Protein AF-A0A2T2UAV6-F1 (afdb_monomer)

Radius of gyration: 27.59 Å; Cα contacts (8 Å, |Δi|>4): 681; chains: 1; bounding box: 61×49×125 Å

Foldseek 3Di:
DDDDDDDDDDDDPPPPPPDDDPDDPFDFDQDDDDDDDDDDDDDDDDDDDPDDDPPPPDPVVVVLVVQLLVQLVVQLVVLLVPLVPDPQDWAKEKDKDFHDPQFDLLVQLVVLADPPQWDWWWKWWDDLPFRKTKTFTHFLDKDAAQDAQDPLVVSLVVVCVHHPPYPPVFFWDWFADQCNNPDDDVCPPPPQCVLCHRHMIGRGQWMFMDHDPGTMIMGMHGPPVCSVVSVVSSVSSSPRDRDGDDDQDDWFDFRTKDKVVGPVVVVVVVVVQVVCCVVVNDVDDDDDMDIDTHGPDDTDVSSVQVVCCVQKRSWIWMWTARIRHDIDTDTHNADLWDDDPQKIKHKQWWFKDWADPDPVRRVVRQVCRVPPPVRVVRSVVLVVLVQVLQVVFFPDKDQDPPWDWDDINTIITTMTMMMGGGDPPDTPSSSVVSRRPGPD

Secondary structure (DSSP, 8-state):
------------------PPPP----S-PBPPPPPP---PPP-PPPP-----------HHHHHHHHHHHHHHHHHHHHHHHHHHT--S--EEEEEEEE--TT--HHHHHHTT--TTS-PPPEEEEE-SSS--EEEEEEEEEEEEE--SS--HHHHHHHHHHHHTT--TT---EEEE-GGGGSPP-TT-S-GGGGGG-SEEEEEEEEEEEEETTEEEEEEEEEETTTGGGHHHHHHHHHT---PPPPPPPPPPPEEEEEEES-HHHHHHHHHHHHHHHHTTS-S------EEEEEESS---HHHHHHHHHHH-TTSEEEEEE-TTS--EEEEES--S-EEETTEEEEEEEEEEEEPPSSHHHHHHHHHHHHH-HHHHHHHHHHHHHHHHHHHHHEEEEE-TT-SEEEE-SSEEEEEEEEEEEE-TT--HHHHHHHHSS---

Nearest PDB structures (foldseek):
  8w71-assembly2_B  TM=8.738E-01  e=8.696E-28  Arabidopsis thaliana
  8w71-assembly1_A  TM=8.608E-01  e=4.086E-27  Arabidopsis thaliana
  2eua-assembly2_B  TM=8.551E-01  e=1.142E-20  Escherichia coli
  5jy4-assembly1_A  TM=7.839E-01  e=2.686E-14  Escherichia coli O157:H7
  5jxz-assembly1_A  TM=7.957E-01  e=1.415E-13  Escherichia coli O157:H7

Sequence (440 aa):
MGEPGPIFRTAPRTCRLRRRLPDWIGASERWPARPGARRSAVHRPSSALYCSTMLALNPAVVRDIDAADEVRKTLADQVRKTVQSGNGRPHVERISMAVPESVRPIDWIRAQDRPAGRSSEAVYWSGREEPRTAAALGAADVVSGTAAPIDYEALGETLDERIAGAESSVRYYGGLRFDAAQPSAPDRPDRRWAPFGTYRFVLPRFELVDAEDSLRLACNLVLPRDADRMRAIVDALDALALPLPEKLTSLPRPYHRQDVPGHEGWTRMIRWALDAIEGDALDKVVLARRVALALDESIDPLLVLGHLETATPGCYHFAVRPADGPAFVGASPERLFRREGRTVVSEAVAGTRPRGETEEEDAALRRELLQNPKERREHTFVEDAIRSDLEQVCTAVQSPNGTGELALARGRHLHSRITGTLRSETSTTDLLEVLHPTPA

Solvent-accessible surface area (backbone atoms only — not comparable to full-atom values): 25964 Å² total; per-residue (Å²): 132,89,86,89,85,82,86,84,85,76,78,86,80,82,77,83,76,83,71,80,72,80,94,66,97,80,67,83,50,70,57,85,75,79,80,79,82,76,88,75,83,91,78,87,79,81,94,85,78,93,71,90,75,80,75,78,69,53,70,67,58,53,50,49,53,53,50,51,53,51,44,40,52,53,53,40,52,51,50,54,50,52,52,72,68,54,87,69,61,77,39,40,48,78,50,72,43,73,50,71,78,68,50,42,44,72,52,30,57,60,63,60,66,56,93,83,82,61,51,65,26,34,40,36,41,32,47,54,87,45,74,40,36,38,18,29,41,40,66,51,43,75,53,70,44,73,61,51,50,66,62,48,65,64,51,36,53,52,52,51,64,64,49,48,92,32,61,92,86,69,63,70,49,73,55,70,43,85,66,26,79,41,66,78,46,92,81,45,73,50,75,82,44,56,73,51,40,27,26,33,34,31,29,37,24,32,36,36,34,40,38,92,88,52,35,29,46,32,41,42,43,43,36,50,74,41,51,88,39,45,69,63,53,41,57,52,49,69,66,56,56,80,48,72,72,72,81,85,74,85,78,84,67,61,47,38,48,47,54,45,58,40,71,71,54,45,51,52,52,53,50,52,52,51,53,34,38,75,66,73,74,39,94,78,85,85,84,84,71,49,75,48,70,42,56,92,61,90,76,60,65,65,60,54,46,57,54,43,54,74,65,37,58,70,24,30,37,40,35,45,22,42,57,74,44,66,71,52,69,52,71,40,76,74,56,80,66,49,76,58,94,50,41,36,38,34,52,30,65,31,45,77,38,64,64,42,98,46,72,68,47,30,53,48,43,50,52,48,53,79,66,34,68,67,37,49,53,56,27,48,54,33,40,52,49,56,48,56,41,46,53,76,49,24,79,45,76,45,60,87,75,51,82,46,74,46,79,48,76,72,27,33,26,39,26,31,55,36,39,32,36,45,40,94,84,59,52,76,35,56,53,50,61,59,54,53,77,64,88,103

Structure (mmCIF, N/CA/C/O backbone):
data_AF-A0A2T2UAV6-F1
#
_entry.id   AF-A0A2T2UAV6-F1
#
loop_
_atom_site.group_PDB
_atom_site.id
_atom_site.type_symbol
_atom_site.label_atom_id
_atom_site.label_alt_id
_atom_site.label_comp_id
_atom_site.label_asym_id
_atom_site.label_entity_id
_atom_site.label_seq_id
_atom_site.pdbx_PDB_ins_code
_atom_site.Cartn_x
_atom_site.Cartn_y
_atom_site.Cartn_z
_atom_site.occupancy
_atom_site.B_iso_or_equiv
_atom_site.auth_seq_id
_atom_site.auth_comp_id
_atom_site.auth_asym_id
_atom_site.auth_atom_id
_atom_site.pdbx_PDB_model_num
ATOM 1 N N . MET A 1 1 ? 6.185 -9.867 -77.465 1.00 32.06 1 MET A N 1
ATOM 2 C CA . MET A 1 1 ? 7.555 -9.675 -77.984 1.00 32.06 1 MET A CA 1
ATOM 3 C C . MET A 1 1 ? 8.192 -8.550 -77.189 1.00 32.06 1 MET A C 1
ATOM 5 O O . MET A 1 1 ? 7.634 -7.468 -77.257 1.00 32.06 1 MET A O 1
ATOM 9 N N . G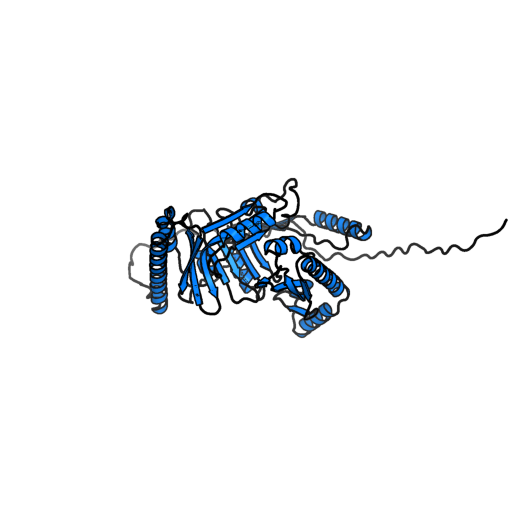LY A 1 2 ? 9.273 -8.863 -76.453 1.00 30.69 2 GLY A N 1
ATOM 10 C CA . GLY A 1 2 ? 10.264 -7.964 -75.818 1.00 30.69 2 GLY A CA 1
ATOM 11 C C . GLY A 1 2 ? 9.751 -6.990 -74.749 1.00 30.69 2 GLY A C 1
ATOM 12 O O . GLY A 1 2 ? 8.730 -6.355 -74.940 1.00 30.69 2 GLY A O 1
ATOM 13 N N . GLU A 1 3 ? 10.372 -6.765 -73.598 1.00 28.97 3 GLU A N 1
ATOM 14 C CA . GLU A 1 3 ? 11.562 -7.258 -72.889 1.00 28.97 3 GLU A CA 1
ATOM 15 C C . GLU A 1 3 ? 11.424 -6.699 -71.447 1.00 28.97 3 GLU A C 1
ATOM 17 O O . GLU A 1 3 ? 10.916 -5.584 -71.299 1.00 28.97 3 GLU A O 1
ATOM 22 N N . PRO A 1 4 ? 11.847 -7.407 -70.382 1.00 32.47 4 PRO A N 1
ATOM 23 C CA . PRO A 1 4 ? 11.857 -6.872 -69.020 1.00 32.47 4 PRO A CA 1
ATOM 24 C C . PRO A 1 4 ? 13.279 -6.600 -68.493 1.00 32.47 4 PRO A C 1
ATOM 26 O O . PRO A 1 4 ? 14.200 -7.386 -68.711 1.00 32.47 4 PRO A O 1
ATOM 29 N N . GLY A 1 5 ? 13.435 -5.549 -67.684 1.00 25.62 5 GLY A N 1
ATOM 30 C CA . GLY A 1 5 ? 14.574 -5.381 -66.774 1.00 25.62 5 GLY A CA 1
ATOM 31 C C . GLY A 1 5 ? 14.507 -4.076 -65.960 1.00 25.62 5 GLY A C 1
ATOM 32 O O . GLY A 1 5 ? 13.760 -3.180 -66.347 1.00 25.62 5 GLY A O 1
ATOM 33 N N . PRO A 1 6 ? 15.283 -3.917 -64.865 1.00 31.47 6 PRO A N 1
ATOM 34 C CA . PRO A 1 6 ? 16.102 -4.905 -64.173 1.00 31.47 6 PRO A CA 1
ATOM 35 C C . PRO A 1 6 ? 15.705 -5.134 -62.701 1.00 31.47 6 PRO A C 1
ATOM 37 O O . PRO A 1 6 ? 15.171 -4.287 -61.989 1.00 31.47 6 PRO A O 1
ATOM 40 N N . ILE A 1 7 ? 16.058 -6.335 -62.262 1.00 26.00 7 ILE A N 1
ATOM 41 C CA . ILE A 1 7 ? 15.980 -6.883 -60.912 1.00 26.00 7 ILE A CA 1
ATOM 42 C C . ILE A 1 7 ? 17.122 -6.292 -60.072 1.00 26.00 7 ILE A C 1
ATOM 44 O O . ILE A 1 7 ? 18.290 -6.543 -60.369 1.00 26.00 7 ILE A O 1
ATOM 48 N N . PHE A 1 8 ? 16.809 -5.582 -58.985 1.00 26.30 8 PHE A N 1
ATOM 49 C CA . PHE A 1 8 ? 17.790 -5.313 -57.930 1.00 26.30 8 PHE A CA 1
ATOM 50 C C . PHE A 1 8 ? 17.805 -6.477 -56.937 1.00 26.30 8 PHE A C 1
ATOM 52 O O . PHE A 1 8 ? 16.932 -6.625 -56.086 1.00 26.30 8 PHE A O 1
ATOM 59 N N . ARG A 1 9 ? 18.832 -7.323 -57.075 1.00 24.42 9 ARG A N 1
ATOM 60 C CA . ARG A 1 9 ? 19.250 -8.297 -56.065 1.00 24.42 9 ARG A CA 1
ATOM 61 C C . ARG A 1 9 ? 19.879 -7.550 -54.890 1.00 24.42 9 ARG A C 1
ATOM 63 O O . ARG A 1 9 ? 20.942 -6.955 -55.051 1.00 24.42 9 ARG A O 1
ATOM 70 N N . THR A 1 10 ? 19.297 -7.652 -53.702 1.00 28.36 10 THR A N 1
ATOM 71 C CA . THR A 1 10 ? 19.998 -7.367 -52.445 1.00 28.36 10 THR A CA 1
ATOM 72 C C . THR A 1 10 ? 20.275 -8.680 -51.720 1.00 28.36 10 THR A C 1
ATOM 74 O O . THR A 1 10 ? 19.392 -9.495 -51.469 1.00 28.36 10 THR A O 1
ATOM 77 N N . ALA A 1 11 ? 21.561 -8.923 -51.475 1.00 26.81 11 ALA A N 1
ATOM 78 C CA . ALA A 1 11 ? 22.082 -10.108 -50.810 1.00 26.81 11 ALA A CA 1
ATOM 79 C C . ALA A 1 11 ? 21.619 -10.190 -49.340 1.00 26.81 11 ALA A C 1
ATOM 81 O O . ALA A 1 11 ? 21.492 -9.149 -48.688 1.00 26.81 11 ALA A O 1
ATOM 82 N N . PRO A 1 12 ? 21.453 -11.397 -48.770 1.00 25.81 12 PRO A N 1
ATOM 83 C CA . PRO A 1 12 ? 21.201 -11.544 -47.345 1.00 25.81 12 PRO A CA 1
ATOM 84 C C . PRO A 1 12 ? 22.469 -11.163 -46.572 1.00 25.81 12 PRO A C 1
ATOM 86 O O . PRO A 1 12 ? 23.486 -11.859 -46.611 1.00 25.81 12 PRO A O 1
ATOM 89 N N . ARG A 1 13 ? 22.427 -10.036 -45.855 1.00 27.03 13 ARG A N 1
ATOM 90 C CA . ARG A 1 13 ? 23.450 -9.692 -44.864 1.00 27.03 13 ARG A CA 1
ATOM 91 C C . ARG A 1 13 ? 23.271 -10.602 -43.652 1.00 27.03 13 ARG A C 1
ATOM 93 O O . ARG A 1 13 ? 22.496 -10.310 -42.750 1.00 27.03 13 ARG A O 1
ATOM 100 N N . THR A 1 14 ? 24.030 -11.690 -43.605 1.00 26.41 14 THR A N 1
ATOM 101 C CA . THR A 1 14 ? 24.258 -12.452 -42.374 1.00 26.41 14 THR A CA 1
ATOM 102 C C . THR A 1 14 ? 25.063 -11.595 -41.397 1.00 26.41 14 THR A C 1
ATOM 104 O O . THR A 1 14 ? 26.293 -11.636 -41.382 1.00 26.41 14 THR A O 1
ATOM 107 N N . CYS A 1 15 ? 24.382 -10.795 -40.578 1.00 23.86 15 CYS A N 1
ATOM 108 C CA . CYS A 1 15 ? 25.003 -10.096 -39.460 1.00 23.86 15 CYS A CA 1
ATOM 109 C C . CYS A 1 15 ? 24.980 -11.022 -38.236 1.00 23.86 15 CYS A C 1
ATOM 111 O O . CYS A 1 15 ? 24.018 -11.054 -37.472 1.00 23.86 15 CYS A O 1
ATOM 113 N N . ARG A 1 16 ? 26.037 -11.826 -38.057 1.00 25.86 16 ARG A N 1
ATOM 114 C CA . ARG A 1 16 ? 26.273 -12.565 -36.806 1.00 25.86 16 ARG A CA 1
ATOM 115 C C . ARG A 1 16 ? 26.668 -11.575 -35.707 1.00 25.86 16 ARG A C 1
ATOM 117 O O . ARG A 1 16 ? 27.846 -11.409 -35.405 1.00 25.86 16 ARG A O 1
ATOM 124 N N . LEU A 1 17 ? 25.684 -10.951 -35.069 1.00 25.31 17 LEU A N 1
ATOM 125 C CA . LEU A 1 17 ? 25.872 -10.296 -33.777 1.00 25.31 17 LEU A CA 1
ATOM 126 C C . LEU A 1 17 ? 25.925 -11.378 -32.691 1.00 25.31 17 LEU A C 1
ATOM 128 O O . LEU A 1 17 ? 24.919 -11.737 -32.087 1.00 25.31 17 LEU A O 1
ATOM 132 N N . ARG A 1 18 ? 27.126 -11.908 -32.427 1.00 25.06 18 ARG A N 1
ATOM 133 C CA . ARG A 1 18 ? 27.410 -12.579 -31.150 1.00 25.06 18 ARG A CA 1
ATOM 134 C C . ARG A 1 18 ? 27.364 -11.517 -30.049 1.00 25.06 18 ARG A C 1
ATOM 136 O O . ARG A 1 18 ? 28.393 -10.949 -29.696 1.00 25.06 18 ARG A O 1
ATOM 143 N N . ARG A 1 19 ? 26.176 -11.220 -29.520 1.00 30.09 19 ARG A N 1
ATOM 144 C CA . ARG A 1 19 ? 26.054 -10.491 -28.254 1.00 30.09 19 ARG A CA 1
ATOM 145 C C . ARG A 1 19 ? 26.284 -11.487 -27.124 1.00 30.09 19 ARG A C 1
ATOM 147 O O . ARG A 1 19 ? 25.560 -12.472 -27.008 1.00 30.09 19 ARG A O 1
ATOM 154 N N . ARG A 1 20 ? 27.334 -11.252 -26.334 1.00 26.83 20 ARG A N 1
ATOM 155 C CA . ARG A 1 20 ? 27.510 -11.916 -25.041 1.00 26.83 20 ARG A CA 1
ATOM 156 C C . ARG A 1 20 ? 26.308 -11.539 -24.174 1.00 26.83 20 ARG A C 1
ATOM 158 O O . ARG A 1 20 ? 26.014 -10.356 -24.022 1.00 26.83 20 ARG A O 1
ATOM 165 N N . LEU A 1 21 ? 25.603 -12.548 -23.672 1.00 28.78 21 LEU A N 1
ATOM 166 C CA . LEU A 1 21 ? 24.677 -12.381 -22.556 1.00 28.78 21 LEU A CA 1
ATOM 167 C C . LEU A 1 21 ? 25.487 -11.901 -21.335 1.00 28.78 21 LEU A C 1
ATOM 169 O O . LEU A 1 21 ? 26.668 -12.246 -21.248 1.00 28.78 21 LEU A O 1
ATOM 173 N N . PRO A 1 22 ? 24.902 -11.109 -20.420 1.00 30.64 22 PRO A N 1
ATOM 174 C CA . PRO A 1 22 ? 25.563 -10.758 -19.167 1.00 30.64 22 PRO A CA 1
ATOM 175 C C . PRO A 1 22 ? 25.950 -12.031 -18.408 1.00 30.64 22 PRO A C 1
ATOM 177 O O . PRO A 1 22 ? 25.181 -12.995 -18.411 1.00 30.64 22 PRO A O 1
ATOM 180 N N . ASP A 1 23 ? 27.111 -12.037 -17.756 1.00 27.06 23 ASP A N 1
ATOM 181 C CA . ASP A 1 23 ? 27.496 -13.128 -16.864 1.00 27.06 23 ASP A CA 1
ATOM 182 C C . ASP A 1 23 ? 26.505 -13.176 -15.688 1.00 27.06 23 ASP A C 1
ATOM 184 O O . ASP A 1 23 ? 26.416 -12.257 -14.874 1.00 27.06 23 ASP A O 1
ATOM 188 N N . TRP A 1 24 ? 25.701 -14.238 -15.644 1.00 34.59 24 TRP A N 1
ATOM 189 C CA . TRP A 1 24 ? 24.695 -14.491 -14.616 1.00 34.59 24 TRP A CA 1
ATOM 190 C C . TRP A 1 24 ? 25.197 -15.575 -13.660 1.00 34.59 24 TRP A C 1
ATOM 192 O O . TRP A 1 24 ? 25.534 -16.678 -14.090 1.00 34.59 24 TRP A O 1
ATOM 202 N N . ILE A 1 25 ? 25.163 -15.299 -12.353 1.00 34.22 25 ILE A N 1
ATOM 203 C CA . ILE A 1 25 ? 25.276 -16.332 -11.314 1.00 34.22 25 ILE A CA 1
ATOM 204 C C . ILE A 1 25 ? 23.953 -17.108 -11.317 1.00 34.22 25 ILE A C 1
ATOM 206 O O . ILE A 1 25 ? 22.957 -16.691 -10.723 1.00 34.22 25 ILE A O 1
ATOM 210 N N . GLY A 1 26 ? 23.914 -18.189 -12.094 1.00 32.34 26 GLY A N 1
ATOM 211 C CA . GLY A 1 26 ? 22.761 -19.065 -12.252 1.00 32.34 26 GLY A CA 1
ATOM 212 C C . GLY A 1 26 ? 23.081 -20.472 -11.769 1.00 32.34 26 GLY A C 1
ATOM 213 O O . GLY A 1 26 ? 23.577 -21.286 -12.538 1.00 32.34 26 GLY A O 1
ATOM 214 N N . ALA A 1 27 ? 22.752 -20.773 -10.518 1.00 35.34 27 ALA A N 1
ATOM 215 C CA . ALA A 1 27 ? 22.602 -22.138 -10.029 1.00 35.34 27 ALA A CA 1
ATOM 216 C C . ALA A 1 27 ? 21.706 -22.135 -8.785 1.00 35.34 27 ALA A C 1
ATOM 218 O O . ALA A 1 27 ? 21.623 -21.141 -8.065 1.00 35.34 27 ALA A O 1
ATOM 219 N N . SER A 1 28 ? 21.037 -23.257 -8.519 1.00 41.62 28 SER A N 1
ATOM 220 C CA . SER A 1 28 ? 20.537 -23.566 -7.181 1.00 41.62 28 SER A CA 1
ATOM 221 C C . SER A 1 28 ? 21.739 -23.628 -6.236 1.00 41.62 28 SER A C 1
ATOM 223 O O . SER A 1 28 ? 22.414 -24.654 -6.140 1.00 41.62 28 SER A O 1
ATOM 225 N N . GLU A 1 29 ? 22.062 -22.514 -5.596 1.00 42.62 29 GLU A N 1
ATOM 226 C CA . GLU A 1 29 ? 23.174 -22.446 -4.660 1.00 42.62 29 GLU A CA 1
ATOM 227 C C . GLU A 1 29 ? 22.677 -22.790 -3.259 1.00 42.62 29 GLU A C 1
ATOM 229 O O . GLU A 1 29 ? 21.750 -22.177 -2.723 1.00 42.62 29 GLU A O 1
ATOM 234 N N . ARG A 1 30 ? 23.311 -23.798 -2.659 1.00 42.06 30 ARG A N 1
ATOM 235 C CA . ARG A 1 30 ? 23.302 -23.970 -1.209 1.00 42.06 30 ARG A CA 1
ATOM 236 C C . ARG A 1 30 ? 24.445 -23.129 -0.673 1.00 42.06 30 ARG A C 1
ATOM 238 O O . ARG A 1 30 ? 25.599 -23.391 -1.013 1.00 42.06 30 ARG A O 1
ATOM 245 N N . TRP A 1 31 ? 24.145 -22.140 0.159 1.00 52.47 31 TRP A N 1
ATOM 246 C CA . TRP A 1 31 ? 25.210 -21.467 0.893 1.00 52.47 31 TRP A CA 1
ATOM 247 C C . TRP A 1 31 ? 25.717 -22.392 2.008 1.00 52.47 31 TRP A C 1
ATOM 249 O O . TRP A 1 31 ? 24.922 -23.123 2.606 1.00 52.47 31 TRP A O 1
ATOM 259 N N . PRO A 1 32 ? 27.036 -22.437 2.265 1.00 35.56 32 PRO A N 1
ATOM 260 C CA . PRO A 1 32 ? 27.595 -23.365 3.237 1.00 35.56 32 PRO A CA 1
ATOM 261 C C . PRO A 1 32 ? 27.055 -23.069 4.641 1.00 35.56 32 PRO A C 1
ATOM 263 O O . PRO A 1 32 ? 27.183 -21.955 5.151 1.00 35.56 32 PRO A O 1
ATOM 266 N N . ALA A 1 33 ? 26.479 -24.089 5.280 1.00 41.03 33 ALA A N 1
ATOM 267 C CA . ALA A 1 33 ? 26.132 -24.050 6.695 1.00 41.03 33 ALA A CA 1
ATOM 268 C C . ALA A 1 33 ? 27.411 -23.944 7.545 1.00 41.03 33 ALA A C 1
ATOM 270 O O . ALA A 1 33 ? 28.430 -24.570 7.237 1.00 41.03 33 ALA A O 1
ATOM 271 N N . ARG A 1 34 ? 27.372 -23.170 8.639 1.00 37.34 34 ARG A N 1
ATOM 272 C CA . ARG A 1 34 ? 28.479 -23.158 9.611 1.00 37.34 34 ARG A CA 1
ATOM 273 C C . ARG A 1 34 ? 28.652 -24.556 10.234 1.00 37.34 34 ARG A C 1
ATOM 275 O O . ARG A 1 34 ? 27.648 -25.188 10.562 1.00 37.34 34 ARG A O 1
ATOM 282 N N . PRO A 1 35 ? 29.890 -25.018 10.494 1.00 32.56 35 PRO A N 1
ATOM 283 C CA . PRO A 1 35 ? 30.120 -26.178 11.348 1.00 32.56 35 PRO A CA 1
ATOM 284 C C . PRO A 1 35 ? 29.580 -25.903 12.755 1.00 32.56 35 PRO A C 1
ATOM 286 O O . PRO A 1 35 ? 29.806 -24.828 13.315 1.00 32.56 35 PRO A O 1
ATOM 289 N N . GLY A 1 36 ? 28.858 -26.877 13.311 1.00 31.98 36 GLY A N 1
ATOM 290 C CA . GLY A 1 36 ? 28.169 -26.765 14.593 1.00 31.98 36 GLY A CA 1
ATOM 291 C C . GLY A 1 36 ? 29.075 -26.310 15.738 1.00 31.98 36 GLY A C 1
ATOM 292 O O . GLY A 1 36 ? 30.134 -26.889 15.991 1.00 31.98 36 GLY A O 1
ATOM 293 N N . ALA A 1 37 ? 28.621 -25.292 16.470 1.00 31.00 37 ALA A N 1
ATOM 294 C CA . ALA A 1 37 ? 29.190 -24.945 17.760 1.00 31.00 37 ALA A CA 1
ATOM 295 C C . ALA A 1 37 ? 28.939 -26.109 18.731 1.00 31.00 37 ALA A C 1
ATOM 297 O O . ALA A 1 37 ? 27.798 -26.465 19.035 1.00 31.00 37 ALA A O 1
ATOM 298 N N . ARG A 1 38 ? 30.028 -26.740 19.179 1.00 28.67 38 ARG A N 1
ATOM 299 C CA . ARG A 1 38 ? 30.007 -27.798 20.190 1.00 28.67 38 ARG A CA 1
ATOM 300 C C . ARG A 1 38 ? 29.355 -27.265 21.466 1.00 28.67 38 ARG A C 1
ATOM 302 O O . ARG A 1 38 ? 29.769 -26.238 21.995 1.00 28.67 38 ARG A O 1
ATOM 309 N N . ARG A 1 39 ? 28.370 -28.006 21.976 1.00 31.58 39 ARG A N 1
ATOM 310 C CA . ARG A 1 39 ? 27.840 -27.843 23.334 1.00 31.58 39 ARG A CA 1
ATOM 311 C C . ARG A 1 39 ? 28.971 -28.100 24.333 1.00 31.58 39 ARG A C 1
ATOM 313 O O . ARG A 1 39 ? 29.435 -29.233 24.443 1.00 31.58 39 ARG A O 1
ATOM 320 N N . SER A 1 40 ? 29.414 -27.069 25.046 1.00 29.05 40 SER A N 1
ATOM 321 C CA . SER A 1 40 ? 30.260 -27.206 26.233 1.00 29.05 40 SER A CA 1
ATOM 322 C C . SER A 1 40 ? 29.402 -27.188 27.496 1.00 29.05 40 SER A C 1
ATOM 324 O O . SER A 1 40 ? 28.394 -26.489 27.576 1.00 29.05 40 SER A O 1
ATOM 326 N N . ALA A 1 41 ? 29.805 -28.027 28.443 1.00 28.11 41 ALA A N 1
ATOM 327 C CA . ALA A 1 41 ? 29.061 -28.460 29.609 1.00 28.11 41 ALA A CA 1
ATOM 328 C C . ALA A 1 41 ? 28.617 -27.339 30.563 1.00 28.11 41 ALA A C 1
ATOM 330 O O . ALA A 1 41 ? 29.281 -26.323 30.751 1.00 28.11 41 ALA A O 1
ATOM 331 N N . VAL A 1 42 ? 27.486 -27.622 31.205 1.00 31.83 42 VAL A N 1
ATOM 332 C CA . VAL A 1 42 ? 26.866 -26.889 32.306 1.00 31.83 42 VAL A CA 1
ATOM 333 C C . VAL A 1 42 ? 27.836 -26.778 33.487 1.00 31.83 42 VAL A C 1
ATOM 335 O O . VAL A 1 42 ? 28.278 -27.786 34.036 1.00 31.83 42 VAL A O 1
ATOM 338 N N . HIS A 1 43 ? 28.101 -25.551 33.926 1.00 26.30 43 HIS A N 1
ATOM 339 C CA . HIS A 1 43 ? 28.593 -25.255 35.269 1.00 26.30 43 HIS A CA 1
ATOM 340 C C . HIS A 1 43 ? 27.528 -24.421 35.980 1.00 26.30 43 HIS A C 1
ATOM 342 O O . HIS A 1 43 ? 27.234 -23.297 35.581 1.00 26.30 43 HIS A O 1
ATOM 348 N N . ARG A 1 44 ? 26.907 -25.003 37.011 1.00 29.25 44 ARG A N 1
ATOM 349 C CA . ARG A 1 44 ? 26.085 -24.273 37.982 1.00 29.25 44 ARG A CA 1
ATOM 350 C C . ARG A 1 44 ? 27.018 -23.567 38.966 1.00 29.25 44 ARG A C 1
ATOM 352 O O . ARG A 1 44 ? 27.848 -24.257 39.557 1.00 29.25 44 ARG A O 1
ATOM 359 N N . PRO A 1 45 ? 26.802 -22.282 39.273 1.00 27.67 45 PRO A N 1
ATOM 360 C CA . PRO A 1 45 ? 27.089 -21.765 40.591 1.00 27.67 45 PRO A CA 1
ATOM 361 C C . PRO A 1 45 ? 25.804 -21.599 41.402 1.00 27.67 45 PRO A C 1
ATOM 363 O O . PRO A 1 45 ? 24.715 -21.332 40.897 1.00 27.67 45 PRO A O 1
ATOM 366 N N . SER A 1 46 ? 26.008 -21.844 42.686 1.00 25.70 46 SER A N 1
ATOM 367 C CA . SER A 1 46 ? 25.074 -21.863 43.796 1.00 25.70 46 SER A CA 1
ATOM 368 C C . SER A 1 46 ? 24.219 -20.600 43.941 1.00 25.70 46 SER A C 1
ATOM 370 O O . SER A 1 46 ? 24.648 -19.479 43.678 1.00 25.70 46 SER A O 1
ATOM 372 N N . SER A 1 47 ? 23.018 -20.822 44.458 1.00 30.91 47 SER A N 1
ATOM 373 C CA . SER A 1 47 ? 22.108 -19.861 45.070 1.00 30.91 47 SER A CA 1
ATOM 374 C C . SER A 1 47 ? 22.773 -19.032 46.174 1.00 30.91 47 SER A C 1
ATOM 376 O O . SER A 1 47 ? 23.233 -19.615 47.154 1.00 30.91 47 SER A O 1
ATOM 378 N N . ALA A 1 48 ? 22.758 -17.703 46.024 1.00 30.00 48 ALA A N 1
ATOM 379 C CA . ALA A 1 48 ? 22.511 -16.686 47.061 1.00 30.00 48 ALA A CA 1
ATOM 380 C C . ALA A 1 48 ? 23.084 -15.332 46.609 1.00 30.00 48 ALA A C 1
ATOM 382 O O . ALA A 1 48 ? 24.281 -15.117 46.730 1.00 30.00 48 ALA A O 1
ATOM 383 N N . LEU A 1 49 ? 22.229 -14.439 46.099 1.00 27.36 49 LEU A N 1
ATOM 384 C CA . LEU A 1 49 ? 22.334 -12.972 46.207 1.00 27.36 49 LEU A CA 1
ATOM 385 C C . LEU A 1 49 ? 21.117 -12.353 45.502 1.00 27.36 49 LEU A C 1
ATOM 387 O O . LEU A 1 49 ? 21.182 -11.834 44.393 1.00 27.36 49 LEU A O 1
ATOM 391 N N . TYR A 1 50 ? 19.966 -12.451 46.171 1.00 33.06 50 TYR A N 1
ATOM 392 C CA . TYR A 1 50 ? 18.889 -11.481 46.002 1.00 33.06 50 TYR A CA 1
ATOM 393 C C . TYR A 1 50 ? 19.421 -10.159 46.568 1.00 33.06 50 TYR A C 1
ATOM 395 O O . TYR A 1 50 ? 19.466 -9.982 47.783 1.00 33.06 50 TYR A O 1
ATOM 403 N N . CYS A 1 51 ? 19.891 -9.258 45.710 1.00 24.11 51 CYS A N 1
ATOM 404 C CA . CYS A 1 51 ? 20.148 -7.881 46.108 1.00 24.11 51 CYS A CA 1
ATOM 405 C C . CYS A 1 51 ? 19.815 -6.948 44.946 1.00 24.11 51 CYS A C 1
ATOM 407 O O . CYS A 1 51 ? 20.580 -6.801 43.999 1.00 24.11 51 CYS A O 1
ATOM 409 N N . SER A 1 52 ? 18.604 -6.399 45.036 1.00 32.47 52 SER A N 1
ATOM 410 C CA . SER A 1 52 ? 18.178 -5.084 44.562 1.00 32.47 52 SER A CA 1
ATOM 411 C C . SER A 1 52 ? 19.101 -4.398 43.551 1.00 32.47 52 SER A C 1
ATOM 413 O O . SER A 1 52 ? 20.075 -3.735 43.898 1.00 32.47 52 SER A O 1
ATOM 415 N N . THR A 1 53 ? 18.732 -4.470 42.279 1.00 29.25 53 THR A N 1
ATOM 416 C CA . THR A 1 53 ? 19.054 -3.405 41.329 1.00 29.25 53 THR A CA 1
ATOM 417 C C . THR A 1 53 ? 17.767 -3.085 40.584 1.00 29.25 53 THR A C 1
ATOM 419 O O . THR A 1 53 ? 17.525 -3.562 39.480 1.00 29.25 53 THR A O 1
ATOM 422 N N . MET A 1 54 ? 16.887 -2.316 41.235 1.00 31.86 54 MET A N 1
ATOM 423 C CA . MET A 1 54 ? 15.925 -1.495 40.505 1.00 31.86 54 MET A CA 1
ATOM 424 C C . MET A 1 54 ? 16.758 -0.590 39.596 1.00 31.86 54 MET A C 1
ATOM 426 O O . MET A 1 54 ? 17.352 0.382 40.060 1.00 31.86 54 MET A O 1
ATOM 430 N N . LEU A 1 55 ? 16.863 -0.948 38.317 1.00 42.00 55 LEU A N 1
ATOM 431 C CA . LEU A 1 55 ? 17.227 -0.001 37.272 1.00 42.00 55 LEU A CA 1
ATOM 432 C C . LEU A 1 55 ? 16.236 1.156 37.396 1.00 42.00 55 LEU A C 1
ATOM 434 O O . LEU A 1 55 ? 15.061 1.001 37.069 1.00 42.00 55 LEU A O 1
ATOM 438 N N . ALA A 1 56 ? 16.689 2.282 37.944 1.00 45.28 56 ALA A N 1
ATOM 439 C CA . ALA A 1 56 ? 15.912 3.506 37.949 1.00 45.28 56 ALA A CA 1
ATOM 440 C C . ALA A 1 56 ? 15.717 3.903 36.482 1.00 45.28 56 ALA A C 1
ATOM 442 O O . ALA A 1 56 ? 16.643 4.396 35.834 1.00 45.28 56 ALA A O 1
ATOM 443 N N . LEU A 1 57 ? 14.541 3.588 35.935 1.00 58.31 57 LEU A N 1
ATOM 444 C CA . LEU A 1 57 ? 14.144 4.023 34.604 1.00 58.31 57 LEU A CA 1
ATOM 445 C C . LEU A 1 57 ? 14.283 5.547 34.538 1.00 58.31 57 LEU A C 1
ATOM 447 O O . LEU A 1 57 ? 13.997 6.253 35.507 1.00 58.31 57 LEU A O 1
ATOM 451 N N . ASN A 1 58 ? 14.754 6.049 33.398 1.00 69.50 58 ASN A N 1
ATOM 452 C CA . ASN A 1 58 ? 14.874 7.483 33.162 1.00 69.50 58 ASN A CA 1
ATOM 453 C C . ASN A 1 58 ? 13.511 8.158 33.457 1.00 69.50 58 ASN A C 1
ATOM 455 O O . ASN A 1 58 ? 12.502 7.697 32.926 1.00 69.50 58 ASN A O 1
ATOM 459 N N . PRO A 1 59 ? 13.441 9.236 34.262 1.00 67.69 59 PRO A N 1
ATOM 460 C CA . PRO A 1 59 ? 12.184 9.926 34.561 1.00 67.69 59 PRO A CA 1
ATOM 461 C C . PRO A 1 59 ? 11.375 10.346 33.326 1.00 67.69 59 PRO A C 1
ATOM 463 O O . PRO A 1 59 ? 10.152 10.401 33.398 1.00 67.69 59 PRO A O 1
ATOM 466 N N . ALA A 1 60 ? 12.031 10.614 32.192 1.00 66.94 60 ALA A N 1
ATOM 467 C CA . ALA A 1 60 ? 11.353 10.861 30.919 1.00 66.94 60 ALA A CA 1
ATOM 468 C C . ALA A 1 60 ? 10.632 9.606 30.390 1.00 66.94 60 ALA A C 1
ATOM 470 O O . ALA A 1 60 ? 9.490 9.691 29.965 1.00 66.94 60 ALA A O 1
ATOM 471 N N . VAL A 1 61 ? 11.257 8.431 30.512 1.00 65.62 61 VAL A N 1
ATOM 472 C CA . VAL A 1 61 ? 10.660 7.140 30.129 1.00 65.62 61 VAL A CA 1
ATOM 473 C C . VAL A 1 61 ? 9.456 6.802 31.003 1.00 65.62 61 VAL A C 1
ATOM 475 O O . VAL A 1 61 ? 8.450 6.325 30.497 1.00 65.62 61 VAL A O 1
ATOM 478 N N . VAL A 1 62 ? 9.537 7.071 32.309 1.00 65.94 62 VAL A N 1
ATOM 479 C CA . VAL A 1 62 ? 8.397 6.864 33.218 1.00 65.94 62 VAL A CA 1
ATOM 480 C C . VAL A 1 62 ? 7.224 7.769 32.826 1.00 65.94 62 VAL A C 1
ATOM 482 O O . VAL A 1 62 ? 6.100 7.290 32.730 1.00 65.94 62 VAL A O 1
ATOM 485 N N . ARG A 1 63 ? 7.489 9.046 32.510 1.00 68.75 63 ARG A N 1
ATOM 486 C CA . ARG A 1 63 ? 6.458 9.982 32.028 1.00 68.75 63 ARG A CA 1
ATOM 487 C C . ARG A 1 63 ? 5.808 9.528 30.721 1.00 68.75 63 ARG A C 1
ATOM 489 O O . ARG A 1 63 ? 4.594 9.640 30.602 1.00 68.75 63 ARG A O 1
ATOM 496 N N . ASP A 1 64 ? 6.586 9.007 29.775 1.00 72.50 64 ASP A N 1
ATOM 497 C CA . ASP A 1 64 ? 6.057 8.507 28.500 1.00 72.50 64 ASP A CA 1
ATOM 498 C C . ASP A 1 64 ? 5.155 7.276 28.696 1.00 72.50 64 ASP A C 1
ATOM 500 O O . ASP A 1 64 ? 4.113 7.168 28.049 1.00 72.50 64 ASP A O 1
ATOM 504 N N . ILE A 1 65 ? 5.515 6.374 29.618 1.00 70.75 65 ILE A N 1
ATOM 505 C CA . ILE A 1 65 ? 4.699 5.200 29.973 1.00 70.75 65 ILE A CA 1
ATOM 506 C C . ILE A 1 65 ? 3.377 5.631 30.621 1.00 70.75 65 ILE A C 1
ATOM 508 O O . ILE A 1 65 ? 2.312 5.173 30.205 1.00 70.75 65 ILE A O 1
ATOM 512 N N . ASP A 1 66 ? 3.428 6.533 31.602 1.00 75.00 66 ASP A N 1
ATOM 513 C CA . ASP A 1 66 ? 2.225 7.027 32.280 1.00 75.00 66 ASP A CA 1
ATOM 514 C C . ASP A 1 66 ? 1.292 7.754 31.293 1.00 75.00 66 ASP A C 1
ATOM 516 O O . ASP A 1 66 ? 0.081 7.514 31.280 1.00 75.00 66 ASP A O 1
ATOM 520 N N . ALA A 1 67 ? 1.859 8.576 30.402 1.00 79.00 67 ALA A N 1
ATOM 521 C CA . ALA A 1 67 ? 1.113 9.252 29.344 1.00 79.00 67 ALA A CA 1
ATOM 522 C C . ALA A 1 67 ? 0.465 8.255 28.368 1.00 79.00 67 ALA A C 1
ATOM 524 O O . ALA A 1 67 ? -0.693 8.421 27.984 1.00 79.00 67 ALA A O 1
ATOM 525 N N . ALA A 1 68 ? 1.174 7.188 27.990 1.00 79.81 68 ALA A N 1
ATOM 526 C CA . ALA A 1 68 ? 0.638 6.132 27.137 1.00 79.81 68 ALA A CA 1
ATOM 527 C C . ALA A 1 68 ? -0.573 5.421 27.769 1.00 79.81 68 ALA A C 1
ATOM 529 O O . ALA A 1 68 ? -1.540 5.106 27.069 1.00 79.81 68 ALA A O 1
ATOM 530 N N . ASP A 1 69 ? -0.546 5.165 29.077 1.00 84.75 69 ASP A N 1
ATOM 531 C CA . ASP A 1 69 ? -1.663 4.560 29.810 1.00 84.75 69 ASP A CA 1
ATOM 532 C C . ASP A 1 69 ? -2.870 5.500 29.911 1.00 84.75 69 ASP A C 1
ATOM 534 O O . ASP A 1 69 ? -4.016 5.065 29.755 1.00 84.75 69 ASP A O 1
ATOM 538 N N . GLU A 1 70 ? -2.629 6.790 30.139 1.00 88.31 70 GLU A N 1
ATOM 539 C CA . GLU A 1 70 ? -3.676 7.813 30.186 1.00 88.31 70 GLU A CA 1
ATOM 540 C C . GLU A 1 70 ? -4.366 7.991 28.826 1.00 88.31 70 GLU A C 1
ATOM 542 O O . GLU A 1 70 ? -5.599 8.072 28.764 1.00 88.31 70 GLU A O 1
ATOM 547 N N . VAL A 1 71 ? -3.602 7.951 27.727 1.00 89.69 71 VAL A N 1
ATOM 548 C CA . VAL A 1 71 ? -4.161 8.003 26.369 1.00 89.69 71 VAL A CA 1
ATOM 549 C C . VAL A 1 71 ? -5.074 6.807 26.098 1.00 89.69 71 VAL A C 1
ATOM 551 O O . VAL A 1 71 ? -6.195 7.006 25.627 1.00 89.69 71 VAL A O 1
ATOM 554 N N . ARG A 1 72 ? -4.655 5.572 26.424 1.00 92.19 72 ARG A N 1
ATOM 555 C CA . ARG A 1 72 ? -5.494 4.376 26.190 1.00 92.19 72 ARG A CA 1
ATOM 556 C C . ARG A 1 72 ? -6.804 4.442 26.976 1.00 92.19 72 ARG A C 1
ATOM 558 O O . ARG A 1 72 ? -7.866 4.237 26.391 1.00 92.19 72 ARG A O 1
ATOM 565 N N . LYS A 1 73 ? -6.746 4.819 28.260 1.00 92.06 73 LYS A N 1
ATOM 566 C CA . LYS A 1 73 ? -7.937 4.975 29.117 1.00 92.06 73 LYS A CA 1
ATOM 567 C C . LYS A 1 73 ? -8.894 6.037 28.585 1.00 92.06 73 LYS A C 1
ATOM 569 O O . LYS A 1 73 ? -10.090 5.780 28.466 1.00 92.06 73 LYS A O 1
ATOM 574 N N . THR A 1 74 ? -8.367 7.205 28.222 1.00 94.31 74 THR A N 1
ATOM 575 C CA . THR A 1 74 ? -9.191 8.313 27.724 1.00 94.31 74 THR A CA 1
ATOM 576 C C . THR A 1 74 ? -9.840 7.960 26.386 1.00 94.31 74 THR A C 1
ATOM 578 O O . THR A 1 74 ? -11.034 8.202 26.196 1.00 94.31 74 THR A O 1
ATOM 581 N N . LEU A 1 75 ? -9.096 7.317 25.481 1.00 95.19 75 LEU A N 1
ATOM 582 C CA . LEU A 1 75 ? -9.634 6.840 24.209 1.00 95.19 75 LEU A CA 1
ATOM 583 C C . LEU A 1 75 ? -10.715 5.767 24.434 1.00 95.19 75 LEU A C 1
ATOM 585 O O . LEU A 1 75 ? -11.751 5.797 23.772 1.00 95.19 75 LEU A O 1
ATOM 589 N N . ALA A 1 76 ? -10.535 4.870 25.409 1.00 95.94 76 ALA A N 1
ATOM 590 C CA . ALA A 1 76 ? -11.539 3.872 25.779 1.00 95.94 76 ALA A CA 1
ATOM 591 C C . ALA A 1 76 ? -12.827 4.511 26.325 1.00 95.94 76 ALA A C 1
ATOM 593 O O . ALA A 1 76 ? -13.926 4.097 25.951 1.00 95.94 76 ALA A O 1
ATOM 594 N N . ASP A 1 77 ? -12.720 5.545 27.161 1.00 96.38 77 ASP A N 1
ATOM 595 C CA . ASP A 1 77 ? -13.878 6.292 27.664 1.00 96.38 77 ASP A CA 1
ATOM 596 C C . ASP A 1 77 ? -14.625 7.024 26.545 1.00 96.38 77 ASP A C 1
ATOM 598 O O . ASP A 1 77 ? -15.859 6.990 26.497 1.00 96.38 77 ASP A O 1
ATOM 602 N N . GLN A 1 78 ? -13.898 7.622 25.597 1.00 96.31 78 GLN A N 1
ATOM 603 C CA . GLN A 1 78 ? -14.501 8.236 24.414 1.00 96.31 78 GLN A CA 1
ATOM 604 C C . GLN A 1 78 ? -15.205 7.200 23.529 1.00 96.31 78 GLN A C 1
ATOM 606 O O . GLN A 1 78 ? -16.324 7.457 23.081 1.00 96.31 78 GLN A O 1
ATOM 611 N N . VAL A 1 79 ? -14.617 6.014 23.331 1.00 96.25 79 VAL A N 1
ATOM 612 C CA . VAL A 1 79 ? -15.264 4.893 22.626 1.00 96.25 79 VAL A CA 1
ATOM 613 C C . VAL A 1 79 ? -16.570 4.501 23.320 1.00 96.25 79 VAL A C 1
ATOM 615 O O . VAL A 1 79 ? -17.609 4.438 22.662 1.00 96.25 79 VAL A O 1
ATOM 618 N N . ARG A 1 80 ? -16.555 4.297 24.647 1.00 96.25 80 ARG A N 1
ATOM 619 C CA . ARG A 1 80 ? -17.761 3.953 25.424 1.00 96.25 80 ARG A CA 1
ATOM 620 C C . ARG A 1 80 ? -18.849 5.013 25.262 1.00 96.25 80 ARG A C 1
ATOM 622 O O . ARG A 1 80 ? -19.988 4.672 24.953 1.00 96.25 80 ARG A O 1
ATOM 629 N N . LYS A 1 81 ? -18.492 6.291 25.424 1.00 95.62 81 LYS A N 1
ATOM 630 C CA . LYS A 1 81 ? -19.426 7.417 25.295 1.00 95.62 81 LYS A CA 1
ATOM 631 C C . LYS A 1 81 ? -20.048 7.475 23.901 1.00 95.62 81 LYS A C 1
ATOM 633 O O . LYS A 1 81 ? -21.264 7.578 23.795 1.00 95.62 81 LYS A O 1
ATOM 638 N N . THR A 1 82 ? -19.225 7.366 22.861 1.00 94.31 82 THR A N 1
ATOM 639 C CA . THR A 1 82 ? -19.650 7.439 21.455 1.00 94.31 82 THR A CA 1
ATOM 640 C C . THR A 1 82 ? -20.639 6.329 21.117 1.00 94.31 82 THR A C 1
ATOM 642 O O . THR A 1 82 ? -21.714 6.598 20.584 1.00 94.31 82 THR A O 1
ATOM 645 N N . VAL A 1 83 ? -20.313 5.089 21.499 1.00 93.31 83 VAL A N 1
ATOM 646 C CA . VAL A 1 83 ? -21.195 3.930 21.315 1.00 93.31 83 VAL A CA 1
ATOM 647 C C . VAL A 1 83 ? -22.537 4.140 22.025 1.00 93.31 83 VAL A C 1
ATOM 649 O O . VAL A 1 83 ? -23.586 3.884 21.439 1.00 93.31 83 VAL A O 1
ATOM 652 N N . GLN A 1 84 ? -22.518 4.634 23.267 1.00 91.50 84 GLN A N 1
ATOM 653 C CA . GLN A 1 84 ? -23.725 4.858 24.073 1.00 91.50 84 GLN A CA 1
ATOM 654 C C . GLN A 1 84 ? -24.595 6.012 23.561 1.00 91.50 84 GLN A C 1
ATOM 656 O O . GLN A 1 84 ? -25.814 5.960 23.701 1.00 91.50 84 GLN A O 1
ATOM 661 N N . SER A 1 85 ? -23.992 7.048 22.972 1.00 90.25 85 SER A N 1
ATOM 662 C CA . SER A 1 85 ? -24.714 8.178 22.375 1.00 90.25 85 SER A CA 1
ATOM 663 C C . SER A 1 85 ? -25.213 7.916 20.952 1.00 90.25 85 SER A C 1
ATOM 665 O O . SER A 1 85 ? -25.855 8.786 20.363 1.00 90.25 85 SER A O 1
ATOM 667 N N . GLY A 1 86 ? -24.906 6.747 20.382 1.00 82.50 86 GLY A N 1
ATOM 668 C CA . GLY A 1 86 ? -25.276 6.391 19.019 1.00 82.50 86 GLY A CA 1
ATOM 669 C C . GLY A 1 86 ? -26.789 6.442 18.797 1.00 82.50 86 GLY A C 1
ATOM 670 O O . GLY A 1 86 ? -27.573 5.871 19.548 1.00 82.50 86 GLY A O 1
ATOM 671 N N . ASN A 1 87 ? -27.211 7.089 17.712 1.00 81.88 87 ASN A N 1
ATOM 672 C CA . ASN A 1 87 ? -28.622 7.222 17.326 1.00 81.88 87 ASN A CA 1
ATOM 673 C C . ASN A 1 87 ? -29.148 6.031 16.491 1.00 81.88 87 ASN A C 1
ATOM 675 O O . ASN A 1 87 ? -30.218 6.125 15.889 1.00 81.88 87 ASN A O 1
ATOM 679 N N . GLY A 1 88 ? -28.375 4.943 16.398 1.00 83.06 88 GLY A N 1
ATOM 680 C CA . GLY A 1 88 ? -28.693 3.749 15.609 1.00 83.06 88 GLY A CA 1
ATOM 681 C C . GLY A 1 88 ? -28.482 3.874 14.094 1.00 83.06 88 GLY A C 1
ATOM 682 O O . GLY A 1 88 ? -28.658 2.883 13.388 1.00 83.06 88 GLY A O 1
ATOM 683 N N . ARG A 1 89 ? -28.096 5.046 13.567 1.00 87.88 89 ARG A N 1
ATOM 684 C CA . ARG A 1 89 ? -27.838 5.218 12.128 1.00 87.88 89 ARG A CA 1
ATOM 685 C C . ARG A 1 89 ? -26.491 4.604 11.726 1.00 87.88 89 ARG A C 1
ATOM 687 O O . ARG A 1 89 ? -25.513 4.818 12.446 1.00 87.88 89 ARG A O 1
ATOM 694 N N . PRO A 1 90 ? -26.410 3.897 10.584 1.00 91.25 90 PRO A N 1
ATOM 695 C CA . PRO A 1 90 ? -25.145 3.402 10.059 1.00 91.25 90 PRO A CA 1
ATOM 696 C C . PRO A 1 90 ? -24.177 4.542 9.737 1.00 91.25 90 PRO A C 1
ATOM 698 O O . PRO A 1 90 ? -24.532 5.437 8.975 1.00 91.25 90 PRO A O 1
ATOM 701 N N . HIS A 1 91 ? -22.985 4.520 10.328 1.00 92.56 91 HIS A N 1
ATOM 702 C CA . HIS A 1 91 ? -21.889 5.439 10.004 1.00 92.56 91 HIS A CA 1
ATOM 703 C C . HIS A 1 91 ? -20.553 4.894 10.521 1.00 92.56 91 HIS A C 1
ATOM 705 O O . HIS A 1 91 ? -20.514 4.006 11.383 1.00 92.56 91 HIS A O 1
ATOM 711 N N . VAL A 1 92 ? -19.459 5.446 9.996 1.00 95.94 92 VAL A N 1
ATOM 712 C CA . VAL A 1 92 ? -18.114 5.248 10.536 1.00 95.94 92 VAL A CA 1
ATOM 713 C C . VAL A 1 92 ? -17.748 6.450 11.392 1.00 95.94 92 VAL A C 1
ATOM 715 O O . VAL A 1 92 ? -17.790 7.578 10.912 1.00 95.94 92 VAL A O 1
ATOM 718 N N . GLU A 1 93 ? -17.345 6.193 12.632 1.00 95.25 93 GLU A N 1
ATOM 719 C CA . GLU A 1 93 ? -16.827 7.209 13.545 1.00 95.25 93 GLU A CA 1
ATOM 720 C C . GLU A 1 93 ? -15.339 6.958 13.799 1.00 95.25 93 GLU A C 1
ATOM 722 O O . GLU A 1 93 ? -14.929 5.823 14.065 1.00 95.25 93 GLU A O 1
ATOM 727 N N . ARG A 1 94 ? -14.523 8.014 13.760 1.00 96.56 94 ARG A N 1
ATOM 728 C CA . ARG A 1 94 ? -13.110 7.952 14.139 1.00 96.56 94 ARG A CA 1
ATOM 729 C C . ARG A 1 94 ? -12.882 8.753 15.405 1.00 96.56 94 ARG A C 1
ATOM 731 O O . ARG A 1 94 ? -13.096 9.955 15.442 1.00 96.56 94 ARG A O 1
ATOM 738 N N . ILE A 1 95 ? -12.335 8.098 16.418 1.00 96.25 95 ILE A N 1
ATOM 739 C CA . ILE A 1 95 ? -11.932 8.750 17.662 1.00 96.25 95 ILE A CA 1
ATOM 740 C C . ILE A 1 95 ? -10.411 8.736 17.706 1.00 96.25 95 ILE A C 1
ATOM 742 O O . ILE A 1 95 ? -9.806 7.685 17.502 1.00 96.25 95 ILE A O 1
ATOM 746 N N . SER A 1 96 ? -9.772 9.885 17.935 1.00 95.06 96 SER A N 1
ATOM 747 C CA . SER A 1 96 ? -8.309 9.969 17.945 1.00 95.06 96 SER A CA 1
ATOM 748 C C . SER A 1 96 ? -7.762 10.871 19.039 1.00 95.06 96 SER A C 1
ATOM 750 O O . SER A 1 96 ? -8.346 11.903 19.367 1.00 95.06 96 SER A O 1
ATOM 752 N N . MET A 1 97 ? -6.584 10.515 19.540 1.00 93.31 97 MET A N 1
ATOM 753 C CA . MET A 1 97 ? -5.861 11.256 20.566 1.00 93.31 97 MET A CA 1
ATOM 754 C C . MET A 1 97 ? -4.386 11.382 20.205 1.00 93.31 97 MET A C 1
ATOM 756 O O . MET A 1 97 ? -3.818 10.481 19.591 1.00 93.31 97 MET A O 1
ATOM 760 N N . ALA A 1 98 ? -3.772 12.498 20.595 1.00 91.94 98 ALA A N 1
ATOM 761 C CA . ALA A 1 98 ? -2.325 12.642 20.521 1.00 91.94 98 ALA A CA 1
ATOM 762 C C . ALA A 1 98 ? -1.652 11.658 21.492 1.00 91.94 98 ALA A C 1
ATOM 764 O O . ALA A 1 98 ? -2.178 11.392 22.574 1.00 91.94 98 ALA A O 1
ATOM 765 N N . VAL A 1 99 ? -0.500 11.128 21.097 1.00 89.31 99 VAL A N 1
ATOM 766 C CA . VAL A 1 99 ? 0.360 10.268 21.923 1.00 89.31 99 VAL A CA 1
ATOM 767 C C . VAL A 1 99 ? 1.763 10.882 22.032 1.00 89.31 99 VAL A C 1
ATOM 769 O O . VAL A 1 99 ? 2.086 11.774 21.246 1.00 89.31 99 VAL A O 1
ATOM 772 N N . PRO A 1 100 ? 2.612 10.422 22.971 1.00 80.69 100 PRO A N 1
ATOM 773 C CA . PRO A 1 100 ? 4.006 10.855 23.034 1.00 80.69 100 PRO A CA 1
ATOM 774 C C . PRO A 1 100 ? 4.749 10.630 21.707 1.00 80.69 100 PRO A C 1
ATOM 776 O O . PRO A 1 100 ? 4.683 9.542 21.137 1.00 80.69 100 PRO A O 1
ATOM 779 N N . GLU A 1 101 ? 5.508 11.632 21.252 1.00 75.81 101 GLU A N 1
ATOM 780 C CA . GLU A 1 101 ? 6.271 11.603 19.986 1.00 75.81 101 GLU A CA 1
ATOM 781 C C . GLU A 1 101 ? 7.403 10.563 19.965 1.00 75.81 101 GLU A C 1
ATOM 783 O O . GLU A 1 101 ? 7.994 10.292 18.923 1.00 75.81 101 GLU A O 1
ATOM 788 N N . SER A 1 102 ? 7.723 9.958 21.111 1.00 77.44 102 SER A N 1
ATOM 789 C CA . SER A 1 102 ? 8.776 8.953 21.206 1.00 77.44 102 SER A CA 1
ATOM 790 C C . SER A 1 102 ? 8.409 7.626 20.538 1.00 77.44 102 SER A C 1
ATOM 792 O O . SER A 1 102 ? 9.309 6.840 20.268 1.00 77.44 102 SER A O 1
ATOM 794 N N . VAL A 1 103 ? 7.140 7.350 20.223 1.00 83.50 103 VAL A N 1
ATOM 795 C CA . VAL A 1 103 ? 6.720 6.074 19.617 1.00 83.50 103 VAL A CA 1
ATOM 796 C C . VAL A 1 103 ? 6.851 6.118 18.091 1.00 83.50 103 VAL A C 1
ATOM 798 O O . VAL A 1 103 ? 6.289 6.988 17.437 1.00 83.50 103 VAL A O 1
ATOM 801 N N . ARG A 1 104 ? 7.517 5.127 17.482 1.00 89.31 104 ARG A N 1
ATOM 802 C CA . ARG A 1 104 ? 7.552 4.995 16.013 1.00 89.31 104 ARG A CA 1
ATOM 803 C C . ARG A 1 104 ? 6.418 4.099 15.503 1.00 89.31 104 ARG A C 1
ATOM 805 O O . ARG A 1 104 ? 6.25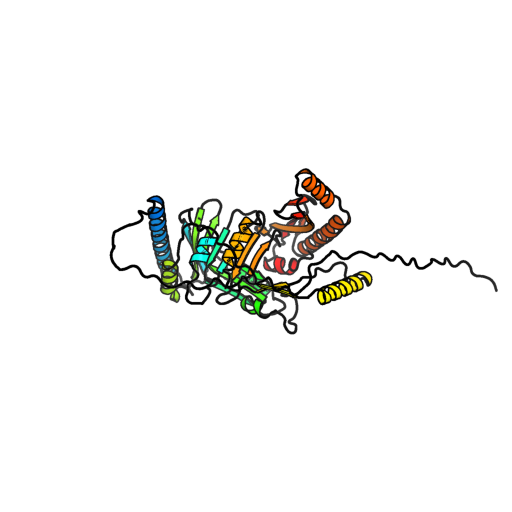4 3.003 16.046 1.00 89.31 104 ARG A O 1
ATOM 812 N N . PRO A 1 105 ? 5.708 4.468 14.416 1.00 93.94 105 PRO A N 1
ATOM 813 C CA . PRO A 1 105 ? 4.641 3.648 13.835 1.00 93.94 105 PRO A CA 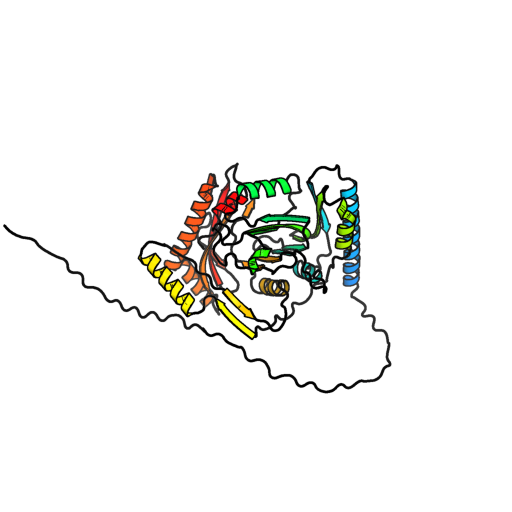1
ATOM 814 C C . PRO A 1 105 ? 5.030 2.187 13.579 1.00 93.94 105 PRO A C 1
ATOM 816 O O . PRO A 1 105 ? 4.275 1.284 13.936 1.00 93.94 105 PRO A O 1
ATOM 819 N N . ILE A 1 106 ? 6.222 1.936 13.025 1.00 92.88 106 ILE A N 1
ATOM 820 C CA . ILE A 1 106 ? 6.685 0.574 12.723 1.00 92.88 106 ILE A CA 1
ATOM 821 C C . ILE A 1 106 ? 6.969 -0.260 13.983 1.00 92.88 106 ILE A C 1
ATOM 823 O O . ILE A 1 106 ? 6.666 -1.451 14.014 1.00 92.88 106 ILE A O 1
ATOM 827 N N . ASP A 1 107 ? 7.504 0.355 15.040 1.00 92.00 107 ASP A N 1
ATOM 828 C CA . ASP A 1 107 ? 7.768 -0.336 16.308 1.00 92.00 107 ASP A CA 1
ATOM 829 C C . ASP A 1 107 ? 6.458 -0.628 17.039 1.00 92.00 107 ASP A C 1
ATOM 831 O O . ASP A 1 107 ? 6.276 -1.720 17.580 1.00 92.00 107 ASP A O 1
ATOM 835 N N . TRP A 1 108 ? 5.511 0.315 16.979 1.00 93.50 108 TRP A N 1
ATOM 836 C CA . TRP A 1 108 ? 4.173 0.135 17.522 1.00 93.50 108 TRP A CA 1
ATOM 837 C C . TRP A 1 108 ? 3.502 -1.102 16.941 1.00 93.50 108 TRP A C 1
ATOM 839 O O . TRP A 1 108 ? 3.141 -1.982 17.711 1.00 93.50 108 TRP A O 1
ATOM 849 N N . ILE A 1 109 ? 3.382 -1.230 15.616 1.00 93.00 109 ILE A N 1
ATOM 850 C CA . ILE A 1 109 ? 2.690 -2.378 15.009 1.00 93.00 109 ILE A CA 1
ATOM 851 C C . ILE A 1 109 ? 3.394 -3.715 15.294 1.00 93.00 109 ILE A C 1
ATOM 853 O O . ILE A 1 109 ? 2.721 -4.720 15.522 1.00 93.00 109 ILE A O 1
ATOM 857 N N . ARG A 1 110 ? 4.733 -3.726 15.367 1.00 90.81 110 ARG A N 1
ATOM 858 C CA . ARG A 1 110 ? 5.531 -4.919 15.702 1.00 90.81 110 ARG A CA 1
ATOM 859 C C . ARG A 1 110 ? 5.297 -5.394 17.133 1.00 90.81 110 ARG A C 1
ATOM 861 O O . ARG A 1 110 ? 5.216 -6.596 17.368 1.00 90.81 110 ARG A O 1
ATOM 868 N N . ALA A 1 111 ? 5.128 -4.470 18.076 1.00 90.12 111 ALA A N 1
ATOM 869 C CA . ALA A 1 111 ? 4.876 -4.803 19.477 1.00 90.12 111 ALA A CA 1
ATOM 870 C C . ALA A 1 111 ? 3.482 -5.404 19.738 1.00 90.12 111 ALA A C 1
ATOM 872 O O . ALA A 1 111 ? 3.234 -5.904 20.834 1.00 90.12 111 ALA A O 1
ATOM 873 N N . GLN A 1 112 ? 2.571 -5.375 18.755 1.00 87.81 112 GLN A N 1
ATOM 874 C CA . GLN A 1 112 ? 1.210 -5.906 18.916 1.00 87.81 112 GLN A CA 1
ATOM 875 C C . GLN A 1 112 ? 1.103 -7.402 18.606 1.00 87.81 112 GLN A C 1
ATOM 877 O O . GLN A 1 112 ? 0.101 -8.035 18.958 1.00 87.81 112 GLN A O 1
ATOM 882 N N . ASP A 1 113 ? 2.101 -7.980 17.933 1.00 74.69 113 ASP A N 1
ATOM 883 C CA . ASP A 1 113 ? 2.068 -9.389 17.559 1.00 74.69 113 ASP A CA 1
ATOM 884 C C . ASP A 1 113 ? 2.199 -10.272 18.806 1.00 74.69 113 ASP A C 1
ATOM 886 O O . ASP A 1 113 ? 3.178 -10.234 19.553 1.00 74.69 113 ASP A O 1
ATOM 890 N N . ARG A 1 114 ? 1.162 -11.080 19.059 1.00 62.94 114 ARG A N 1
ATOM 891 C CA . ARG A 1 114 ? 1.109 -11.941 20.241 1.00 62.94 114 ARG A CA 1
ATOM 892 C C . ARG A 1 114 ? 1.874 -13.248 19.999 1.00 62.94 114 ARG A C 1
ATOM 894 O O . ARG A 1 114 ? 1.728 -13.845 18.933 1.00 62.94 114 ARG A O 1
ATOM 901 N N . PRO A 1 115 ? 2.544 -13.808 21.024 1.00 52.22 115 PRO A N 1
ATOM 902 C CA . PRO A 1 115 ? 3.238 -15.101 20.936 1.00 52.22 115 PRO A CA 1
ATOM 903 C C . PRO A 1 115 ? 2.347 -16.313 20.589 1.00 52.22 115 PRO A C 1
ATOM 905 O O . PRO A 1 115 ? 2.854 -17.411 20.390 1.00 52.22 115 PRO A O 1
ATOM 908 N N . ALA A 1 116 ? 1.019 -16.149 20.547 1.00 52.84 116 ALA A N 1
ATOM 909 C CA . ALA A 1 116 ? 0.034 -17.230 20.460 1.00 52.84 116 ALA A CA 1
ATOM 910 C C . ALA A 1 116 ? -0.265 -17.741 19.030 1.00 52.84 116 ALA A C 1
ATOM 912 O O . ALA A 1 116 ? -1.234 -18.472 18.833 1.00 52.84 116 ALA A O 1
ATOM 913 N N . GLY A 1 117 ? 0.549 -17.383 18.032 1.00 56.88 117 GLY A N 1
ATOM 914 C CA . GLY A 1 117 ? 0.555 -18.041 16.717 1.00 56.88 117 GLY A CA 1
ATOM 915 C C . GLY A 1 117 ? -0.550 -17.641 15.732 1.00 56.88 117 GLY A C 1
ATOM 916 O O . GLY A 1 117 ? -0.638 -18.254 14.672 1.00 56.88 117 GLY A O 1
ATOM 917 N N . ARG A 1 118 ? -1.366 -16.626 16.041 1.00 68.00 118 ARG A N 1
ATOM 918 C CA . ARG A 1 118 ? -2.285 -15.988 15.083 1.00 68.00 118 ARG A CA 1
ATOM 919 C C . ARG A 1 118 ? -1.852 -14.556 14.820 1.00 68.00 118 ARG A C 1
ATOM 921 O O . ARG A 1 118 ? -1.645 -13.803 15.773 1.00 68.00 118 ARG A O 1
ATOM 928 N N . SER A 1 119 ? -1.705 -14.193 13.550 1.00 79.69 119 SER A N 1
ATOM 929 C CA . SER A 1 119 ? -1.324 -12.838 13.151 1.00 79.69 119 SER A CA 1
ATOM 930 C C . SER A 1 119 ? -2.570 -11.996 12.917 1.00 79.69 119 SER A C 1
ATOM 932 O O . SER A 1 119 ? -3.473 -12.399 12.186 1.00 79.69 119 SER A O 1
ATOM 934 N N . SER A 1 120 ? -2.610 -10.804 13.503 1.00 87.44 120 SER A N 1
ATOM 935 C CA . SER A 1 120 ? -3.692 -9.849 13.259 1.00 87.44 120 SER A CA 1
ATOM 936 C C . SER A 1 120 ? -3.590 -9.237 11.862 1.00 87.44 120 SER A C 1
ATOM 938 O O . SER A 1 120 ? -2.492 -9.128 11.304 1.00 87.44 120 SER A O 1
ATOM 940 N N . GLU A 1 121 ? -4.735 -8.776 11.342 1.00 93.94 121 GLU A N 1
ATOM 941 C CA . GLU A 1 121 ? -4.768 -7.856 10.201 1.00 93.94 121 GLU A CA 1
ATOM 942 C C . GLU A 1 121 ? -3.861 -6.661 10.509 1.00 93.94 121 GLU A C 1
ATOM 944 O O . GLU A 1 121 ? -3.959 -6.075 11.591 1.00 93.94 121 GLU A O 1
ATOM 949 N N . ALA A 1 122 ? -2.961 -6.332 9.593 1.00 95.75 122 ALA A N 1
ATOM 950 C CA . ALA A 1 122 ? -1.977 -5.285 9.795 1.00 95.75 122 ALA A CA 1
ATOM 951 C C . ALA A 1 122 ? -1.685 -4.561 8.484 1.00 95.75 122 ALA A C 1
ATOM 953 O O . ALA A 1 122 ? -1.553 -5.185 7.427 1.00 95.75 122 ALA A O 1
ATOM 954 N N . VAL A 1 123 ? -1.554 -3.242 8.576 1.00 97.44 123 VAL A N 1
ATOM 955 C CA . VAL A 1 123 ? -1.177 -2.382 7.457 1.00 97.44 123 VAL A CA 1
ATOM 956 C C . VAL A 1 123 ? -0.097 -1.410 7.907 1.00 97.44 123 VAL A C 1
ATOM 958 O O . VAL A 1 123 ? -0.155 -0.868 9.006 1.00 97.44 123 VAL A O 1
ATOM 961 N N . TYR A 1 124 ? 0.865 -1.164 7.030 1.00 97.69 124 TYR A N 1
ATOM 962 C CA . TYR A 1 124 ? 1.791 -0.052 7.124 1.00 97.69 124 TYR A CA 1
ATOM 963 C C . TYR A 1 124 ? 1.808 0.714 5.806 1.00 97.69 124 TYR A C 1
ATOM 965 O O . TYR A 1 124 ? 1.830 0.094 4.740 1.00 97.69 124 TYR A O 1
ATOM 973 N N . TRP A 1 125 ? 1.837 2.039 5.880 1.00 97.38 125 TRP A N 1
ATOM 974 C CA . TRP A 1 125 ? 2.005 2.918 4.731 1.00 97.38 125 TRP A CA 1
ATOM 975 C C . TRP A 1 125 ? 2.801 4.163 5.120 1.00 97.38 125 TRP A C 1
ATOM 977 O O . TRP A 1 125 ? 2.409 4.875 6.041 1.00 97.38 125 TRP A O 1
ATOM 987 N N . SER A 1 126 ? 3.870 4.454 4.385 1.00 95.25 126 SER A N 1
ATOM 988 C CA . SER A 1 126 ? 4.608 5.715 4.459 1.00 95.25 126 SER A CA 1
ATOM 989 C C . SER A 1 126 ? 4.773 6.295 3.056 1.00 95.25 126 SER A C 1
ATOM 991 O O . SER A 1 126 ? 5.143 5.586 2.112 1.00 95.25 126 SER A O 1
ATOM 993 N N . GLY A 1 127 ? 4.420 7.571 2.901 1.00 90.25 127 GLY A N 1
ATOM 994 C CA . GLY A 1 127 ? 4.466 8.278 1.627 1.00 90.25 127 GLY A CA 1
ATOM 995 C C . GLY A 1 127 ? 5.874 8.744 1.250 1.00 90.25 127 GLY A C 1
ATOM 996 O O . GLY A 1 127 ? 6.633 9.199 2.095 1.00 90.25 127 GLY A O 1
ATOM 997 N N . ARG A 1 128 ? 6.203 8.726 -0.051 1.00 87.69 128 ARG A N 1
ATOM 998 C CA . ARG A 1 128 ? 7.456 9.318 -0.566 1.00 87.69 128 ARG A CA 1
ATOM 999 C C . ARG A 1 128 ? 7.519 10.840 -0.386 1.00 87.69 128 ARG A C 1
ATOM 1001 O O . ARG A 1 128 ? 8.567 11.385 -0.065 1.00 87.69 128 ARG A O 1
ATOM 1008 N N . GLU A 1 129 ? 6.420 11.519 -0.719 1.00 81.38 129 GLU A N 1
ATOM 1009 C CA . GLU A 1 129 ? 6.310 12.992 -0.754 1.00 81.38 129 GLU A CA 1
ATOM 1010 C C . GLU A 1 129 ? 5.417 13.540 0.365 1.00 81.38 129 GLU A C 1
ATOM 1012 O O . GLU A 1 129 ? 5.428 14.737 0.626 1.00 81.38 129 GLU A O 1
ATOM 1017 N N . GLU A 1 130 ? 4.627 12.673 0.997 1.00 77.75 130 GLU A N 1
ATOM 1018 C CA . GLU A 1 130 ? 3.725 13.035 2.085 1.00 77.75 130 GLU A CA 1
ATOM 1019 C C . GLU A 1 130 ? 4.406 12.649 3.400 1.00 77.75 130 GLU A C 1
ATOM 1021 O O . GLU A 1 130 ? 4.701 11.464 3.577 1.00 77.75 130 GLU A O 1
ATOM 1026 N N . PRO A 1 131 ? 4.629 13.587 4.336 1.00 78.94 131 PRO A N 1
ATOM 1027 C CA . PRO A 1 131 ? 5.159 13.295 5.669 1.00 78.94 131 PRO A CA 1
ATOM 1028 C C . PRO A 1 131 ? 4.064 12.675 6.549 1.00 78.94 131 PRO A C 1
ATOM 1030 O O . PRO A 1 131 ? 3.753 13.148 7.639 1.00 78.94 131 PRO A O 1
ATOM 1033 N N . ARG A 1 132 ? 3.420 11.627 6.031 1.00 90.06 132 ARG A N 1
ATOM 1034 C CA . ARG A 1 132 ? 2.402 10.848 6.713 1.00 90.06 132 ARG A CA 1
ATOM 1035 C C . ARG A 1 132 ? 2.822 9.390 6.715 1.00 90.06 132 ARG A C 1
ATOM 1037 O O . ARG A 1 132 ? 2.940 8.764 5.660 1.00 90.06 132 ARG A O 1
ATOM 1044 N N . THR A 1 133 ? 2.946 8.844 7.914 1.00 95.00 133 THR A N 1
ATOM 1045 C CA . THR A 1 133 ? 3.175 7.421 8.142 1.00 95.00 133 THR A CA 1
ATOM 1046 C C . THR A 1 133 ? 2.021 6.867 8.958 1.00 95.00 133 THR A C 1
ATOM 1048 O O . THR A 1 133 ? 1.684 7.388 10.016 1.00 95.00 133 THR A O 1
ATOM 1051 N N . ALA A 1 134 ? 1.391 5.807 8.471 1.00 96.12 134 ALA A N 1
ATOM 1052 C CA . ALA A 1 134 ? 0.314 5.118 9.157 1.00 96.12 134 ALA A CA 1
ATOM 1053 C C . ALA A 1 134 ? 0.717 3.667 9.408 1.00 96.12 134 ALA A C 1
ATOM 1055 O O . ALA A 1 134 ? 1.019 2.923 8.476 1.00 96.12 134 ALA A O 1
ATOM 1056 N N . ALA A 1 135 ? 0.671 3.260 10.669 1.00 97.19 135 ALA A N 1
ATOM 1057 C CA . ALA A 1 135 ? 0.688 1.865 11.064 1.00 97.19 135 ALA A CA 1
ATOM 1058 C C . ALA A 1 135 ? -0.690 1.509 11.617 1.00 97.19 135 ALA A C 1
ATOM 1060 O O . ALA A 1 135 ? -1.282 2.286 12.363 1.00 97.19 135 ALA A O 1
ATOM 1061 N N . ALA A 1 136 ? -1.223 0.350 11.254 1.00 97.00 136 ALA A N 1
ATOM 1062 C CA . ALA A 1 136 ? -2.596 -0.002 11.567 1.00 97.00 136 ALA A CA 1
ATOM 1063 C C . ALA A 1 136 ? -2.747 -1.470 11.965 1.00 97.00 136 ALA A C 1
ATOM 1065 O O . ALA A 1 136 ? -2.095 -2.346 11.398 1.00 97.00 136 ALA A O 1
ATOM 1066 N N . LEU A 1 137 ? -3.635 -1.733 12.926 1.00 96.38 137 LEU A N 1
ATOM 1067 C CA . LEU A 1 137 ? -3.871 -3.053 13.503 1.00 96.38 137 LEU A CA 1
ATOM 1068 C C . LEU A 1 137 ? -5.367 -3.373 13.574 1.00 96.38 137 LEU A C 1
ATOM 1070 O O . LEU A 1 137 ? -6.185 -2.569 14.030 1.00 96.38 137 LEU A O 1
ATOM 1074 N N . GLY A 1 138 ? -5.704 -4.606 13.203 1.00 95.88 138 GLY A N 1
ATOM 1075 C CA . GLY A 1 138 ? -7.061 -5.128 13.211 1.00 95.88 138 GLY A CA 1
ATOM 1076 C C . GLY A 1 138 ? -7.933 -4.492 12.130 1.00 95.88 138 GLY A C 1
ATOM 1077 O O . GLY A 1 138 ? -7.544 -3.537 11.466 1.00 95.88 138 GLY A O 1
ATOM 1078 N N . ALA A 1 139 ? -9.147 -5.010 11.977 1.00 96.75 139 ALA A N 1
ATOM 1079 C CA . ALA A 1 139 ? -10.120 -4.488 11.025 1.00 96.75 139 ALA A CA 1
ATOM 1080 C C . ALA A 1 139 ? -11.386 -4.031 11.755 1.00 96.75 139 ALA A C 1
ATOM 1082 O O . ALA A 1 139 ? -12.003 -4.797 12.506 1.00 96.75 139 ALA A O 1
ATOM 1083 N N . ALA A 1 140 ? -11.775 -2.777 11.538 1.00 97.31 140 ALA A N 1
ATOM 1084 C CA . ALA A 1 140 ? -13.114 -2.306 11.841 1.00 97.31 140 ALA A CA 1
ATOM 1085 C C . ALA A 1 140 ? -14.088 -2.727 10.742 1.00 97.31 140 ALA A C 1
ATOM 1087 O O . ALA A 1 140 ? -15.171 -3.194 11.081 1.00 97.31 140 ALA A O 1
ATOM 1088 N N . ASP A 1 141 ? -13.673 -2.648 9.474 1.00 97.56 141 ASP A N 1
ATOM 1089 C CA . ASP A 1 141 ? -14.383 -3.166 8.299 1.00 97.56 141 ASP A CA 1
ATOM 1090 C C . ASP A 1 141 ? -13.406 -3.721 7.254 1.00 97.56 141 ASP A C 1
ATOM 1092 O O . ASP A 1 141 ? -12.231 -3.347 7.233 1.00 97.56 141 ASP A O 1
ATOM 1096 N N . VAL A 1 142 ? -13.895 -4.609 6.387 1.00 97.44 142 VAL A N 1
ATOM 1097 C CA . VAL A 1 142 ? -13.130 -5.155 5.262 1.00 97.44 142 VAL A CA 1
ATOM 1098 C C . VAL A 1 142 ? -14.023 -5.210 4.028 1.00 97.44 142 VAL A C 1
ATOM 1100 O O . VAL A 1 142 ? -15.049 -5.889 4.030 1.00 97.44 142 VAL A O 1
ATOM 1103 N N . VAL A 1 143 ? -13.575 -4.566 2.953 1.00 97.50 143 VAL A N 1
ATOM 1104 C CA . VAL A 1 143 ? -14.151 -4.668 1.611 1.00 97.50 143 VAL A CA 1
ATOM 1105 C C . VAL A 1 143 ? -13.204 -5.518 0.769 1.00 97.50 143 VAL A C 1
ATOM 1107 O O . VAL A 1 143 ? -12.062 -5.140 0.518 1.00 97.50 143 VAL A O 1
ATOM 1110 N N . SER A 1 144 ? -13.639 -6.711 0.371 1.00 96.25 144 SER A N 1
ATOM 1111 C CA . SER A 1 144 ? -12.797 -7.659 -0.370 1.00 96.25 144 SER A CA 1
ATOM 1112 C C . SER A 1 144 ? -13.611 -8.498 -1.342 1.00 96.25 144 SER A C 1
ATOM 1114 O O . SER A 1 144 ? -14.791 -8.737 -1.093 1.00 96.25 144 SER A O 1
ATOM 1116 N N . GLY A 1 145 ? -12.967 -8.994 -2.396 1.00 93.94 145 GLY A N 1
ATOM 1117 C CA . GLY A 1 145 ? -13.602 -9.834 -3.407 1.00 93.94 145 GLY A CA 1
ATOM 1118 C C . GLY A 1 145 ? -12.647 -10.875 -3.978 1.00 93.94 145 GLY A C 1
ATOM 1119 O O . GLY A 1 145 ? -11.427 -10.736 -3.901 1.00 93.94 145 GLY A O 1
ATOM 1120 N N . THR A 1 146 ? -13.210 -11.940 -4.543 1.00 91.69 146 THR A N 1
ATOM 1121 C CA . THR A 1 146 ? -12.468 -13.044 -5.183 1.00 91.69 146 THR A CA 1
ATOM 1122 C C . THR A 1 146 ? -12.846 -13.247 -6.649 1.00 91.69 146 THR A C 1
ATOM 1124 O O . THR A 1 146 ? -12.219 -14.061 -7.325 1.00 91.69 146 THR A O 1
ATOM 1127 N N . ALA A 1 147 ? -13.846 -12.510 -7.144 1.00 88.50 147 ALA A N 1
ATOM 1128 C CA . ALA A 1 147 ? -14.231 -12.518 -8.549 1.00 88.50 147 ALA A CA 1
ATOM 1129 C C . ALA A 1 147 ? -13.086 -11.998 -9.436 1.00 88.50 147 ALA A C 1
ATOM 1131 O O . ALA A 1 147 ? -12.250 -11.208 -8.986 1.00 88.50 147 ALA A O 1
ATOM 1132 N N . ALA A 1 148 ? -13.030 -12.493 -10.671 1.00 86.69 148 ALA A N 1
ATOM 1133 C CA . ALA A 1 148 ? -12.085 -12.068 -11.698 1.00 86.69 148 ALA A CA 1
ATOM 1134 C C . ALA A 1 148 ? -12.771 -12.186 -13.080 1.00 86.69 148 ALA A C 1
ATOM 1136 O O . ALA A 1 148 ? -13.192 -13.298 -13.425 1.00 86.69 148 ALA A O 1
ATOM 1137 N N . PRO A 1 149 ? -12.896 -11.094 -13.864 1.00 89.25 149 PRO A N 1
ATOM 1138 C CA . PRO A 1 149 ? -12.394 -9.744 -13.572 1.00 89.25 149 PRO A CA 1
ATOM 1139 C C . PRO A 1 149 ? -13.122 -9.060 -12.396 1.00 89.25 149 PRO A C 1
ATOM 1141 O O . PRO A 1 149 ? -14.138 -9.561 -11.912 1.00 89.25 149 PRO A O 1
ATOM 1144 N N . ILE A 1 150 ? -12.556 -7.957 -11.894 1.00 91.62 150 ILE A N 1
ATOM 1145 C CA . ILE A 1 150 ? -13.188 -7.115 -10.864 1.00 91.62 150 ILE A CA 1
ATOM 1146 C C . ILE A 1 150 ? -14.359 -6.347 -11.484 1.00 91.62 150 ILE A C 1
ATOM 1148 O O . ILE A 1 150 ? -14.239 -5.825 -12.587 1.00 91.62 150 ILE A O 1
ATOM 1152 N N . ASP A 1 151 ? -15.452 -6.235 -10.735 1.00 94.00 151 ASP A N 1
ATOM 1153 C CA . ASP A 1 151 ? -16.505 -5.250 -10.976 1.00 94.00 151 ASP A CA 1
ATOM 1154 C C . ASP A 1 151 ? -16.133 -3.937 -10.257 1.00 94.00 151 ASP A C 1
ATOM 1156 O O . ASP A 1 151 ? -16.248 -3.831 -9.031 1.00 94.00 151 ASP A O 1
ATOM 1160 N N . TYR A 1 152 ? -15.555 -2.987 -11.000 1.00 94.56 152 TYR A N 1
ATOM 1161 C CA . TYR A 1 152 ? -15.025 -1.734 -10.446 1.00 94.56 152 TYR A CA 1
ATOM 1162 C C . TYR A 1 152 ? -16.126 -0.746 -10.045 1.00 94.56 152 TYR A C 1
ATOM 1164 O O . TYR A 1 152 ? -15.918 0.029 -9.105 1.00 94.56 152 TYR A O 1
ATOM 1172 N N . GLU A 1 153 ? -17.287 -0.809 -10.700 1.00 94.94 153 GLU A N 1
ATOM 1173 C CA . GLU A 1 153 ? -18.469 -0.012 -10.365 1.00 94.94 153 GLU A CA 1
ATOM 1174 C C . GLU A 1 153 ? -19.016 -0.456 -9.004 1.00 94.94 153 GLU A C 1
ATOM 1176 O O . GLU A 1 153 ? -19.032 0.335 -8.061 1.00 94.94 153 GLU A O 1
ATOM 1181 N N . ALA A 1 154 ? -19.304 -1.754 -8.837 1.00 95.88 154 ALA A N 1
ATOM 1182 C CA . ALA A 1 154 ? -19.799 -2.295 -7.568 1.00 95.88 154 ALA A CA 1
ATOM 1183 C C . ALA A 1 154 ? -18.798 -2.116 -6.409 1.00 95.88 154 ALA A C 1
ATOM 1185 O O . ALA A 1 154 ? -19.186 -1.894 -5.255 1.00 95.88 154 ALA A O 1
ATOM 1186 N N . LEU A 1 155 ? -17.491 -2.209 -6.692 1.00 96.38 155 LEU A N 1
ATOM 1187 C CA . LEU A 1 155 ? -16.446 -1.908 -5.711 1.00 96.38 155 LEU A CA 1
ATOM 1188 C C . LEU A 1 155 ? -16.478 -0.433 -5.285 1.00 96.38 155 LEU A C 1
ATOM 1190 O O . LEU A 1 155 ? -16.366 -0.151 -4.089 1.00 96.38 155 LEU A O 1
ATOM 1194 N N . GLY A 1 156 ? -16.620 0.483 -6.246 1.00 96.19 156 GLY A N 1
ATOM 1195 C CA . GLY A 1 156 ? -16.718 1.922 -6.006 1.00 96.19 156 GLY A CA 1
ATOM 1196 C C . GLY A 1 156 ? -17.929 2.262 -5.146 1.00 96.19 156 GLY A C 1
ATOM 1197 O O . GLY A 1 156 ? -17.762 2.841 -4.074 1.00 96.19 156 GLY A O 1
ATOM 1198 N N . GLU A 1 157 ? -19.112 1.789 -5.546 1.00 96.31 157 GLU A N 1
ATOM 1199 C CA . GLU A 1 157 ? -20.360 1.951 -4.790 1.00 96.31 157 GLU A CA 1
ATOM 1200 C C . GLU A 1 157 ? -20.214 1.442 -3.353 1.00 96.31 157 GLU A C 1
ATOM 1202 O O . GLU A 1 157 ? -20.528 2.153 -2.400 1.00 96.31 157 GLU A O 1
ATOM 1207 N N . THR A 1 158 ? -19.643 0.245 -3.174 1.00 96.94 158 THR A N 1
ATOM 1208 C CA . THR A 1 158 ? -19.440 -0.329 -1.838 1.00 96.94 158 THR A CA 1
ATOM 1209 C C . THR A 1 158 ? -18.527 0.545 -0.975 1.00 96.94 158 THR A C 1
ATOM 1211 O O . THR A 1 158 ? -18.810 0.749 0.205 1.00 96.94 158 THR A O 1
ATOM 1214 N N . LEU A 1 159 ? -17.408 1.040 -1.511 1.00 95.81 159 LEU A N 1
ATOM 1215 C CA . LEU A 1 159 ? -16.476 1.877 -0.747 1.00 95.81 159 LEU A CA 1
ATOM 1216 C C . LEU A 1 159 ? -17.089 3.242 -0.407 1.00 95.81 159 LEU A C 1
ATOM 1218 O O . LEU A 1 159 ? -16.957 3.690 0.736 1.00 95.81 159 LEU A O 1
ATOM 1222 N N . ASP A 1 160 ? -17.788 3.858 -1.358 1.00 94.19 160 ASP A N 1
ATOM 1223 C CA . ASP A 1 160 ? -18.451 5.149 -1.179 1.00 94.19 160 ASP A CA 1
ATOM 1224 C C . ASP A 1 160 ? -19.577 5.055 -0.142 1.00 94.19 160 ASP A C 1
ATOM 1226 O O . ASP A 1 160 ? -19.637 5.871 0.780 1.00 94.19 160 ASP A O 1
ATOM 1230 N N . GLU A 1 161 ? -20.406 4.008 -0.197 1.00 94.62 161 GLU A N 1
ATOM 1231 C CA . GLU A 1 161 ? -21.426 3.727 0.820 1.00 94.62 161 GLU A CA 1
ATOM 1232 C C . GLU A 1 161 ? -20.817 3.535 2.214 1.00 94.62 161 GLU A C 1
ATOM 1234 O O . GLU A 1 161 ? -21.361 4.008 3.214 1.00 94.62 161 GLU A O 1
ATOM 1239 N N . ARG A 1 162 ? -19.678 2.837 2.302 1.00 94.12 162 ARG A N 1
ATOM 1240 C CA . ARG A 1 162 ? -19.015 2.535 3.578 1.00 94.12 162 ARG A CA 1
ATOM 1241 C C . ARG A 1 162 ? -18.411 3.764 4.246 1.00 94.12 162 ARG A C 1
ATOM 1243 O O . ARG A 1 162 ? -18.333 3.780 5.473 1.00 94.12 162 ARG A O 1
ATOM 1250 N N . ILE A 1 163 ? -17.954 4.748 3.473 1.00 93.00 163 ILE A N 1
ATOM 1251 C CA . ILE A 1 163 ? -17.342 5.980 3.994 1.00 93.00 163 ILE A CA 1
ATOM 1252 C C . ILE A 1 163 ? -18.304 7.176 3.986 1.00 93.00 163 ILE A C 1
ATOM 1254 O O . ILE A 1 163 ? -17.954 8.253 4.469 1.00 93.00 163 ILE A O 1
ATOM 1258 N N . ALA A 1 164 ? -19.525 7.003 3.476 1.00 92.50 164 ALA A N 1
ATOM 1259 C CA . ALA A 1 164 ? -20.529 8.053 3.418 1.00 92.50 164 ALA A CA 1
ATOM 1260 C C . ALA A 1 164 ? -20.754 8.700 4.796 1.00 92.50 164 ALA A C 1
ATOM 1262 O O . ALA A 1 164 ? -21.114 8.043 5.774 1.00 92.50 164 ALA A O 1
ATOM 1263 N N . GLY A 1 165 ? -20.540 10.016 4.868 1.00 88.88 165 GLY A N 1
ATOM 1264 C CA . GLY A 1 165 ? -20.708 10.800 6.094 1.00 88.88 165 GLY A CA 1
ATOM 1265 C C . GLY A 1 165 ? -19.604 10.629 7.142 1.00 88.88 165 GLY A C 1
ATOM 1266 O O . GLY A 1 165 ? -19.695 11.257 8.194 1.00 88.88 165 GLY A O 1
ATOM 1267 N N . ALA A 1 166 ? -18.573 9.824 6.873 1.00 92.50 166 ALA A N 1
ATOM 1268 C CA . ALA A 1 166 ? -17.408 9.715 7.739 1.00 92.50 166 ALA A CA 1
ATOM 1269 C C . ALA A 1 166 ? -16.545 10.985 7.673 1.00 92.50 166 ALA A C 1
ATOM 1271 O O . ALA A 1 166 ? -16.546 11.721 6.681 1.00 92.50 166 ALA A O 1
ATOM 1272 N N . GLU A 1 167 ? -15.758 11.230 8.720 1.00 91.56 167 GLU A N 1
ATOM 1273 C CA . GLU A 1 167 ? -14.744 12.282 8.686 1.00 91.56 167 GLU A CA 1
ATOM 1274 C C . GLU A 1 167 ? -13.729 12.049 7.555 1.00 91.56 167 GLU A C 1
ATOM 1276 O O . GLU A 1 167 ? -13.333 10.920 7.271 1.00 91.56 167 GLU A O 1
ATOM 1281 N N . SER A 1 168 ? -13.204 13.131 6.975 1.00 88.56 168 SER A N 1
ATOM 1282 C CA . SER A 1 168 ? -12.197 13.092 5.896 1.00 88.56 168 SER A CA 1
ATOM 1283 C C . SER A 1 168 ? -10.877 12.402 6.278 1.00 88.56 168 SER A C 1
ATOM 1285 O O . SER A 1 168 ? -10.047 12.100 5.419 1.00 88.56 168 SER A O 1
ATOM 1287 N N . SER A 1 169 ? -10.662 12.168 7.573 1.00 91.06 169 SER A N 1
ATOM 1288 C CA . SER A 1 169 ? -9.496 11.486 8.128 1.00 91.06 169 SER A CA 1
ATOM 1289 C C . SER A 1 169 ? -9.596 9.953 8.070 1.00 91.06 169 SER A C 1
ATOM 1291 O O . SER A 1 169 ? -8.561 9.287 8.187 1.00 91.06 169 SER A O 1
ATOM 1293 N N . VAL A 1 170 ? -10.803 9.401 7.875 1.00 95.75 170 VAL A N 1
ATOM 1294 C CA . VAL A 1 170 ? -11.083 7.962 7.750 1.00 95.75 170 VAL A CA 1
ATOM 1295 C C . VAL A 1 170 ? -10.534 7.434 6.430 1.00 95.75 170 VAL A C 1
ATOM 1297 O O . VAL A 1 170 ? -10.694 8.053 5.380 1.00 95.75 170 VAL A O 1
ATOM 1300 N N . ARG A 1 171 ? -9.852 6.285 6.474 1.00 95.06 171 ARG A N 1
ATOM 1301 C CA . ARG A 1 171 ? -9.182 5.702 5.304 1.00 95.06 171 ARG A CA 1
ATOM 1302 C C . ARG A 1 171 ? -9.325 4.190 5.283 1.00 95.06 171 ARG A C 1
ATOM 1304 O O . ARG A 1 171 ? -9.136 3.528 6.301 1.00 95.06 171 ARG A O 1
ATOM 1311 N N . TYR A 1 172 ? -9.588 3.662 4.093 1.00 97.56 172 TYR A N 1
ATOM 1312 C CA . TYR A 1 172 ? -9.351 2.261 3.778 1.00 97.56 172 TYR A CA 1
ATOM 1313 C C . TYR A 1 172 ? -7.936 2.105 3.225 1.00 97.56 172 TYR A C 1
ATOM 1315 O O . TYR A 1 172 ? -7.487 2.917 2.416 1.00 97.56 172 TYR A O 1
ATOM 1323 N N . TYR A 1 173 ? -7.253 1.040 3.627 1.00 97.25 173 TYR A N 1
ATOM 1324 C CA . TYR A 1 173 ? -5.928 0.697 3.126 1.00 97.25 173 TYR A CA 1
ATOM 1325 C C . TYR A 1 173 ? -5.941 -0.685 2.487 1.00 97.25 173 TYR A C 1
ATOM 1327 O O . TYR A 1 173 ? -6.611 -1.593 2.976 1.00 97.25 173 TYR A O 1
ATOM 1335 N N . GLY A 1 174 ? -5.179 -0.869 1.415 1.00 95.56 174 GLY A N 1
ATOM 1336 C CA . GLY A 1 174 ? -5.106 -2.149 0.728 1.00 95.56 174 GLY A CA 1
ATOM 1337 C C . GLY A 1 174 ? -4.785 -1.986 -0.746 1.00 95.56 174 GLY A C 1
ATOM 1338 O O . GLY A 1 174 ? -4.078 -1.054 -1.124 1.00 95.56 174 GLY A O 1
ATOM 1339 N N . GLY A 1 175 ? -5.287 -2.896 -1.574 1.00 95.06 175 GLY A N 1
ATOM 1340 C CA . GLY A 1 175 ? -5.037 -2.840 -3.007 1.00 95.06 175 GLY A CA 1
ATOM 1341 C C . GLY A 1 175 ? -5.601 -4.013 -3.794 1.00 95.06 175 GLY A C 1
ATOM 1342 O O . GLY A 1 175 ? -6.387 -4.824 -3.293 1.00 95.06 175 GLY A O 1
ATOM 1343 N N . LEU A 1 176 ? -5.168 -4.068 -5.050 1.00 93.81 176 LEU A N 1
ATOM 1344 C CA . LEU A 1 176 ? -5.589 -5.021 -6.070 1.00 93.81 176 LEU A CA 1
ATOM 1345 C C . LEU A 1 176 ? -4.447 -5.991 -6.384 1.00 93.81 176 LEU A C 1
ATOM 1347 O O . LEU A 1 176 ? -3.268 -5.634 -6.325 1.00 93.81 176 LEU A O 1
ATOM 1351 N N . ARG A 1 177 ? -4.787 -7.218 -6.774 1.00 91.69 177 ARG A N 1
ATOM 1352 C CA . ARG A 1 177 ? -3.817 -8.167 -7.327 1.00 91.69 177 ARG A CA 1
ATOM 1353 C C . ARG A 1 177 ? -3.449 -7.768 -8.764 1.00 91.69 177 ARG A C 1
ATOM 1355 O O . ARG A 1 177 ? -4.272 -7.230 -9.495 1.00 91.69 177 ARG A O 1
ATOM 1362 N N . PHE A 1 178 ? -2.223 -8.055 -9.202 1.00 91.31 178 PHE A N 1
ATOM 1363 C CA . PHE A 1 178 ? -1.768 -7.685 -10.552 1.00 91.31 178 PHE A CA 1
ATOM 1364 C C . PHE A 1 178 ? -2.621 -8.299 -11.678 1.00 91.31 178 PHE A C 1
ATOM 1366 O O . PHE A 1 178 ? -3.028 -7.604 -12.597 1.00 91.31 178 PHE A O 1
ATOM 1373 N N . ASP A 1 179 ? -2.941 -9.590 -11.589 1.00 87.31 179 ASP A N 1
ATOM 1374 C CA . ASP A 1 179 ? -3.753 -10.322 -12.574 1.00 87.31 179 ASP A CA 1
ATOM 1375 C C . ASP A 1 179 ? -5.266 -10.188 -12.318 1.00 87.31 179 ASP A C 1
ATOM 1377 O O . ASP A 1 179 ? -6.042 -11.022 -12.773 1.00 87.31 179 ASP A O 1
ATOM 1381 N N . ALA A 1 180 ? -5.701 -9.161 -11.582 1.00 83.00 180 ALA A N 1
ATOM 1382 C CA . ALA A 1 180 ? -7.104 -8.958 -11.235 1.00 83.00 180 ALA A CA 1
ATOM 1383 C C . ALA A 1 180 ? -8.025 -8.727 -12.443 1.00 83.00 180 ALA A C 1
ATOM 1385 O O . ALA A 1 180 ? -9.193 -9.106 -12.397 1.00 83.00 180 ALA A O 1
ATOM 1386 N N . ALA A 1 181 ? -7.492 -8.151 -13.522 1.00 78.69 181 ALA A N 1
ATOM 1387 C CA . ALA A 1 181 ? -8.210 -7.951 -14.779 1.00 78.69 181 ALA A CA 1
ATOM 1388 C C . ALA A 1 181 ? -8.287 -9.226 -15.644 1.00 78.69 181 ALA A C 1
ATOM 1390 O O . ALA A 1 181 ? -9.007 -9.259 -16.639 1.00 78.69 181 ALA A O 1
ATOM 1391 N N . GLN A 1 182 ? -7.535 -10.277 -15.300 1.00 78.00 182 GLN A N 1
ATOM 1392 C CA . GLN A 1 182 ? -7.445 -11.493 -16.105 1.00 78.00 182 GLN A CA 1
ATOM 1393 C C . GLN A 1 182 ? -8.403 -12.575 -15.578 1.00 78.00 182 GLN A C 1
ATOM 1395 O O . GLN A 1 182 ? -8.516 -12.757 -14.362 1.00 78.00 182 GLN A O 1
ATOM 1400 N N . PRO A 1 183 ? -9.066 -13.348 -16.460 1.00 71.00 183 PRO A N 1
ATOM 1401 C CA . PRO A 1 183 ? -9.828 -14.521 -16.050 1.00 71.00 183 PRO A CA 1
ATOM 1402 C C . PRO A 1 183 ? -8.963 -15.533 -15.291 1.00 71.00 183 PRO A C 1
ATOM 1404 O O . PRO A 1 183 ? -7.749 -15.630 -15.487 1.00 71.00 183 PRO A O 1
ATOM 1407 N N . SER A 1 184 ? -9.604 -16.341 -14.446 1.00 71.06 184 SER A N 1
ATOM 1408 C CA . SER A 1 184 ? -8.905 -17.391 -13.699 1.00 71.06 184 SER A CA 1
ATOM 1409 C C . SER A 1 184 ? -8.263 -18.412 -14.646 1.00 71.06 184 SER A C 1
ATOM 1411 O O . SER A 1 184 ? -8.902 -18.900 -15.577 1.00 71.06 184 SER A O 1
ATOM 1413 N N . ALA A 1 185 ? -7.008 -18.769 -14.379 1.00 72.56 185 ALA A N 1
ATOM 1414 C CA . ALA A 1 185 ? -6.268 -19.807 -15.096 1.00 72.56 185 ALA A CA 1
ATOM 1415 C C . ALA A 1 185 ? -5.851 -20.928 -14.123 1.00 72.56 185 ALA A C 1
ATOM 1417 O O . ALA A 1 185 ? -5.811 -20.695 -12.912 1.00 72.56 185 ALA A O 1
ATOM 1418 N N . PRO A 1 186 ? -5.523 -22.145 -14.603 1.00 75.12 186 PRO A N 1
ATOM 1419 C CA . PRO A 1 186 ? -4.984 -23.193 -13.740 1.00 75.12 186 PRO A CA 1
ATOM 1420 C C . PRO A 1 186 ? -3.776 -22.679 -12.948 1.00 75.12 186 PRO A C 1
ATOM 1422 O O . PRO A 1 186 ? -2.902 -22.010 -13.501 1.00 75.12 186 PRO A O 1
ATOM 1425 N N . ASP A 1 187 ? -3.757 -22.951 -11.642 1.00 75.12 187 ASP A N 1
ATOM 1426 C CA . ASP A 1 187 ? -2.732 -22.471 -10.704 1.00 75.12 187 ASP A CA 1
ATOM 1427 C C . ASP A 1 187 ? -2.614 -20.932 -10.587 1.00 75.12 187 ASP A C 1
ATOM 1429 O O . ASP A 1 187 ? -1.600 -20.414 -10.103 1.00 75.12 187 ASP A O 1
ATOM 1433 N N . ARG A 1 188 ? -3.656 -20.189 -10.999 1.00 77.31 188 ARG A N 1
ATOM 1434 C CA . ARG A 1 188 ? -3.783 -18.734 -10.843 1.00 77.31 188 ARG A CA 1
ATOM 1435 C C . ARG A 1 188 ? -5.081 -18.358 -10.101 1.00 77.31 188 ARG A C 1
ATOM 1437 O O . ARG A 1 188 ? -6.143 -18.866 -10.447 1.00 77.31 188 ARG A O 1
ATOM 1444 N N . PRO A 1 189 ? -5.017 -17.449 -9.114 1.00 80.00 189 PRO A N 1
ATOM 1445 C CA . PRO A 1 189 ? -3.794 -16.880 -8.562 1.00 80.00 189 PRO A CA 1
ATOM 1446 C C . PRO A 1 189 ? -2.963 -17.929 -7.823 1.00 80.00 189 PRO A C 1
ATOM 1448 O O . PRO A 1 189 ? -3.460 -18.961 -7.374 1.00 80.00 189 PRO A O 1
ATOM 1451 N N . ASP A 1 190 ? -1.677 -17.636 -7.668 1.00 85.50 190 ASP A N 1
ATOM 1452 C CA . ASP A 1 190 ? -0.818 -18.427 -6.797 1.00 85.50 190 ASP A CA 1
ATOM 1453 C C . ASP A 1 190 ? -1.429 -18.480 -5.386 1.00 85.50 190 ASP A C 1
ATOM 1455 O O . ASP A 1 190 ? -1.837 -17.452 -4.846 1.00 85.50 190 ASP A O 1
ATOM 1459 N N . ARG A 1 191 ? -1.501 -19.674 -4.781 1.00 88.56 191 ARG A N 1
ATOM 1460 C CA . ARG A 1 191 ? -2.222 -19.914 -3.513 1.00 88.56 191 ARG A CA 1
ATOM 1461 C C . ARG A 1 191 ? -1.808 -18.982 -2.371 1.00 88.56 191 ARG A C 1
ATOM 1463 O O . ARG A 1 191 ? -2.610 -18.736 -1.477 1.00 88.56 191 ARG A O 1
ATOM 1470 N N . ARG A 1 192 ? -0.585 -18.443 -2.394 1.00 90.00 192 ARG A N 1
ATOM 1471 C CA . ARG A 1 192 ? -0.110 -17.466 -1.396 1.00 90.00 192 ARG A CA 1
ATOM 1472 C C . ARG A 1 192 ? -0.840 -16.127 -1.465 1.00 90.00 192 ARG A C 1
ATOM 1474 O O . ARG A 1 192 ? -0.854 -15.407 -0.477 1.00 90.00 192 ARG A O 1
ATOM 1481 N N . TRP A 1 193 ? -1.456 -15.812 -2.599 1.00 91.69 193 TRP A N 1
ATOM 1482 C CA . TRP A 1 193 ? -2.264 -14.611 -2.779 1.00 91.69 193 TRP A CA 1
ATOM 1483 C C . TRP A 1 193 ? -3.730 -14.803 -2.387 1.00 91.69 193 TRP A C 1
ATOM 1485 O O . TRP A 1 193 ? -4.450 -13.817 -2.275 1.00 91.69 193 TRP A O 1
ATOM 1495 N N . ALA A 1 194 ? -4.180 -16.039 -2.135 1.00 90.75 194 ALA A N 1
ATOM 1496 C CA . ALA A 1 194 ? -5.578 -16.314 -1.801 1.00 90.75 194 ALA A CA 1
ATOM 1497 C C . ALA A 1 194 ? -6.106 -15.487 -0.605 1.00 90.75 194 ALA A C 1
ATOM 1499 O O . ALA A 1 194 ? -7.211 -14.960 -0.727 1.00 90.75 194 ALA A O 1
ATOM 1500 N N . PRO A 1 195 ? -5.345 -15.269 0.493 1.00 93.38 195 PRO A N 1
ATOM 1501 C CA . PRO A 1 195 ? -5.810 -14.438 1.612 1.00 93.38 195 PRO A CA 1
ATOM 1502 C C . PRO A 1 195 ? -6.039 -12.955 1.270 1.00 93.38 195 PRO A C 1
ATOM 1504 O O . PRO A 1 195 ? -6.757 -12.269 1.994 1.00 93.38 195 PRO A O 1
ATOM 1507 N N . PHE A 1 196 ? -5.455 -12.453 0.177 1.00 94.12 196 PHE A N 1
ATOM 1508 C CA . PHE A 1 196 ? -5.662 -11.079 -0.295 1.00 94.12 196 PHE A CA 1
ATOM 1509 C C . PHE A 1 196 ? -6.870 -10.946 -1.233 1.00 94.12 196 PHE A C 1
ATOM 1511 O O . PHE A 1 196 ? -7.307 -9.831 -1.496 1.00 94.12 196 PHE A O 1
ATOM 1518 N N . GLY A 1 197 ? -7.410 -12.057 -1.747 1.00 92.94 197 GLY A N 1
ATOM 1519 C CA . GLY A 1 197 ? -8.439 -12.032 -2.784 1.00 92.94 197 GLY A CA 1
ATOM 1520 C C . GLY A 1 197 ? -7.934 -11.463 -4.115 1.00 92.94 197 GLY A C 1
ATOM 1521 O O . GLY A 1 197 ? -6.742 -11.500 -4.437 1.00 92.94 197 GLY A O 1
ATOM 1522 N N . THR A 1 198 ? -8.864 -10.986 -4.933 1.00 93.50 198 THR A N 1
ATOM 1523 C CA . THR A 1 198 ? -8.577 -10.162 -6.115 1.00 93.50 198 THR A CA 1
ATOM 1524 C C . THR A 1 198 ? -8.370 -8.701 -5.714 1.00 93.50 198 THR A C 1
ATOM 1526 O O . THR A 1 198 ? -7.507 -8.023 -6.270 1.00 93.50 198 THR A O 1
ATOM 1529 N N . TYR A 1 199 ? -9.095 -8.253 -4.690 1.00 95.56 199 TYR A N 1
ATOM 1530 C CA . TYR A 1 199 ? -8.860 -7.001 -3.984 1.00 95.56 199 TYR A CA 1
ATOM 1531 C C . TYR A 1 199 ? -9.181 -7.155 -2.498 1.00 95.56 199 TYR A C 1
ATOM 1533 O O . TYR A 1 199 ? -10.038 -7.959 -2.107 1.00 95.56 199 TYR A O 1
ATOM 1541 N N . ARG A 1 200 ? -8.525 -6.338 -1.675 1.00 96.56 200 ARG A N 1
ATOM 1542 C CA . ARG A 1 200 ? -8.795 -6.221 -0.241 1.00 96.56 200 ARG A CA 1
ATOM 1543 C C . ARG A 1 200 ? -8.478 -4.809 0.217 1.00 96.56 200 ARG A C 1
ATOM 1545 O O . ARG A 1 200 ? -7.341 -4.371 0.084 1.00 96.56 200 ARG A O 1
ATOM 1552 N N . PHE A 1 201 ? -9.469 -4.154 0.804 1.00 97.62 201 PHE A N 1
ATOM 1553 C CA . PHE A 1 201 ? -9.383 -2.851 1.443 1.00 97.62 201 PHE A CA 1
ATOM 1554 C C . PHE A 1 201 ? -9.881 -2.973 2.880 1.00 97.62 201 PHE A C 1
ATOM 1556 O O . PHE A 1 201 ? -10.940 -3.541 3.142 1.00 97.62 201 PHE A O 1
ATOM 1563 N N . VAL A 1 202 ? -9.114 -2.447 3.824 1.00 98.12 202 VAL A N 1
ATOM 1564 C CA . VAL A 1 202 ? -9.357 -2.576 5.259 1.00 98.12 202 VAL A CA 1
ATOM 1565 C C . VAL A 1 202 ? -9.510 -1.191 5.854 1.00 98.12 202 VAL A C 1
ATOM 1567 O O . VAL A 1 202 ? -8.601 -0.371 5.736 1.00 98.12 202 VAL A O 1
ATOM 1570 N N . LEU A 1 203 ? -10.630 -0.956 6.535 1.00 98.19 203 LEU A N 1
ATOM 1571 C CA . LEU A 1 203 ? -10.741 0.122 7.508 1.00 98.19 203 LEU A CA 1
ATOM 1572 C C . LEU A 1 203 ? -10.147 -0.411 8.812 1.00 98.19 203 LEU A C 1
ATOM 1574 O O . LEU A 1 203 ? -10.739 -1.322 9.408 1.00 98.19 203 LEU A O 1
ATOM 1578 N N . PRO A 1 204 ? -8.987 0.084 9.266 1.00 97.88 204 PRO A N 1
ATOM 1579 C CA . PRO A 1 204 ? -8.330 -0.529 10.405 1.00 97.88 204 PRO A CA 1
ATOM 1580 C C . PRO A 1 204 ? -9.113 -0.312 11.694 1.00 97.88 204 PRO A C 1
ATOM 1582 O O . PRO A 1 204 ? -9.842 0.669 11.831 1.00 97.88 204 PRO A O 1
ATOM 1585 N N . ARG A 1 205 ? -8.959 -1.210 12.670 1.00 97.75 205 ARG A N 1
ATOM 1586 C CA . ARG A 1 205 ? -9.555 -0.983 13.995 1.00 97.75 205 ARG A CA 1
ATOM 1587 C C . ARG A 1 205 ? -8.801 0.106 14.745 1.00 97.75 205 ARG A C 1
ATOM 1589 O O . ARG A 1 205 ? -9.429 1.028 15.256 1.00 97.75 205 ARG A O 1
ATOM 1596 N N . PHE A 1 206 ? -7.480 -0.014 14.785 1.00 97.81 206 PHE A N 1
ATOM 1597 C CA . PHE A 1 206 ? -6.588 0.935 15.433 1.00 97.81 206 PHE A CA 1
ATOM 1598 C C . PHE A 1 206 ? -5.552 1.441 14.436 1.00 97.81 206 PHE A C 1
ATOM 1600 O O . PHE A 1 206 ? -5.045 0.664 13.627 1.00 97.81 206 PHE A O 1
ATOM 1607 N N . GLU A 1 207 ? -5.213 2.722 14.517 1.00 96.88 207 GLU A N 1
ATOM 1608 C CA . GLU A 1 207 ? -4.175 3.343 13.692 1.00 96.88 207 GLU A CA 1
ATOM 1609 C C . GLU A 1 207 ? -3.275 4.213 14.559 1.00 96.88 207 GLU A C 1
ATOM 1611 O O . GLU A 1 207 ? -3.774 5.044 15.314 1.00 96.88 207 GLU A O 1
ATOM 1616 N N . LEU A 1 208 ? -1.964 4.072 14.401 1.00 96.56 208 LEU A N 1
ATOM 1617 C CA . LEU A 1 208 ? -0.992 5.059 14.838 1.00 96.56 208 LEU A CA 1
ATOM 1618 C C . LEU A 1 208 ? -0.530 5.843 13.607 1.00 96.56 208 LEU A C 1
ATOM 1620 O O . LEU A 1 208 ? 0.099 5.285 12.705 1.00 96.56 208 LEU A O 1
ATOM 1624 N N . VAL A 1 209 ? -0.901 7.120 13.554 1.00 95.31 209 VAL A N 1
ATOM 1625 C CA . VAL A 1 209 ? -0.639 8.007 12.419 1.00 95.31 209 VAL A CA 1
ATOM 1626 C C . VAL A 1 209 ? 0.325 9.094 12.854 1.00 95.31 209 VAL A C 1
ATOM 1628 O O . VAL A 1 209 ? -0.010 9.909 13.710 1.00 95.31 209 VAL A O 1
ATOM 1631 N N . ASP A 1 210 ? 1.498 9.092 12.241 1.00 93.25 210 ASP A N 1
ATOM 1632 C CA . ASP A 1 210 ? 2.464 10.180 12.280 1.00 93.25 210 ASP A CA 1
ATOM 1633 C C . ASP A 1 210 ? 2.171 11.122 11.106 1.00 93.25 210 ASP A C 1
ATOM 1635 O O . ASP A 1 210 ? 2.066 10.671 9.961 1.00 93.25 210 ASP A O 1
ATOM 1639 N N . ALA A 1 211 ? 1.945 12.398 11.396 1.00 87.25 211 ALA A N 1
ATOM 1640 C CA . ALA A 1 211 ? 1.645 13.453 10.434 1.00 87.25 211 ALA A CA 1
ATOM 1641 C C . ALA A 1 211 ? 2.261 14.774 10.924 1.00 87.25 211 ALA A C 1
ATOM 1643 O O . ALA A 1 211 ? 2.559 14.887 12.110 1.00 87.25 211 ALA A O 1
ATOM 1644 N N . GLU A 1 212 ? 2.391 15.770 10.035 1.00 75.25 212 GLU A N 1
ATOM 1645 C CA . GLU A 1 212 ? 3.170 17.016 10.243 1.00 75.25 212 GLU A CA 1
ATOM 1646 C C . GLU A 1 212 ? 3.028 17.674 11.626 1.00 75.25 212 GLU A C 1
ATOM 1648 O O . GLU A 1 212 ? 4.012 18.187 12.151 1.00 75.25 212 GLU A O 1
ATOM 1653 N N . ASP A 1 213 ? 1.836 17.633 12.226 1.00 77.00 213 ASP A N 1
ATOM 1654 C CA . ASP A 1 213 ? 1.540 18.351 13.468 1.00 77.00 213 ASP A CA 1
ATOM 1655 C C . ASP A 1 213 ? 1.548 17.485 14.740 1.00 77.00 213 ASP A C 1
ATOM 1657 O O . ASP A 1 213 ? 1.608 18.030 15.842 1.00 77.00 213 ASP A O 1
ATOM 1661 N N . SER A 1 214 ? 1.379 16.159 14.634 1.00 88.38 214 SER A N 1
ATOM 1662 C CA . SER A 1 214 ? 1.327 15.269 15.810 1.00 88.38 214 SER A CA 1
ATOM 1663 C C . SER A 1 214 ? 1.263 13.782 15.456 1.00 88.38 214 SER A C 1
ATOM 1665 O O . SER A 1 214 ? 0.615 13.380 14.485 1.00 88.38 214 SER A O 1
ATOM 1667 N N . LEU A 1 215 ? 1.803 12.954 16.353 1.00 93.06 215 LEU A N 1
ATOM 1668 C CA . LEU A 1 215 ? 1.555 11.516 16.388 1.00 93.06 215 LEU A CA 1
ATOM 1669 C C . LEU A 1 215 ? 0.217 11.225 17.086 1.00 93.06 215 LEU A C 1
ATOM 1671 O O . LEU A 1 215 ? -0.014 11.651 18.222 1.00 93.06 215 LEU A O 1
ATOM 1675 N N . ARG A 1 216 ? -0.682 10.487 16.423 1.00 94.44 216 ARG A N 1
ATOM 1676 C CA . ARG A 1 216 ? -2.036 10.216 16.932 1.00 94.44 216 ARG A CA 1
ATOM 1677 C C . ARG A 1 216 ? -2.393 8.738 16.910 1.00 94.44 216 ARG A C 1
ATOM 1679 O O . ARG A 1 216 ? -2.289 8.091 15.870 1.00 94.44 216 ARG A O 1
ATOM 1686 N N . LEU A 1 217 ? -2.913 8.239 18.030 1.00 96.25 217 LEU A N 1
ATOM 1687 C CA . LEU A 1 217 ? -3.583 6.942 18.112 1.00 96.25 217 LEU A CA 1
ATOM 1688 C C . LEU A 1 217 ? -5.078 7.134 17.845 1.00 96.25 217 LEU A C 1
ATOM 1690 O O . LEU A 1 217 ? -5.732 7.956 18.489 1.00 96.25 217 LEU A O 1
ATOM 1694 N N . ALA A 1 218 ? -5.622 6.375 16.902 1.00 96.88 218 ALA A N 1
ATOM 1695 C CA . ALA A 1 218 ? -7.024 6.410 16.525 1.00 96.88 218 ALA A CA 1
ATOM 1696 C C . ALA A 1 218 ? -7.689 5.037 16.658 1.00 96.88 218 ALA A C 1
ATOM 1698 O O . ALA A 1 218 ? -7.057 4.002 16.452 1.00 96.88 218 ALA A O 1
ATOM 1699 N N . CYS A 1 219 ? -8.984 5.051 16.961 1.00 98.12 219 CYS A N 1
ATOM 1700 C CA . CYS A 1 219 ? -9.887 3.910 16.934 1.00 98.12 219 CYS A CA 1
ATOM 1701 C C . CYS A 1 219 ? -11.031 4.229 15.964 1.00 98.12 219 CYS A C 1
ATOM 1703 O O . CYS A 1 219 ? -11.740 5.219 16.159 1.00 98.12 219 CYS A O 1
ATOM 1705 N N . ASN A 1 220 ? -11.213 3.408 14.927 1.00 98.06 220 ASN A N 1
ATOM 1706 C CA . ASN A 1 220 ? -12.372 3.522 14.040 1.00 98.06 220 ASN A CA 1
ATOM 1707 C C . ASN A 1 220 ? -13.487 2.598 14.537 1.00 98.06 220 ASN A C 1
ATOM 1709 O O . ASN A 1 220 ? -13.231 1.448 14.907 1.00 98.06 220 ASN A O 1
ATOM 1713 N N . LEU A 1 221 ? -14.725 3.081 14.512 1.00 97.12 221 LEU A N 1
ATOM 1714 C CA . LEU A 1 221 ? -15.943 2.366 14.881 1.00 97.12 221 LEU A CA 1
ATOM 1715 C C . LEU A 1 221 ? -16.894 2.336 13.683 1.00 97.12 221 LEU A C 1
ATOM 1717 O O . LEU A 1 221 ? -17.097 3.348 13.026 1.00 97.12 221 LEU A O 1
ATOM 1721 N N . VAL A 1 222 ? -17.515 1.189 13.429 1.00 96.75 222 VAL A N 1
ATOM 1722 C CA . VAL A 1 222 ? -18.608 1.032 12.466 1.00 96.75 222 VAL A CA 1
ATOM 1723 C C . VAL A 1 222 ? -19.890 0.836 13.256 1.00 96.75 222 VAL A C 1
ATOM 1725 O O . VAL A 1 222 ? -20.162 -0.249 13.775 1.00 96.75 222 VAL A O 1
ATOM 1728 N N . LEU A 1 223 ? -20.671 1.899 13.392 1.00 94.69 223 LEU A N 1
ATOM 1729 C CA . LEU A 1 223 ? -21.907 1.901 14.165 1.00 94.69 223 LEU A CA 1
ATOM 1730 C C . LEU A 1 223 ? -23.112 1.631 13.254 1.00 94.69 223 LEU A C 1
ATOM 1732 O O . LEU A 1 223 ? -23.052 1.940 12.068 1.00 94.69 223 LEU A O 1
ATOM 1736 N N . PRO A 1 224 ? -24.197 1.022 13.772 1.00 94.56 224 PRO A N 1
ATOM 1737 C CA . PRO A 1 224 ? -24.350 0.503 15.135 1.00 94.56 224 PRO A CA 1
ATOM 1738 C C . PRO A 1 224 ? -23.688 -0.870 15.365 1.00 94.56 224 PRO A C 1
ATOM 1740 O O . PRO A 1 224 ? -23.702 -1.355 16.490 1.00 94.56 224 PRO A O 1
ATOM 1743 N N . ARG A 1 225 ? -23.085 -1.494 14.337 1.00 94.06 225 ARG A N 1
ATOM 1744 C CA . ARG A 1 225 ? -22.505 -2.856 14.398 1.00 94.06 225 ARG A CA 1
ATOM 1745 C C . ARG A 1 225 ? -21.547 -3.066 15.575 1.00 94.06 225 ARG A C 1
ATOM 1747 O O . ARG A 1 225 ? -21.526 -4.137 16.175 1.00 94.06 225 ARG A O 1
ATOM 1754 N N . ASP A 1 226 ? -20.741 -2.065 15.896 1.00 96.12 226 ASP A N 1
ATOM 1755 C CA . ASP A 1 226 ? -19.751 -2.154 16.965 1.00 96.12 226 ASP A CA 1
ATOM 1756 C C . ASP A 1 226 ? -20.310 -1.897 18.369 1.00 96.12 226 ASP A C 1
ATOM 1758 O O . ASP A 1 226 ? -19.595 -2.127 19.346 1.00 96.12 226 ASP A O 1
ATOM 1762 N N . ALA A 1 227 ? -21.580 -1.497 18.504 1.00 94.69 227 ALA A N 1
ATOM 1763 C CA . ALA A 1 227 ? -22.196 -1.292 19.812 1.00 94.69 227 ALA A CA 1
ATOM 1764 C C . ALA A 1 227 ? -22.220 -2.585 20.642 1.00 94.69 227 ALA A C 1
ATOM 1766 O O . ALA A 1 227 ? -21.798 -2.592 21.799 1.00 94.69 227 ALA A O 1
ATOM 1767 N N . ASP A 1 228 ? -22.563 -3.710 20.010 1.00 93.56 228 ASP A N 1
ATOM 1768 C CA . ASP A 1 228 ? -22.566 -5.037 20.643 1.00 93.56 228 ASP A CA 1
ATOM 1769 C C . ASP A 1 228 ? -21.151 -5.575 20.925 1.00 93.56 228 ASP A C 1
ATOM 1771 O O . ASP A 1 228 ? -20.962 -6.540 21.668 1.00 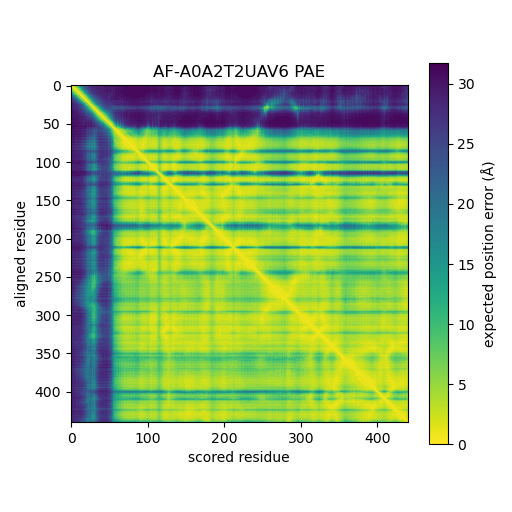93.56 228 ASP A O 1
ATOM 1775 N N . ARG A 1 229 ? -20.125 -4.947 20.336 1.00 95.06 229 ARG A N 1
ATOM 1776 C CA . ARG A 1 229 ? -18.712 -5.340 20.446 1.00 95.06 229 ARG A CA 1
ATOM 1777 C C . ARG A 1 229 ? -17.898 -4.398 21.328 1.00 95.06 229 ARG A C 1
ATOM 1779 O O . ARG A 1 229 ? -16.699 -4.623 21.484 1.00 95.06 229 ARG A O 1
ATOM 1786 N N . MET A 1 230 ? -18.533 -3.394 21.939 1.00 95.56 230 MET A N 1
ATOM 1787 C CA . MET A 1 230 ? -17.875 -2.339 22.717 1.00 95.56 230 MET A CA 1
ATOM 1788 C C . MET A 1 230 ? -16.878 -2.896 23.736 1.00 95.56 230 MET A C 1
ATOM 1790 O O . MET A 1 230 ? -15.741 -2.436 23.785 1.00 95.56 230 MET A O 1
ATOM 1794 N N . ARG A 1 231 ? -17.273 -3.916 24.514 1.00 96.06 231 ARG A N 1
ATOM 1795 C CA . ARG A 1 231 ? -16.385 -4.519 25.521 1.00 96.06 231 ARG A CA 1
ATOM 1796 C C . ARG A 1 231 ? -15.116 -5.091 24.889 1.00 96.06 231 ARG A C 1
ATOM 1798 O O . ARG A 1 231 ? -14.028 -4.768 25.332 1.00 96.06 231 ARG A O 1
ATOM 1805 N N . ALA A 1 232 ? -15.252 -5.865 23.814 1.00 96.12 232 ALA A N 1
ATOM 1806 C CA . ALA A 1 232 ? -14.107 -6.463 23.131 1.00 96.12 232 ALA A CA 1
ATOM 1807 C C . ALA A 1 232 ? -13.190 -5.414 22.476 1.00 96.12 232 ALA A C 1
ATOM 1809 O O . ALA A 1 232 ? -11.980 -5.611 22.424 1.00 96.12 232 ALA A O 1
ATOM 1810 N N . ILE A 1 233 ? -13.753 -4.309 21.973 1.00 96.56 233 ILE A N 1
ATOM 1811 C CA . ILE A 1 233 ? -12.980 -3.201 21.391 1.00 96.56 233 ILE A CA 1
ATOM 1812 C C . ILE A 1 233 ? -12.165 -2.494 22.474 1.00 96.56 233 ILE A C 1
ATOM 1814 O O . ILE A 1 233 ? -10.979 -2.251 22.280 1.00 96.56 233 ILE A O 1
ATOM 1818 N N . VAL A 1 234 ? -12.789 -2.204 23.615 1.00 96.62 234 VAL A N 1
ATOM 1819 C CA . VAL A 1 234 ? -12.132 -1.600 24.778 1.00 96.62 234 VAL A CA 1
ATOM 1820 C C . VAL A 1 234 ? -11.037 -2.516 25.329 1.00 96.62 234 VAL A C 1
ATOM 1822 O O . VAL A 1 234 ? -9.917 -2.058 25.506 1.00 96.62 234 VAL A O 1
ATOM 1825 N N . ASP A 1 235 ? -11.311 -3.813 25.501 1.00 94.88 235 ASP A N 1
ATOM 1826 C CA . ASP A 1 235 ? -10.309 -4.780 25.972 1.00 94.88 235 ASP A CA 1
ATOM 1827 C C . ASP A 1 235 ? -9.112 -4.870 25.002 1.00 94.88 235 ASP A C 1
ATOM 1829 O O . ASP A 1 235 ? -7.961 -5.013 25.417 1.00 94.88 235 ASP A O 1
ATOM 1833 N N . ALA A 1 236 ? -9.370 -4.786 23.691 1.00 94.00 236 ALA A N 1
ATOM 1834 C CA . ALA A 1 236 ? -8.319 -4.765 22.678 1.00 94.00 236 ALA A CA 1
ATOM 1835 C C . ALA A 1 236 ? -7.508 -3.461 22.710 1.00 94.00 236 ALA A C 1
ATOM 1837 O O . ALA A 1 236 ? -6.292 -3.517 22.543 1.00 94.00 236 ALA A O 1
ATOM 1838 N N . LEU A 1 237 ? -8.164 -2.321 22.945 1.00 94.12 237 LEU A N 1
ATOM 1839 C CA . LEU A 1 237 ? -7.529 -1.014 23.092 1.00 94.12 237 LEU A CA 1
ATOM 1840 C C . LEU A 1 237 ? -6.634 -0.964 24.335 1.00 94.12 237 LEU A C 1
ATOM 1842 O O . LEU A 1 237 ? -5.482 -0.557 24.232 1.00 94.12 237 LEU A O 1
ATOM 1846 N N . ASP A 1 238 ? -7.127 -1.433 25.483 1.00 91.50 238 ASP A N 1
ATOM 1847 C CA . ASP A 1 238 ? -6.372 -1.471 26.741 1.00 91.50 238 ASP A CA 1
ATOM 1848 C C . ASP A 1 238 ? -5.107 -2.339 26.622 1.00 91.50 238 ASP A C 1
ATOM 1850 O O . ASP A 1 238 ? -4.082 -2.041 27.241 1.00 91.50 238 ASP A O 1
ATOM 1854 N N . ALA A 1 239 ? -5.165 -3.376 25.778 1.00 91.06 239 ALA A N 1
ATOM 1855 C CA . ALA A 1 239 ? -4.066 -4.295 25.505 1.00 91.06 239 ALA A CA 1
ATOM 1856 C C . ALA A 1 239 ? -3.045 -3.798 24.462 1.00 91.06 239 ALA A C 1
ATOM 1858 O O . ALA A 1 239 ? -2.072 -4.515 24.215 1.00 91.06 239 ALA A O 1
ATOM 1859 N N . LEU A 1 240 ? -3.247 -2.633 23.831 1.00 92.06 240 LEU A N 1
ATOM 1860 C CA . LEU A 1 240 ? -2.271 -2.088 22.885 1.00 92.06 240 LEU A CA 1
ATOM 1861 C C . LEU A 1 240 ? -0.985 -1.682 23.609 1.00 92.06 240 LEU A C 1
ATOM 1863 O O . LEU A 1 240 ? -1.015 -0.955 24.602 1.00 92.06 240 LEU A O 1
ATOM 1867 N N . ALA A 1 241 ? 0.156 -2.092 23.063 1.00 89.50 241 ALA A N 1
ATOM 1868 C CA . ALA A 1 241 ? 1.455 -1.607 23.513 1.00 89.50 241 ALA A CA 1
ATOM 1869 C C . ALA A 1 241 ? 1.785 -0.257 22.854 1.00 89.50 241 ALA A C 1
ATOM 1871 O O . ALA A 1 241 ? 1.504 -0.065 21.674 1.00 89.50 241 ALA A O 1
ATOM 1872 N N . LEU A 1 242 ? 2.432 0.652 23.583 1.00 88.00 242 LEU A N 1
ATOM 1873 C CA . LEU A 1 242 ? 3.059 1.867 23.045 1.00 88.00 242 LEU A CA 1
ATOM 1874 C C . LEU A 1 242 ? 4.558 1.798 23.382 1.00 88.00 242 LEU A C 1
ATOM 1876 O O . LEU A 1 242 ? 4.978 2.319 24.415 1.00 88.00 242 LEU A O 1
ATOM 1880 N N . PRO A 1 243 ? 5.346 1.040 22.596 1.00 87.19 243 PRO A N 1
ATOM 1881 C CA . PRO A 1 243 ? 6.736 0.754 22.924 1.00 87.19 243 PRO A CA 1
ATOM 1882 C C . PRO A 1 243 ? 7.629 1.972 22.677 1.00 87.19 243 PRO A C 1
ATOM 1884 O O . PRO A 1 243 ? 7.376 2.782 21.784 1.00 87.19 243 PRO A O 1
ATOM 1887 N N . LEU A 1 244 ? 8.732 2.046 23.422 1.00 81.38 244 LEU A N 1
ATOM 1888 C CA . LEU A 1 244 ? 9.840 2.925 23.059 1.00 81.38 244 LEU A CA 1
ATOM 1889 C C . LEU A 1 244 ? 10.531 2.411 21.785 1.00 81.38 244 LEU A C 1
ATOM 1891 O O . LEU A 1 244 ? 10.483 1.208 21.515 1.00 81.38 244 LEU A O 1
ATOM 1895 N N . PRO A 1 245 ? 11.227 3.280 21.030 1.00 81.25 245 PRO A N 1
ATOM 1896 C CA . PRO A 1 245 ? 11.916 2.875 19.816 1.00 81.25 245 PRO A CA 1
ATOM 1897 C C . PRO A 1 245 ? 12.951 1.790 20.083 1.00 81.25 245 PRO A C 1
ATOM 1899 O O . PRO A 1 245 ? 13.834 1.942 20.935 1.00 81.25 245 PRO A O 1
ATOM 1902 N N . GLU A 1 246 ? 12.889 0.721 19.297 1.00 78.38 246 GLU A N 1
ATOM 1903 C CA . GLU A 1 246 ? 13.866 -0.358 19.352 1.00 78.38 246 GLU A CA 1
ATOM 1904 C C . GLU A 1 246 ? 14.855 -0.266 18.189 1.00 78.38 246 GLU A C 1
ATOM 1906 O O . GLU A 1 246 ? 14.537 0.145 17.070 1.00 78.38 246 GLU A O 1
ATOM 1911 N N . LYS A 1 247 ? 16.097 -0.688 18.442 1.00 85.25 247 LYS A N 1
ATOM 1912 C CA . LYS A 1 247 ? 17.077 -0.844 17.366 1.00 85.25 247 LYS A CA 1
ATOM 1913 C C . LYS A 1 247 ? 16.696 -2.042 16.505 1.00 85.25 247 LYS A C 1
ATOM 1915 O O . LYS A 1 247 ? 16.407 -3.117 17.024 1.00 85.25 247 LYS A O 1
ATOM 1920 N N . LEU A 1 248 ? 16.785 -1.872 15.187 1.00 87.00 248 LEU A N 1
ATOM 1921 C CA . LEU A 1 248 ? 16.588 -2.971 14.248 1.00 87.00 248 LEU A CA 1
ATOM 1922 C C . LEU A 1 248 ? 17.627 -4.071 14.495 1.00 87.00 248 LEU A C 1
ATOM 1924 O O . LEU A 1 248 ? 18.835 -3.824 14.511 1.00 87.00 248 LEU A O 1
ATOM 1928 N N . THR A 1 249 ? 17.147 -5.300 14.662 1.00 91.31 249 THR A N 1
ATOM 1929 C CA . THR A 1 249 ? 17.985 -6.497 14.730 1.00 91.31 249 THR A CA 1
ATOM 1930 C C . THR A 1 249 ? 18.394 -6.942 13.326 1.00 91.31 249 THR A C 1
ATOM 1932 O O . THR A 1 249 ? 17.799 -6.543 12.323 1.00 91.31 249 THR A O 1
ATOM 1935 N N . SER A 1 250 ? 19.426 -7.781 13.220 1.00 92.00 250 SER A N 1
ATOM 1936 C CA . SER A 1 250 ? 19.839 -8.346 11.932 1.00 92.00 250 SER A CA 1
ATOM 1937 C C . SER A 1 250 ? 18.787 -9.300 11.365 1.00 92.00 250 SER A C 1
ATOM 1939 O O . SER A 1 250 ? 18.167 -10.046 12.120 1.00 92.00 250 SER A O 1
ATOM 1941 N N . LEU A 1 251 ? 18.656 -9.332 10.037 1.00 92.56 251 LEU A N 1
ATOM 1942 C CA . LEU A 1 251 ? 17.827 -10.315 9.339 1.00 92.56 251 LEU A CA 1
ATOM 1943 C C . LEU A 1 251 ? 18.503 -11.701 9.289 1.00 92.56 251 LEU A C 1
ATOM 1945 O O . LEU A 1 251 ? 19.735 -11.765 9.165 1.00 92.56 251 LEU A O 1
ATOM 1949 N N . PRO A 1 252 ? 17.723 -12.801 9.314 1.00 92.81 252 PRO A N 1
ATOM 1950 C CA . PRO A 1 252 ? 18.241 -14.143 9.068 1.00 92.81 252 PRO A CA 1
ATOM 1951 C C . PRO A 1 252 ? 18.913 -14.239 7.702 1.00 92.81 252 PRO A C 1
ATOM 1953 O O . PRO A 1 252 ? 18.454 -13.666 6.710 1.00 92.81 252 PRO A O 1
ATOM 1956 N N . ARG A 1 253 ? 19.989 -15.024 7.625 1.00 92.12 253 ARG A N 1
ATOM 1957 C CA . ARG A 1 253 ? 20.607 -15.362 6.341 1.00 92.12 253 ARG A CA 1
ATOM 1958 C C . ARG A 1 253 ? 19.818 -16.504 5.702 1.00 92.12 253 ARG A C 1
ATOM 1960 O O . ARG A 1 253 ? 19.592 -17.506 6.379 1.00 92.12 253 ARG A O 1
ATOM 1967 N N . PRO A 1 254 ? 19.420 -16.400 4.423 1.00 95.50 254 PRO A N 1
ATOM 1968 C CA . PRO A 1 254 ? 18.860 -17.556 3.740 1.00 95.50 254 PRO A CA 1
ATOM 1969 C C . PRO A 1 254 ? 19.897 -18.683 3.653 1.00 95.50 254 PRO A C 1
ATOM 1971 O O . PRO A 1 254 ? 21.093 -18.420 3.736 1.00 95.50 254 PRO A O 1
ATOM 1974 N N . TYR A 1 255 ? 19.458 -19.928 3.480 1.00 96.25 255 TYR A N 1
ATOM 1975 C CA . TYR A 1 255 ? 20.334 -21.087 3.225 1.00 96.25 255 TYR A CA 1
ATOM 1976 C C . TYR A 1 255 ? 20.122 -21.691 1.830 1.00 96.25 255 TYR A C 1
ATOM 1978 O O . TYR A 1 255 ? 20.936 -22.487 1.354 1.00 96.25 255 TYR A O 1
ATOM 1986 N N . HIS A 1 256 ? 19.022 -21.327 1.167 1.00 96.81 256 HIS A N 1
ATOM 1987 C CA . HIS A 1 256 ? 18.665 -21.820 -0.157 1.00 96.81 256 HIS A CA 1
ATOM 1988 C C . HIS A 1 256 ? 17.966 -20.738 -0.977 1.00 96.81 256 HIS A C 1
ATOM 1990 O O . HIS A 1 256 ? 17.144 -19.980 -0.456 1.00 96.81 256 HIS A O 1
ATOM 1996 N N . ARG A 1 257 ? 18.260 -20.715 -2.279 1.00 96.25 257 ARG A N 1
ATOM 1997 C CA . ARG A 1 257 ? 17.659 -19.818 -3.266 1.00 96.25 257 ARG A CA 1
ATOM 1998 C C . ARG A 1 257 ? 17.084 -20.611 -4.437 1.00 96.25 257 ARG A C 1
ATOM 2000 O O . ARG A 1 257 ? 17.747 -21.486 -4.987 1.00 96.25 257 ARG A O 1
ATOM 2007 N N . GLN A 1 258 ? 15.874 -20.253 -4.854 1.00 96.62 258 GLN A N 1
ATOM 2008 C CA . GLN A 1 258 ? 15.219 -20.793 -6.041 1.00 96.62 258 GLN A CA 1
ATOM 2009 C C . GLN A 1 258 ? 14.673 -19.668 -6.923 1.00 96.62 258 GLN A C 1
ATOM 2011 O O . GLN A 1 258 ? 13.826 -18.888 -6.491 1.00 96.62 258 GLN A O 1
ATOM 2016 N N . ASP A 1 259 ? 15.097 -19.640 -8.184 1.00 96.44 259 ASP A N 1
ATOM 2017 C CA . ASP A 1 259 ? 14.621 -18.683 -9.184 1.00 96.44 259 ASP A CA 1
ATOM 2018 C C . ASP A 1 259 ? 13.502 -19.328 -10.028 1.00 96.44 259 ASP A C 1
ATOM 2020 O O . ASP A 1 259 ? 13.656 -20.442 -10.533 1.00 96.44 259 ASP A O 1
ATOM 2024 N N . VAL A 1 260 ? 12.361 -18.643 -10.167 1.00 93.31 260 VAL A N 1
ATOM 2025 C CA . VAL A 1 260 ? 11.171 -19.112 -10.899 1.00 93.31 260 VAL A CA 1
ATOM 2026 C C . VAL A 1 260 ? 10.661 -18.003 -11.839 1.00 93.31 260 VAL A C 1
ATOM 2028 O O . VAL A 1 260 ? 10.132 -17.001 -11.351 1.00 93.31 260 VAL A O 1
ATOM 2031 N N . PRO A 1 261 ? 10.787 -18.157 -13.171 1.00 94.62 261 PRO A N 1
ATOM 2032 C CA . PRO A 1 261 ? 11.449 -19.272 -13.852 1.00 94.62 261 PRO A CA 1
ATOM 2033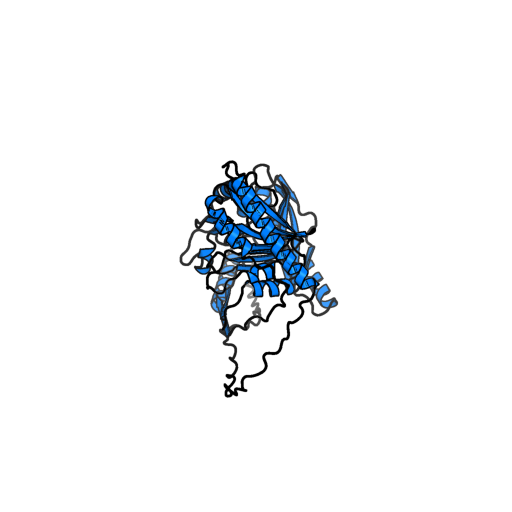 C C . PRO A 1 261 ? 12.960 -19.318 -13.567 1.00 94.62 261 PRO A C 1
ATOM 2035 O O . PRO A 1 261 ? 13.596 -18.293 -13.311 1.00 94.62 261 PRO A O 1
ATOM 2038 N N . GLY A 1 262 ? 13.539 -20.517 -13.662 1.00 95.56 262 GLY A N 1
ATOM 2039 C CA . GLY A 1 262 ? 14.992 -20.688 -13.700 1.00 95.56 262 GLY A CA 1
ATOM 2040 C C . GLY A 1 262 ? 15.583 -20.180 -15.020 1.00 95.56 262 GLY A C 1
ATOM 2041 O O . GLY A 1 262 ? 14.850 -19.823 -15.942 1.00 95.56 262 GLY A O 1
ATOM 2042 N N . HIS A 1 263 ? 16.911 -20.194 -15.141 1.00 95.62 263 HIS A N 1
ATOM 2043 C CA . HIS A 1 263 ? 17.639 -19.614 -16.280 1.00 95.62 263 HIS A CA 1
ATOM 2044 C C . HIS A 1 263 ? 17.134 -20.072 -17.662 1.00 95.62 263 HIS A C 1
ATOM 2046 O O . HIS A 1 263 ? 16.910 -19.253 -18.555 1.00 95.62 263 HIS A O 1
ATOM 2052 N N . GLU A 1 264 ? 16.905 -21.374 -17.852 1.00 97.12 264 GLU A N 1
ATOM 2053 C CA . GLU A 1 264 ? 16.393 -21.888 -19.128 1.00 97.12 264 GLU A CA 1
ATOM 2054 C C . GLU A 1 264 ? 14.967 -21.412 -19.422 1.00 97.12 264 GLU A C 1
ATOM 2056 O O . GLU A 1 264 ? 14.655 -21.052 -20.555 1.00 97.12 264 GLU A O 1
ATOM 2061 N N . GLY A 1 265 ? 14.104 -21.392 -18.401 1.00 96.44 265 GLY A N 1
ATOM 2062 C CA . GLY A 1 265 ? 12.735 -20.898 -18.527 1.00 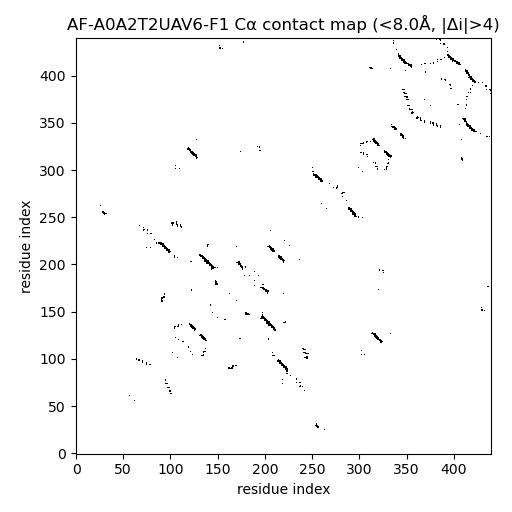96.44 265 GLY A CA 1
ATOM 2063 C C . GLY A 1 265 ? 12.704 -19.409 -18.856 1.00 96.44 265 GLY A C 1
ATOM 2064 O O . GLY A 1 265 ? 11.996 -19.006 -19.771 1.00 96.44 265 GLY A O 1
ATOM 2065 N N . TRP A 1 266 ? 13.548 -18.620 -18.188 1.00 97.06 266 TRP A N 1
ATOM 2066 C CA . TRP A 1 266 ? 13.741 -17.204 -18.491 1.00 97.06 266 TRP A CA 1
ATOM 2067 C C . TRP A 1 266 ? 14.198 -16.996 -19.938 1.00 97.06 266 TRP A C 1
ATOM 2069 O O . TRP A 1 266 ? 13.600 -16.220 -20.675 1.00 97.06 266 TRP A O 1
ATOM 2079 N N . THR A 1 267 ? 15.199 -17.758 -20.385 1.00 97.62 267 THR A N 1
ATOM 2080 C CA . THR A 1 267 ? 15.699 -17.688 -21.766 1.00 97.62 267 THR A CA 1
ATOM 2081 C C . THR A 1 267 ? 14.606 -18.011 -22.786 1.00 97.62 267 THR A C 1
ATOM 2083 O O . THR A 1 267 ? 14.511 -17.341 -23.812 1.00 97.62 267 THR A O 1
ATOM 2086 N N . ARG A 1 268 ? 13.763 -19.019 -22.515 1.00 97.56 268 ARG A N 1
ATOM 2087 C CA . ARG A 1 268 ? 12.615 -19.345 -23.375 1.00 97.56 268 ARG A CA 1
ATOM 2088 C C . ARG A 1 268 ? 11.600 -18.206 -23.429 1.00 97.56 268 ARG A C 1
ATOM 2090 O O . ARG A 1 268 ? 11.168 -17.864 -24.522 1.00 97.56 268 ARG A O 1
ATOM 2097 N N . MET A 1 269 ? 11.267 -17.604 -22.287 1.00 97.31 269 MET A N 1
ATOM 2098 C CA . MET A 1 269 ? 10.343 -16.464 -22.234 1.00 97.31 269 MET A CA 1
ATOM 2099 C C . MET A 1 269 ? 10.879 -15.254 -23.008 1.00 97.31 269 MET A C 1
ATOM 2101 O O . MET A 1 269 ? 10.127 -14.627 -23.744 1.00 97.31 269 MET A O 1
ATOM 2105 N N . ILE A 1 270 ? 12.180 -14.965 -22.904 1.00 97.31 270 ILE A N 1
ATOM 2106 C CA . ILE A 1 270 ? 12.817 -13.873 -23.653 1.00 97.31 270 ILE A CA 1
ATOM 2107 C C . ILE A 1 270 ? 12.788 -14.135 -25.160 1.00 97.31 270 ILE A C 1
ATOM 2109 O O . ILE A 1 270 ? 12.458 -13.230 -25.916 1.00 97.31 270 ILE A O 1
ATOM 2113 N N . ARG A 1 271 ? 13.110 -15.355 -25.612 1.00 97.75 271 ARG A N 1
ATOM 2114 C CA . ARG A 1 271 ? 13.042 -15.694 -27.046 1.00 97.75 271 ARG A CA 1
ATOM 2115 C C . ARG A 1 271 ? 11.628 -15.542 -27.588 1.00 97.75 271 ARG A C 1
ATOM 2117 O O . ARG A 1 271 ? 11.453 -14.867 -28.587 1.00 97.75 271 ARG A O 1
ATOM 2124 N N . TRP A 1 272 ? 10.640 -16.076 -26.871 1.00 97.38 272 TRP A N 1
ATOM 2125 C CA . TRP A 1 272 ? 9.235 -15.912 -27.237 1.00 97.38 272 TRP A CA 1
ATOM 2126 C C . TRP A 1 272 ? 8.836 -14.433 -27.358 1.00 97.38 272 TRP A C 1
ATOM 2128 O O . TRP A 1 272 ? 8.200 -14.054 -28.334 1.00 97.38 272 TRP A O 1
ATOM 2138 N N . ALA A 1 273 ? 9.245 -13.592 -26.402 1.00 96.75 273 ALA A N 1
ATOM 2139 C CA . ALA A 1 273 ? 8.949 -12.163 -26.440 1.00 96.75 273 ALA A CA 1
ATOM 2140 C C . ALA A 1 273 ? 9.606 -11.466 -27.642 1.00 96.75 273 ALA A C 1
ATOM 2142 O O . ALA A 1 273 ? 8.975 -10.636 -28.284 1.00 96.75 273 ALA A O 1
ATOM 2143 N N . LEU A 1 274 ? 10.856 -11.816 -27.965 1.00 96.25 274 LEU A N 1
ATOM 2144 C CA . LEU A 1 274 ? 11.556 -11.273 -29.131 1.00 96.25 274 LEU A CA 1
ATOM 2145 C C . LEU A 1 274 ? 10.895 -11.700 -30.445 1.00 96.25 274 LEU A C 1
ATOM 2147 O O . LEU A 1 274 ? 10.697 -10.848 -31.303 1.00 96.25 274 LEU A O 1
ATOM 2151 N N . ASP A 1 275 ? 10.511 -12.973 -30.573 1.00 97.50 275 ASP A N 1
ATOM 2152 C CA . ASP A 1 275 ? 9.815 -13.488 -31.757 1.00 97.50 275 ASP A CA 1
ATOM 2153 C C . ASP A 1 275 ? 8.450 -12.790 -31.940 1.00 97.50 275 ASP A C 1
ATOM 2155 O O . ASP A 1 275 ? 8.069 -12.448 -33.056 1.00 97.50 275 ASP A O 1
ATOM 2159 N N . ALA A 1 276 ? 7.724 -12.531 -30.843 1.00 97.06 276 ALA A N 1
ATOM 2160 C CA . ALA A 1 276 ? 6.454 -11.803 -30.871 1.00 97.06 276 ALA A CA 1
ATOM 2161 C C . ALA A 1 276 ? 6.620 -10.327 -31.270 1.00 97.06 276 ALA A C 1
ATOM 2163 O O . ALA A 1 276 ? 5.773 -9.796 -31.983 1.00 97.06 276 ALA A O 1
ATOM 2164 N N . ILE A 1 277 ? 7.708 -9.679 -30.841 1.00 94.81 277 ILE A N 1
ATOM 2165 C CA . ILE A 1 277 ? 8.025 -8.298 -31.232 1.00 94.81 277 ILE A CA 1
ATOM 2166 C C . ILE A 1 277 ? 8.460 -8.227 -32.699 1.00 94.81 277 ILE A C 1
ATOM 2168 O O . ILE A 1 277 ? 8.035 -7.337 -33.423 1.00 94.81 277 ILE A O 1
ATOM 2172 N N . GLU A 1 278 ? 9.284 -9.168 -33.168 1.00 95.88 278 GLU A N 1
ATOM 2173 C CA . GLU A 1 278 ? 9.699 -9.228 -34.578 1.00 95.88 278 GLU A CA 1
ATOM 2174 C C . GLU A 1 278 ? 8.522 -9.543 -35.515 1.00 95.88 278 GLU A C 1
ATOM 2176 O O . GLU A 1 278 ? 8.513 -9.106 -36.663 1.00 95.88 278 GLU A O 1
ATOM 2181 N N . GLY A 1 279 ? 7.521 -10.276 -35.019 1.00 96.38 279 GLY A N 1
ATOM 2182 C CA . GLY A 1 279 ? 6.270 -10.558 -35.720 1.00 96.38 279 GLY A CA 1
ATOM 2183 C C . GLY A 1 279 ? 5.179 -9.490 -35.574 1.00 96.38 279 GLY A C 1
ATOM 2184 O O . GLY A 1 279 ? 4.035 -9.796 -35.903 1.00 96.38 279 GLY A O 1
ATOM 2185 N N . ASP A 1 280 ? 5.495 -8.297 -35.050 1.00 94.44 280 ASP A N 1
ATOM 2186 C CA . ASP A 1 280 ? 4.564 -7.175 -34.817 1.00 94.44 280 ASP A CA 1
ATOM 2187 C C . ASP A 1 280 ? 3.339 -7.523 -33.935 1.00 94.44 280 ASP A C 1
ATOM 2189 O O . ASP A 1 280 ? 2.311 -6.848 -33.968 1.00 94.44 280 ASP A O 1
ATOM 2193 N N . ALA A 1 281 ? 3.423 -8.585 -33.124 1.00 95.81 281 ALA A N 1
ATOM 2194 C CA . ALA A 1 281 ? 2.356 -8.982 -32.202 1.00 95.81 281 ALA A CA 1
ATOM 2195 C C . ALA A 1 281 ? 2.422 -8.236 -30.859 1.00 95.81 281 ALA A C 1
ATOM 2197 O O . ALA A 1 281 ? 1.422 -8.174 -30.145 1.00 95.81 281 ALA A O 1
ATOM 2198 N N . LEU A 1 282 ? 3.597 -7.712 -30.493 1.00 92.38 282 LEU A N 1
ATOM 2199 C CA . LEU A 1 282 ? 3.840 -6.936 -29.276 1.00 92.38 282 LEU A CA 1
ATOM 2200 C C . LEU A 1 282 ? 4.834 -5.804 -29.558 1.00 92.38 282 LEU A C 1
ATOM 2202 O O . LEU A 1 282 ? 5.850 -6.033 -30.201 1.00 92.38 282 LEU A O 1
ATOM 2206 N N . ASP A 1 283 ? 4.615 -4.624 -28.979 1.00 86.25 283 ASP A N 1
ATOM 2207 C CA . ASP A 1 283 ? 5.608 -3.537 -29.007 1.00 86.25 283 ASP A CA 1
ATOM 2208 C C . ASP A 1 283 ? 6.605 -3.625 -27.835 1.00 86.25 283 ASP A C 1
ATOM 2210 O O . ASP A 1 283 ? 7.809 -3.396 -27.986 1.00 86.25 283 ASP A O 1
ATOM 2214 N N . LYS A 1 284 ? 6.100 -3.968 -26.642 1.00 85.75 284 LYS A N 1
ATOM 2215 C CA . LYS A 1 284 ? 6.853 -4.122 -25.386 1.00 85.75 284 LYS A CA 1
ATOM 2216 C C . LYS A 1 284 ? 6.163 -5.169 -24.510 1.00 85.75 284 LYS A C 1
ATOM 2218 O O . LYS A 1 284 ? 4.941 -5.274 -24.497 1.00 85.75 284 LYS A O 1
ATOM 2223 N N . VAL A 1 285 ? 6.946 -5.915 -23.731 1.00 90.69 285 VAL A N 1
ATOM 2224 C CA . VAL A 1 285 ? 6.438 -6.761 -22.644 1.00 90.69 285 VAL A CA 1
ATOM 2225 C C . VAL A 1 285 ? 7.393 -6.734 -21.457 1.00 90.69 285 VAL A C 1
ATOM 2227 O O . VAL A 1 285 ? 8.612 -6.804 -21.624 1.00 90.69 285 VAL A O 1
ATOM 2230 N N . VAL A 1 286 ? 6.834 -6.656 -20.252 1.00 90.50 286 VAL A N 1
ATOM 2231 C CA . VAL A 1 286 ? 7.585 -6.725 -18.996 1.00 90.50 286 VAL A CA 1
ATOM 2232 C C . VAL A 1 286 ? 7.443 -8.127 -18.421 1.00 90.50 286 VAL A C 1
ATOM 2234 O O . VAL A 1 286 ? 6.343 -8.610 -18.157 1.00 90.50 286 VAL A O 1
ATOM 2237 N N . LEU A 1 287 ? 8.572 -8.812 -18.247 1.00 93.31 287 LEU A N 1
ATOM 2238 C CA . LEU A 1 287 ? 8.613 -10.164 -17.697 1.00 93.31 287 LEU A CA 1
ATOM 2239 C C . LEU A 1 287 ? 9.107 -10.119 -16.253 1.00 93.31 287 LEU A C 1
ATOM 2241 O O . LEU A 1 287 ? 10.157 -9.550 -15.961 1.00 93.31 287 LEU A O 1
ATOM 2245 N N . ALA A 1 288 ? 8.381 -10.779 -15.354 1.00 93.50 288 ALA A N 1
ATOM 2246 C CA . ALA A 1 288 ? 8.756 -10.883 -13.951 1.00 93.50 288 ALA A CA 1
ATOM 2247 C C . ALA A 1 288 ? 9.393 -12.241 -13.628 1.00 93.50 288 ALA A C 1
ATOM 2249 O O . ALA A 1 288 ? 9.118 -13.266 -14.258 1.00 93.50 288 ALA A O 1
ATOM 2250 N N . ARG A 1 289 ? 10.219 -12.258 -12.579 1.00 94.81 289 ARG A N 1
ATOM 2251 C CA . ARG A 1 289 ? 10.796 -13.476 -12.010 1.00 94.81 289 ARG A CA 1
ATOM 2252 C C . ARG A 1 289 ? 10.695 -13.445 -10.494 1.00 94.81 289 ARG A C 1
ATOM 2254 O O . ARG A 1 289 ? 11.078 -12.468 -9.858 1.00 94.81 289 ARG A O 1
ATOM 2261 N N . ARG A 1 290 ? 10.259 -14.557 -9.910 1.00 94.12 290 ARG A N 1
ATOM 2262 C CA . ARG A 1 290 ? 10.223 -14.767 -8.464 1.00 94.12 290 ARG A CA 1
ATOM 2263 C C . ARG A 1 290 ? 11.527 -15.400 -7.989 1.00 94.12 290 ARG A C 1
ATOM 2265 O O . ARG A 1 290 ? 11.933 -16.429 -8.520 1.00 94.12 290 ARG A O 1
ATOM 2272 N N . VAL A 1 291 ? 12.136 -14.833 -6.951 1.00 96.75 291 VAL A N 1
ATOM 2273 C CA . VAL A 1 291 ? 13.253 -15.446 -6.215 1.00 96.75 291 VAL A CA 1
ATOM 2274 C C . VAL A 1 291 ? 12.732 -15.878 -4.848 1.00 96.75 291 VAL A C 1
ATOM 2276 O O . VAL A 1 291 ? 12.322 -15.045 -4.047 1.00 96.75 291 VAL A O 1
ATOM 2279 N N . ALA A 1 292 ? 12.695 -17.183 -4.592 1.00 95.06 292 ALA A N 1
ATOM 2280 C CA . ALA A 1 292 ? 12.300 -17.749 -3.308 1.00 95.06 292 ALA A CA 1
ATOM 2281 C C . ALA A 1 292 ? 13.545 -18.049 -2.467 1.00 95.06 292 ALA A C 1
ATOM 2283 O O . ALA A 1 292 ? 14.417 -18.808 -2.892 1.00 95.06 292 ALA A O 1
ATOM 2284 N N . LEU A 1 293 ? 13.613 -17.451 -1.280 1.00 96.06 293 LEU A N 1
ATOM 2285 C CA . LEU A 1 293 ? 14.698 -17.619 -0.318 1.00 96.06 293 LEU A CA 1
ATOM 2286 C C . LEU A 1 293 ? 14.180 -18.425 0.878 1.00 96.06 293 LEU A C 1
ATOM 2288 O O . LEU A 1 293 ? 13.172 -18.047 1.471 1.00 96.06 293 LEU A O 1
ATOM 2292 N N . ALA A 1 294 ? 14.841 -19.531 1.215 1.00 95.94 294 ALA A N 1
ATOM 2293 C CA . ALA A 1 294 ? 14.516 -20.313 2.407 1.00 95.94 294 ALA A CA 1
ATOM 2294 C C . ALA A 1 294 ? 15.399 -19.876 3.578 1.00 95.94 294 ALA A C 1
ATOM 2296 O O . ALA A 1 294 ? 16.606 -19.692 3.403 1.00 95.94 294 ALA A O 1
ATOM 2297 N N . LEU A 1 295 ? 14.789 -19.722 4.751 1.00 95.25 295 LEU A N 1
ATOM 2298 C CA . LEU A 1 295 ? 15.415 -19.248 5.984 1.00 95.25 295 LEU A CA 1
ATOM 2299 C C . LEU A 1 295 ? 15.343 -20.348 7.046 1.00 95.25 295 LEU A C 1
ATOM 2301 O O . LEU A 1 295 ? 14.362 -21.092 7.085 1.00 95.25 295 LEU A O 1
ATOM 2305 N N . ASP A 1 296 ? 16.368 -20.445 7.895 1.00 92.44 296 ASP A N 1
ATOM 2306 C CA . ASP A 1 296 ? 16.410 -21.417 9.004 1.00 92.44 296 ASP A CA 1
ATOM 2307 C C . ASP A 1 296 ? 15.497 -21.016 10.179 1.00 92.44 296 ASP A C 1
ATOM 2309 O O . ASP A 1 296 ? 15.203 -21.830 11.053 1.00 92.44 296 ASP A O 1
ATOM 2313 N N . GLU A 1 297 ? 15.026 -19.769 10.188 1.00 90.75 297 GLU A N 1
ATOM 2314 C CA . GLU A 1 297 ? 14.125 -19.206 11.190 1.00 90.75 297 GLU A CA 1
ATOM 2315 C C . GLU A 1 297 ? 13.034 -18.353 10.532 1.00 90.75 297 GLU A C 1
ATOM 2317 O O . GLU A 1 297 ? 13.189 -17.856 9.411 1.00 90.75 297 GLU A O 1
ATOM 2322 N N . SER A 1 298 ? 11.904 -18.195 11.226 1.00 88.25 298 SER A N 1
ATOM 2323 C CA . SER A 1 298 ? 10.830 -17.303 10.790 1.00 88.25 298 SER A CA 1
ATOM 2324 C C . SER A 1 298 ? 11.304 -15.854 10.803 1.00 88.25 298 SER A C 1
ATOM 2326 O O . SER A 1 298 ? 11.935 -15.413 11.761 1.00 88.25 298 SER A O 1
ATOM 2328 N N . ILE A 1 299 ? 10.939 -15.102 9.772 1.00 89.75 299 ILE A N 1
ATOM 2329 C CA . ILE A 1 299 ? 11.259 -13.683 9.650 1.00 89.75 299 ILE A CA 1
ATOM 2330 C C . ILE A 1 299 ? 10.026 -12.839 9.958 1.00 89.75 299 ILE A C 1
ATOM 2332 O O . ILE A 1 299 ? 8.949 -13.108 9.428 1.00 89.75 299 ILE A O 1
ATOM 2336 N N . ASP A 1 300 ? 10.190 -11.817 10.797 1.00 90.50 300 ASP A N 1
ATOM 2337 C CA . ASP A 1 300 ? 9.190 -10.763 10.977 1.00 90.50 300 ASP A CA 1
ATOM 2338 C C . ASP A 1 300 ? 9.156 -9.891 9.701 1.00 90.50 300 ASP A C 1
ATOM 2340 O O . ASP A 1 300 ? 10.155 -9.233 9.386 1.00 90.50 300 ASP A O 1
ATOM 2344 N N . PRO A 1 301 ? 8.045 -9.862 8.939 1.00 93.12 301 PRO A N 1
ATOM 2345 C CA . PRO A 1 301 ? 7.952 -9.051 7.726 1.00 93.12 301 PRO A CA 1
ATOM 2346 C C . PRO A 1 301 ? 8.127 -7.548 7.981 1.00 93.12 301 PRO A C 1
ATOM 2348 O O . PRO A 1 301 ? 8.636 -6.833 7.121 1.00 93.12 301 PRO A O 1
ATOM 2351 N N . LEU A 1 302 ? 7.748 -7.060 9.162 1.00 93.00 302 LEU A N 1
ATOM 2352 C CA . LEU A 1 302 ? 7.891 -5.651 9.526 1.00 93.00 302 LEU A CA 1
ATOM 2353 C C . LEU A 1 302 ? 9.332 -5.317 9.932 1.00 93.00 302 LEU A C 1
ATOM 2355 O O . LEU A 1 302 ? 9.777 -4.188 9.747 1.00 93.00 302 LEU A O 1
ATOM 2359 N N . LEU A 1 303 ? 10.117 -6.303 10.379 1.00 93.44 303 LEU A N 1
ATOM 2360 C CA . LEU A 1 303 ? 11.565 -6.137 10.500 1.00 93.44 303 LEU A CA 1
ATOM 2361 C C . LEU A 1 303 ? 12.208 -5.943 9.117 1.00 93.44 303 LEU A C 1
ATOM 2363 O O . LEU A 1 303 ? 13.073 -5.082 8.965 1.00 93.44 303 LEU A O 1
ATOM 2367 N N . VAL A 1 304 ? 11.768 -6.691 8.095 1.00 95.75 304 VAL A N 1
ATOM 2368 C CA . VAL A 1 304 ? 12.218 -6.482 6.703 1.00 95.75 304 VAL A CA 1
ATOM 2369 C C . VAL A 1 304 ? 11.880 -5.070 6.237 1.00 95.75 304 VAL A C 1
ATOM 2371 O O . VAL A 1 304 ? 12.740 -4.397 5.672 1.00 95.75 304 VAL A O 1
ATOM 2374 N N . LEU A 1 305 ? 10.660 -4.609 6.514 1.00 96.31 305 LEU A N 1
ATOM 2375 C CA . LEU A 1 305 ? 10.226 -3.253 6.193 1.00 96.31 305 LEU A CA 1
ATOM 2376 C C . LEU A 1 305 ? 11.123 -2.186 6.840 1.00 96.31 305 LEU A C 1
ATOM 2378 O O . LEU A 1 305 ? 11.574 -1.293 6.135 1.00 96.31 305 LEU A O 1
ATOM 2382 N N . GLY A 1 306 ? 11.471 -2.311 8.125 1.00 94.62 306 GLY A N 1
ATOM 2383 C CA . GLY A 1 306 ? 12.345 -1.333 8.791 1.00 94.62 306 GLY A CA 1
ATOM 2384 C C . GLY A 1 306 ? 13.743 -1.237 8.164 1.00 94.62 306 GLY A C 1
ATOM 2385 O O . GLY A 1 306 ? 14.321 -0.152 8.053 1.00 94.62 306 GLY A O 1
ATOM 2386 N N . HIS A 1 307 ? 14.282 -2.363 7.679 1.00 95.50 307 HIS A N 1
ATOM 2387 C CA . HIS A 1 307 ? 15.517 -2.357 6.882 1.00 95.50 307 HIS A CA 1
ATOM 2388 C C . HIS A 1 307 ? 15.312 -1.714 5.503 1.00 95.50 307 HIS A C 1
ATOM 2390 O O . HIS A 1 307 ? 16.204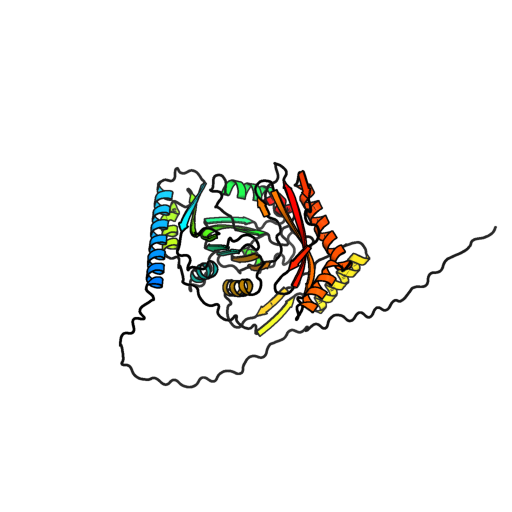 -1.008 5.028 1.00 95.50 307 HIS A O 1
ATOM 2396 N N . LEU A 1 308 ? 14.156 -1.923 4.862 1.00 95.06 308 LEU A N 1
ATOM 2397 C CA . LEU A 1 308 ? 13.820 -1.286 3.584 1.00 95.06 308 LEU A CA 1
ATOM 2398 C C . LEU A 1 308 ? 13.705 0.235 3.716 1.00 95.06 308 LEU A C 1
ATOM 2400 O O . LEU A 1 308 ? 14.287 0.928 2.886 1.00 95.06 308 LEU A O 1
ATOM 2404 N N . GLU A 1 309 ? 13.044 0.756 4.751 1.00 93.50 309 GLU A N 1
ATOM 2405 C CA . GLU A 1 309 ? 12.922 2.203 5.001 1.00 93.50 309 GLU A CA 1
ATOM 2406 C C . GLU A 1 309 ? 14.287 2.886 5.042 1.00 93.50 309 GLU A C 1
ATOM 2408 O O . GLU A 1 309 ? 14.537 3.859 4.332 1.00 93.50 309 GLU A O 1
ATOM 2413 N N . THR A 1 310 ? 15.215 2.297 5.797 1.00 91.94 310 THR A N 1
ATOM 2414 C CA . THR A 1 310 ? 16.582 2.816 5.922 1.00 91.94 310 THR A CA 1
ATOM 2415 C C . THR A 1 310 ? 17.349 2.724 4.597 1.00 91.94 310 THR A C 1
ATOM 2417 O O . THR A 1 310 ? 18.124 3.615 4.254 1.00 91.94 310 THR A O 1
ATOM 2420 N N . ALA A 1 311 ? 17.158 1.641 3.839 1.00 93.69 311 ALA A N 1
ATOM 2421 C CA . ALA A 1 311 ? 17.899 1.383 2.604 1.00 93.69 311 ALA A CA 1
ATOM 2422 C C . ALA A 1 311 ? 17.339 2.104 1.366 1.00 93.69 311 ALA A C 1
ATOM 2424 O O . ALA A 1 311 ? 18.0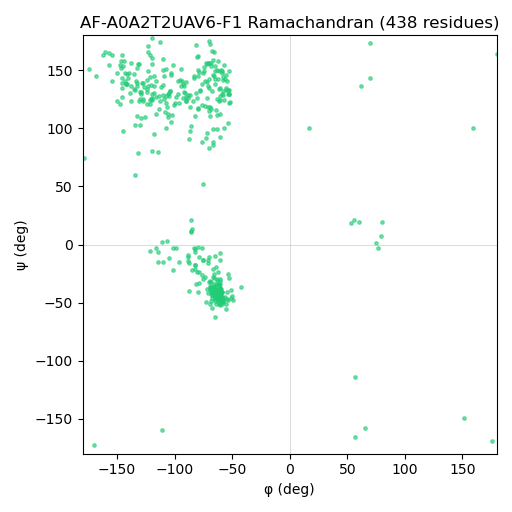30 2.179 0.347 1.00 93.69 311 ALA A O 1
ATOM 2425 N N . THR A 1 312 ? 16.093 2.579 1.418 1.00 94.00 312 THR A N 1
ATOM 2426 C CA . THR A 1 312 ? 15.375 3.153 0.271 1.00 94.00 312 THR A CA 1
ATOM 2427 C C . THR A 1 312 ? 14.663 4.462 0.635 1.00 94.00 312 THR A C 1
ATOM 2429 O O . THR A 1 312 ? 13.443 4.560 0.495 1.00 94.00 312 THR A O 1
ATOM 2432 N N . PRO A 1 313 ? 15.404 5.494 1.089 1.00 90.75 313 PRO A N 1
ATOM 2433 C CA . PRO A 1 313 ? 14.827 6.824 1.240 1.00 90.75 313 PRO A CA 1
ATOM 2434 C C . PRO A 1 313 ? 14.275 7.305 -0.109 1.00 90.75 313 PRO A C 1
ATOM 2436 O O . PRO A 1 313 ? 14.874 7.052 -1.158 1.00 90.75 313 PRO A O 1
ATOM 2439 N N . GLY A 1 314 ? 13.133 7.992 -0.084 1.00 89.00 314 GLY A N 1
ATOM 2440 C CA . GLY A 1 314 ? 12.461 8.441 -1.305 1.00 89.00 314 GLY A CA 1
ATOM 2441 C C . GLY A 1 314 ? 11.628 7.361 -2.007 1.00 89.00 314 GLY A C 1
ATOM 2442 O O . GLY A 1 314 ? 11.305 7.520 -3.182 1.00 89.00 314 GLY A O 1
ATOM 2443 N N . CYS A 1 315 ? 11.254 6.289 -1.308 1.00 94.62 315 CYS A N 1
ATOM 2444 C CA . CYS A 1 315 ? 10.240 5.334 -1.757 1.00 94.62 315 CYS A CA 1
ATOM 2445 C C . CYS A 1 315 ? 8.967 5.441 -0.908 1.00 94.62 315 CYS A C 1
ATOM 2447 O O . CYS A 1 315 ? 8.996 5.924 0.217 1.00 94.62 315 CYS A O 1
ATOM 2449 N N . TYR A 1 316 ? 7.861 4.947 -1.455 1.00 96.00 316 TYR A N 1
ATOM 2450 C CA . TYR A 1 316 ? 6.698 4.512 -0.696 1.00 96.00 316 TYR A CA 1
ATOM 2451 C C . TYR A 1 316 ? 7.029 3.211 0.021 1.00 96.00 316 TYR A C 1
ATOM 2453 O O . TYR A 1 316 ? 7.411 2.241 -0.637 1.00 96.00 316 TYR A O 1
ATOM 2461 N N . HIS A 1 317 ? 6.838 3.161 1.334 1.00 97.38 317 HIS A N 1
ATOM 2462 C CA . HIS A 1 317 ? 7.048 1.956 2.137 1.00 97.38 317 HIS A CA 1
ATOM 2463 C C . HIS A 1 317 ? 5.707 1.397 2.569 1.00 97.38 317 HIS A C 1
ATOM 2465 O O . HIS A 1 317 ? 4.873 2.115 3.117 1.00 97.38 317 HIS A O 1
ATOM 2471 N N . PHE A 1 318 ? 5.484 0.110 2.321 1.00 97.56 318 PHE A N 1
ATOM 2472 C CA . PHE A 1 318 ? 4.200 -0.504 2.618 1.00 97.56 318 PHE A CA 1
ATOM 2473 C C . PHE A 1 318 ? 4.332 -1.929 3.133 1.00 97.56 318 PHE A C 1
ATOM 2475 O O . PHE A 1 318 ? 5.214 -2.688 2.726 1.00 97.56 318 PHE A O 1
ATOM 2482 N N . ALA A 1 319 ? 3.397 -2.298 4.002 1.00 97.31 319 ALA A N 1
ATOM 2483 C CA . ALA A 1 319 ? 3.124 -3.675 4.372 1.00 97.31 319 ALA A CA 1
ATOM 2484 C C . ALA A 1 319 ? 1.613 -3.898 4.437 1.00 97.31 319 ALA A C 1
ATOM 2486 O O . ALA A 1 319 ? 0.886 -3.087 4.999 1.00 97.31 319 ALA A O 1
ATOM 2487 N N . VAL A 1 320 ? 1.141 -5.016 3.897 1.00 96.88 320 VAL A N 1
ATOM 2488 C CA . VAL A 1 320 ? -0.243 -5.479 4.042 1.00 96.88 320 VAL A CA 1
ATOM 2489 C C . VAL A 1 320 ? -0.200 -6.933 4.478 1.00 96.88 320 VAL A C 1
ATOM 2491 O O . VAL A 1 320 ? 0.436 -7.763 3.826 1.00 96.88 320 VAL A O 1
ATOM 2494 N N . ARG A 1 321 ? -0.866 -7.251 5.584 1.00 95.38 321 ARG A N 1
ATOM 2495 C CA . ARG A 1 321 ? -0.922 -8.600 6.144 1.00 95.38 321 ARG A CA 1
ATOM 2496 C C . ARG A 1 321 ? -2.365 -8.934 6.523 1.00 95.38 321 ARG A C 1
ATOM 2498 O O . ARG A 1 321 ? -2.825 -8.466 7.566 1.00 95.38 321 ARG A O 1
ATOM 2505 N N . PRO A 1 322 ? -3.066 -9.745 5.710 1.00 94.94 322 PRO A N 1
ATOM 2506 C CA . PRO A 1 322 ? -4.339 -10.333 6.093 1.00 94.94 322 PRO A CA 1
ATOM 2507 C C . PRO A 1 322 ? -4.208 -11.121 7.398 1.00 94.94 322 PRO A C 1
ATOM 2509 O O . PRO A 1 322 ? -3.173 -11.749 7.644 1.00 94.94 322 PRO A O 1
ATOM 2512 N N . ALA A 1 323 ? -5.254 -11.111 8.223 1.00 91.38 323 ALA A N 1
ATOM 2513 C CA . ALA A 1 323 ? -5.291 -11.927 9.436 1.00 91.38 323 ALA A CA 1
ATOM 2514 C C . ALA A 1 323 ? -5.002 -13.407 9.117 1.00 91.38 323 ALA A C 1
ATOM 2516 O O . ALA A 1 323 ? -5.547 -13.958 8.160 1.00 91.38 323 ALA A O 1
ATOM 2517 N N . ASP A 1 324 ? -4.119 -14.028 9.903 1.00 88.31 324 ASP A N 1
ATOM 2518 C CA . ASP A 1 324 ? -3.620 -15.400 9.712 1.00 88.31 324 ASP A CA 1
ATOM 2519 C C . ASP A 1 324 ? -3.038 -15.698 8.303 1.00 88.31 324 ASP A C 1
ATOM 2521 O O . ASP A 1 324 ? -2.903 -16.857 7.902 1.00 88.31 324 ASP A O 1
ATOM 2525 N N . GLY A 1 325 ? -2.685 -14.657 7.538 1.00 90.38 325 GLY A N 1
ATOM 2526 C CA . GLY A 1 325 ? -2.163 -14.735 6.175 1.00 90.38 325 GLY A CA 1
ATOM 2527 C C . GLY A 1 325 ? -0.695 -14.303 6.041 1.00 90.38 325 GLY A C 1
ATOM 2528 O O . GLY A 1 325 ? -0.070 -13.832 6.994 1.00 90.38 325 GLY A O 1
ATOM 2529 N N . PRO A 1 326 ? -0.106 -14.455 4.840 1.00 92.88 326 PRO A N 1
ATOM 2530 C CA . PRO A 1 326 ? 1.228 -13.940 4.555 1.00 92.88 326 PRO A CA 1
ATOM 2531 C C . PRO A 1 326 ? 1.225 -12.407 4.493 1.00 92.88 326 PRO A C 1
ATOM 2533 O O . PRO A 1 326 ? 0.212 -11.788 4.186 1.00 92.88 326 PRO A O 1
ATOM 2536 N N . ALA A 1 327 ? 2.383 -11.791 4.728 1.00 94.56 327 ALA A N 1
ATOM 2537 C CA . ALA A 1 327 ? 2.566 -10.358 4.528 1.00 94.56 327 ALA A CA 1
ATOM 2538 C C . ALA A 1 327 ? 3.114 -10.060 3.125 1.00 94.56 327 ALA A C 1
ATOM 2540 O O . ALA A 1 327 ? 4.009 -10.755 2.636 1.00 94.56 327 ALA A O 1
ATOM 2541 N N . PHE A 1 328 ? 2.616 -8.992 2.510 1.00 96.69 328 PHE A N 1
ATOM 2542 C CA . PHE A 1 328 ? 3.189 -8.371 1.324 1.00 96.69 328 PHE A CA 1
ATOM 2543 C C . PHE A 1 328 ? 3.858 -7.063 1.740 1.00 96.69 328 PHE A C 1
ATOM 2545 O O . PHE A 1 328 ? 3.195 -6.187 2.286 1.00 96.69 328 PHE A O 1
ATOM 2552 N N . VAL A 1 329 ? 5.169 -6.961 1.531 1.00 97.50 329 VAL A N 1
ATOM 2553 C CA . VAL A 1 329 ? 6.002 -5.838 1.984 1.00 97.50 329 VAL A CA 1
ATOM 2554 C C . VAL A 1 329 ? 6.792 -5.308 0.798 1.00 97.50 329 VAL A C 1
ATOM 2556 O O . VAL A 1 329 ? 7.314 -6.100 0.010 1.00 97.50 329 VAL A O 1
ATOM 2559 N N . GLY A 1 330 ? 6.912 -3.990 0.675 1.00 97.12 330 GLY A N 1
ATOM 2560 C CA . GLY A 1 330 ? 7.654 -3.386 -0.421 1.00 97.12 330 GLY A CA 1
ATOM 2561 C C . GLY A 1 330 ? 8.095 -1.951 -0.168 1.00 97.12 330 GLY A C 1
ATOM 2562 O O . GLY A 1 330 ? 7.637 -1.277 0.753 1.00 97.12 330 GLY A O 1
ATOM 2563 N N . ALA A 1 331 ? 9.017 -1.521 -1.025 1.00 96.19 331 ALA A N 1
ATOM 2564 C CA . ALA A 1 331 ? 9.475 -0.150 -1.150 1.00 96.19 331 ALA A CA 1
ATOM 2565 C C . ALA A 1 331 ? 9.422 0.227 -2.637 1.00 96.19 331 ALA A C 1
ATOM 2567 O O . ALA A 1 331 ? 10.263 -0.235 -3.411 1.00 96.19 331 ALA A O 1
ATOM 2568 N N . SER A 1 332 ? 8.411 0.991 -3.050 1.00 94.62 332 SER A N 1
ATOM 2569 C CA . SER A 1 332 ? 8.228 1.394 -4.451 1.00 94.62 332 SER A CA 1
ATOM 2570 C C . SER A 1 332 ? 8.597 2.860 -4.631 1.00 94.62 332 SER A C 1
ATOM 2572 O O . SER A 1 332 ? 8.080 3.693 -3.890 1.00 94.62 332 SER A O 1
ATOM 2574 N N . PRO A 1 333 ? 9.434 3.226 -5.610 1.00 92.31 333 PRO A N 1
ATOM 2575 C CA . PRO A 1 333 ? 9.621 4.625 -5.948 1.00 92.31 333 PRO A CA 1
ATOM 2576 C C . PRO A 1 333 ? 8.437 5.184 -6.741 1.00 92.31 333 PRO A C 1
ATOM 2578 O O . PRO A 1 333 ? 8.361 6.392 -6.877 1.00 92.31 333 PRO A O 1
ATOM 2581 N N . GLU A 1 334 ? 7.541 4.351 -7.268 1.00 92.94 334 GLU A N 1
ATOM 2582 C CA . GLU A 1 334 ? 6.542 4.732 -8.268 1.00 92.94 334 GLU A CA 1
ATOM 2583 C C . GLU A 1 334 ? 5.138 4.874 -7.665 1.00 92.94 334 GLU A C 1
ATOM 2585 O O . GLU A 1 334 ? 4.664 3.997 -6.933 1.00 92.94 334 GLU A O 1
ATOM 2590 N N . ARG A 1 335 ? 4.475 5.988 -7.990 1.00 94.69 335 ARG A N 1
ATOM 2591 C CA . ARG A 1 335 ? 3.064 6.272 -7.720 1.00 94.69 335 ARG A CA 1
ATOM 2592 C C . ARG A 1 335 ? 2.210 5.860 -8.914 1.00 94.69 335 ARG A C 1
ATOM 2594 O O . ARG A 1 335 ? 2.370 6.406 -9.998 1.00 94.69 335 ARG A O 1
ATOM 2601 N N . LEU A 1 336 ? 1.194 5.040 -8.650 1.00 96.06 336 LEU A N 1
ATOM 2602 C CA . LEU A 1 336 ? 0.120 4.781 -9.612 1.00 96.06 336 LEU A CA 1
ATOM 2603 C C . LEU A 1 336 ? -0.698 6.059 -9.873 1.00 96.06 336 LEU A C 1
ATOM 2605 O O . LEU A 1 336 ? -0.693 6.603 -10.974 1.00 96.06 336 LEU A O 1
ATOM 2609 N N . PHE A 1 337 ? -1.347 6.599 -8.837 1.00 96.62 337 PHE A N 1
ATOM 2610 C CA . PHE A 1 337 ? -1.923 7.944 -8.857 1.00 96.62 337 PHE A CA 1
ATOM 2611 C C . PHE A 1 337 ? -2.089 8.514 -7.439 1.00 96.62 337 PHE A C 1
ATOM 2613 O O . PHE A 1 337 ? -2.044 7.792 -6.445 1.00 96.62 337 PHE A O 1
ATOM 2620 N N . ARG A 1 338 ? -2.306 9.828 -7.351 1.00 96.00 338 ARG A N 1
ATOM 2621 C CA . ARG A 1 338 ? -2.795 10.555 -6.171 1.00 96.00 338 ARG A CA 1
ATOM 2622 C C . ARG A 1 338 ? -3.954 11.442 -6.612 1.00 96.00 338 ARG A C 1
ATOM 2624 O O . ARG A 1 338 ? -3.814 12.161 -7.599 1.00 96.00 338 ARG A O 1
ATOM 2631 N N . ARG A 1 339 ? -5.076 11.397 -5.894 1.00 95.62 339 ARG A N 1
ATOM 2632 C CA . ARG A 1 339 ? -6.281 12.185 -6.188 1.00 95.62 339 ARG A CA 1
ATOM 2633 C C . ARG A 1 339 ? -6.590 13.136 -5.035 1.00 95.62 339 ARG A C 1
ATOM 2635 O O . ARG A 1 339 ? -6.699 12.701 -3.895 1.00 95.62 339 ARG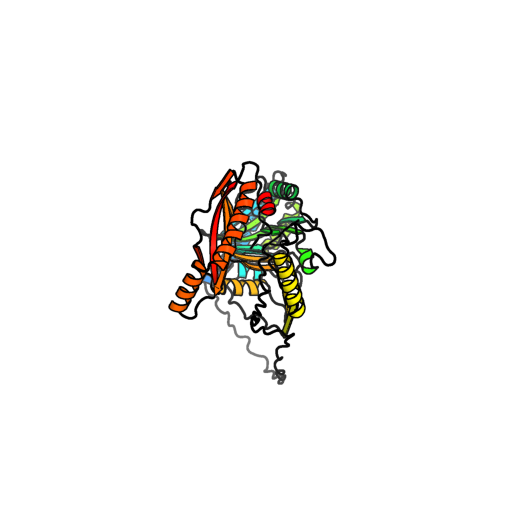 A O 1
ATOM 2642 N N . GLU A 1 340 ? -6.812 14.405 -5.356 1.00 94.56 340 GLU A N 1
ATOM 2643 C CA . GLU A 1 340 ? -7.344 15.424 -4.446 1.00 94.56 340 GLU A CA 1
ATOM 2644 C C . GLU A 1 340 ? -8.519 16.131 -5.117 1.00 94.56 340 GLU A C 1
ATOM 2646 O O . GLU A 1 340 ? -8.356 16.875 -6.088 1.00 94.56 340 GLU A O 1
ATOM 2651 N N . GLY A 1 341 ? -9.733 15.864 -4.628 1.00 94.38 341 GLY A N 1
ATOM 2652 C CA . GLY A 1 341 ? -10.956 16.318 -5.285 1.00 94.38 341 GLY A CA 1
ATOM 2653 C C . GLY A 1 341 ? -11.026 15.810 -6.729 1.00 94.38 341 GLY A C 1
ATOM 2654 O O . GLY A 1 341 ? -11.134 14.606 -6.967 1.00 94.38 341 GLY A O 1
ATOM 2655 N N . ARG A 1 342 ? -10.959 16.734 -7.695 1.00 96.69 342 ARG A N 1
ATOM 2656 C CA . ARG A 1 342 ? -10.934 16.433 -9.139 1.00 96.69 342 ARG A CA 1
ATOM 2657 C C . ARG A 1 342 ? -9.535 16.448 -9.753 1.00 96.69 342 ARG A C 1
ATOM 2659 O O . ARG A 1 342 ? -9.407 16.155 -10.935 1.00 96.69 342 ARG A O 1
ATOM 2666 N N . THR A 1 343 ? -8.501 16.785 -8.994 1.00 97.56 343 THR A N 1
ATOM 2667 C CA . THR A 1 343 ? -7.124 16.784 -9.492 1.00 97.56 343 THR A CA 1
ATOM 2668 C C . THR A 1 343 ? -6.525 15.400 -9.296 1.00 97.56 343 THR A C 1
ATOM 2670 O O . THR A 1 343 ? -6.519 14.883 -8.179 1.00 97.56 343 THR A O 1
ATOM 2673 N N . VAL A 1 344 ? -5.995 14.810 -10.365 1.00 97.94 344 VAL A N 1
ATOM 2674 C CA . VAL A 1 344 ? -5.239 13.554 -10.319 1.00 97.94 344 VAL A CA 1
ATOM 2675 C C . VAL A 1 344 ? -3.796 13.794 -10.748 1.00 97.94 344 VAL A C 1
ATOM 2677 O O . VAL A 1 344 ? -3.522 14.578 -11.656 1.00 97.94 344 VAL A O 1
ATOM 2680 N N . VAL A 1 345 ? -2.861 13.130 -10.077 1.00 96.56 345 VAL A N 1
ATOM 2681 C CA . VAL A 1 345 ? -1.437 13.138 -10.413 1.00 96.56 345 VAL A CA 1
ATOM 2682 C C . VAL A 1 345 ? -0.951 11.702 -10.538 1.00 96.56 345 VAL A C 1
ATOM 2684 O O . VAL A 1 345 ? -1.035 10.952 -9.569 1.00 96.56 345 VAL A O 1
ATOM 2687 N N . SER A 1 346 ? -0.391 11.354 -11.690 1.00 96.62 346 SER A N 1
ATOM 2688 C CA . SER A 1 346 ? 0.344 10.111 -11.939 1.00 96.62 346 SER A CA 1
ATOM 2689 C C . SER A 1 346 ? 1.781 10.446 -12.361 1.00 96.62 346 SER A C 1
ATOM 2691 O O . SER A 1 346 ? 2.171 11.621 -12.438 1.00 96.62 346 SER A O 1
ATOM 2693 N N . GLU A 1 347 ? 2.604 9.433 -12.582 1.00 94.81 347 GLU A N 1
ATOM 2694 C CA . GLU A 1 347 ? 3.981 9.601 -13.021 1.00 94.81 347 GLU A CA 1
ATOM 2695 C C . GLU A 1 347 ? 4.416 8.470 -13.944 1.00 94.81 347 GLU A C 1
ATOM 2697 O O . GLU A 1 347 ? 4.200 7.300 -13.661 1.00 94.81 347 GLU A O 1
ATOM 2702 N N . ALA A 1 348 ? 5.072 8.842 -15.041 1.00 94.12 348 ALA A N 1
ATOM 2703 C CA . ALA A 1 348 ? 5.818 7.897 -15.850 1.00 94.12 348 ALA A CA 1
ATOM 2704 C C . ALA A 1 348 ? 7.206 7.738 -15.233 1.00 94.12 348 ALA A C 1
ATOM 2706 O O . ALA A 1 348 ? 7.927 8.729 -15.074 1.00 94.12 348 ALA A O 1
ATOM 2707 N N . VAL A 1 349 ? 7.577 6.505 -14.896 1.00 91.75 349 VAL A N 1
ATOM 2708 C CA . VAL A 1 349 ? 8.907 6.150 -14.396 1.00 91.75 349 VAL A CA 1
ATOM 2709 C C . VAL A 1 349 ? 9.458 5.041 -15.276 1.00 91.75 349 VAL A C 1
ATOM 2711 O O . VAL A 1 349 ? 8.975 3.915 -15.251 1.00 91.75 349 VAL A O 1
ATOM 2714 N N . ALA A 1 350 ? 10.463 5.358 -16.085 1.00 88.06 350 ALA A N 1
ATOM 2715 C CA . ALA A 1 350 ? 11.050 4.393 -17.003 1.00 88.06 350 ALA A CA 1
ATOM 2716 C C . ALA A 1 350 ? 12.494 4.750 -17.338 1.00 88.06 350 ALA A C 1
ATOM 2718 O O . ALA A 1 350 ? 12.972 5.858 -17.112 1.00 88.06 350 ALA A O 1
ATOM 2719 N N . GLY A 1 351 ? 13.218 3.771 -17.866 1.00 86.44 351 GLY A N 1
ATOM 2720 C CA . GLY A 1 351 ? 14.650 3.879 -18.088 1.00 86.44 351 GLY A CA 1
ATOM 2721 C C . GLY A 1 351 ? 15.442 3.896 -16.782 1.00 86.44 351 GLY A C 1
ATOM 2722 O O . GLY A 1 351 ? 14.997 4.384 -15.746 1.00 86.44 351 GLY A O 1
ATOM 2723 N N . THR A 1 352 ? 16.611 3.265 -16.780 1.00 90.00 352 THR A N 1
ATOM 2724 C CA . THR A 1 352 ? 17.353 3.043 -15.529 1.00 90.00 352 THR A CA 1
ATOM 2725 C C . THR A 1 352 ? 18.848 3.197 -15.726 1.00 90.00 352 THR A C 1
ATOM 2727 O O . THR A 1 352 ? 19.427 2.674 -16.682 1.00 90.00 352 THR A O 1
ATOM 2730 N N . ARG A 1 353 ? 19.504 3.860 -14.773 1.00 92.38 353 ARG A N 1
ATOM 2731 C CA . ARG A 1 353 ? 20.957 3.780 -14.585 1.00 92.38 353 ARG A CA 1
ATOM 2732 C C . ARG A 1 353 ? 21.305 3.541 -13.114 1.00 92.38 353 ARG A C 1
ATOM 2734 O O . ARG A 1 353 ? 20.534 3.932 -12.236 1.00 92.38 353 ARG A O 1
ATOM 2741 N N . PRO A 1 354 ? 22.446 2.894 -12.823 1.00 93.50 354 PRO A N 1
ATOM 2742 C CA . PRO A 1 354 ? 22.943 2.789 -11.458 1.00 93.50 354 PRO A CA 1
ATOM 2743 C C . PRO A 1 354 ? 23.422 4.152 -10.923 1.00 93.50 354 PRO A C 1
ATOM 2745 O O . PRO A 1 354 ? 23.486 5.157 -11.645 1.00 93.50 354 PRO A O 1
ATOM 2748 N N . ARG A 1 355 ? 23.757 4.180 -9.631 1.00 91.62 355 ARG A N 1
ATOM 2749 C CA . ARG A 1 355 ? 24.573 5.246 -9.027 1.00 91.62 355 ARG A CA 1
ATOM 2750 C C . ARG A 1 355 ? 26.055 5.007 -9.342 1.00 91.62 355 ARG A C 1
ATOM 2752 O O . ARG A 1 355 ? 26.449 3.854 -9.509 1.00 91.62 355 ARG A O 1
ATOM 2759 N N . GLY A 1 356 ? 26.828 6.081 -9.472 1.00 89.69 356 GLY A N 1
ATOM 2760 C CA . GLY A 1 356 ? 28.285 6.012 -9.632 1.00 89.69 356 GLY A CA 1
ATOM 2761 C C . GLY A 1 356 ? 28.981 5.803 -8.288 1.00 89.69 356 GLY A C 1
ATOM 2762 O O . GLY A 1 356 ? 28.380 6.053 -7.241 1.00 89.69 356 GLY A O 1
ATOM 2763 N N . GLU A 1 357 ? 30.234 5.346 -8.308 1.00 91.81 357 GLU A N 1
ATOM 2764 C CA . GLU A 1 357 ? 31.036 5.215 -7.083 1.00 91.81 357 GLU A CA 1
ATOM 2765 C C . GLU A 1 357 ? 31.639 6.565 -6.661 1.00 91.81 357 GLU A C 1
ATOM 2767 O O . GLU A 1 357 ? 31.896 6.786 -5.477 1.00 91.81 357 GLU A O 1
ATOM 2772 N N . THR A 1 358 ? 31.798 7.490 -7.615 1.00 94.75 358 THR A N 1
ATOM 2773 C CA . THR A 1 358 ? 32.226 8.882 -7.401 1.00 94.75 358 THR A CA 1
ATOM 2774 C C . THR A 1 358 ? 31.188 9.884 -7.905 1.00 94.75 358 THR A C 1
ATOM 2776 O O . THR A 1 358 ? 30.314 9.544 -8.704 1.00 94.75 358 THR A O 1
ATOM 2779 N N . GLU A 1 359 ? 31.284 11.146 -7.477 1.00 93.38 359 GLU A N 1
ATOM 2780 C CA . GLU A 1 359 ? 30.392 12.220 -7.942 1.00 93.38 359 GLU A CA 1
ATOM 2781 C C . GLU A 1 359 ? 30.490 12.437 -9.461 1.00 93.38 359 GLU A C 1
ATOM 2783 O O . GLU A 1 359 ? 29.479 12.652 -10.135 1.00 93.38 359 GLU A O 1
ATOM 2788 N N . GLU A 1 360 ? 31.694 12.330 -10.027 1.00 95.44 360 GLU A N 1
ATOM 2789 C CA . GLU A 1 360 ? 31.932 12.486 -11.460 1.00 95.44 360 GLU A CA 1
ATOM 2790 C C . GLU A 1 360 ? 31.302 11.350 -12.272 1.00 95.44 360 GLU A C 1
ATOM 2792 O O . GLU A 1 360 ? 30.672 11.603 -13.306 1.00 95.44 360 GLU A O 1
ATOM 2797 N N . GLU A 1 361 ? 31.442 10.107 -11.803 1.00 94.56 361 GLU A N 1
ATOM 2798 C CA . GLU A 1 361 ? 30.802 8.940 -12.413 1.00 94.56 361 GLU A CA 1
ATOM 2799 C C . GLU A 1 361 ? 29.278 9.023 -12.305 1.00 94.56 361 GLU A C 1
ATOM 2801 O O . GLU A 1 361 ? 28.566 8.767 -13.279 1.00 94.56 361 GLU A O 1
ATOM 2806 N N . ASP A 1 362 ? 28.768 9.445 -11.146 1.00 93.06 362 ASP A N 1
ATOM 2807 C CA . ASP A 1 362 ? 27.341 9.623 -10.891 1.00 93.06 362 ASP A CA 1
ATOM 2808 C C . ASP A 1 362 ? 26.741 10.664 -11.855 1.00 93.06 362 ASP A C 1
ATOM 2810 O O . ASP A 1 362 ? 25.715 10.419 -12.500 1.00 93.06 362 ASP A O 1
ATOM 2814 N N . ALA A 1 363 ? 27.435 11.790 -12.051 1.00 93.19 363 ALA A N 1
ATOM 2815 C CA . ALA A 1 363 ? 27.058 12.829 -13.005 1.00 93.19 363 ALA A CA 1
ATOM 2816 C C . ALA A 1 363 ? 27.190 12.382 -14.474 1.00 93.19 363 ALA A C 1
ATOM 2818 O O . ALA A 1 363 ? 26.428 12.836 -15.337 1.00 93.19 363 ALA A O 1
ATOM 2819 N N . ALA A 1 364 ? 28.145 11.505 -14.796 1.00 94.19 364 ALA A N 1
ATOM 2820 C CA . ALA A 1 364 ? 28.274 10.917 -16.128 1.00 94.19 364 ALA A CA 1
ATOM 2821 C C . ALA A 1 364 ? 27.102 9.972 -16.441 1.00 94.19 364 ALA A C 1
ATOM 2823 O O . ALA A 1 364 ? 26.449 10.149 -17.470 1.00 94.19 364 ALA A O 1
ATOM 2824 N N . LEU A 1 365 ? 26.771 9.055 -15.526 1.00 94.44 365 LEU A N 1
ATOM 2825 C CA . LEU A 1 365 ? 25.630 8.137 -15.647 1.00 94.44 365 LEU A CA 1
ATOM 2826 C C . LEU A 1 365 ? 24.296 8.886 -15.736 1.00 94.44 365 LEU A C 1
ATOM 2828 O O . LEU A 1 365 ? 23.421 8.509 -16.518 1.00 94.44 365 LEU A O 1
ATOM 2832 N N . ARG A 1 366 ? 24.150 9.984 -14.985 1.00 94.12 366 ARG A N 1
ATOM 2833 C CA . ARG A 1 366 ? 22.999 10.889 -15.087 1.00 94.12 366 ARG A CA 1
ATOM 2834 C C . ARG A 1 366 ? 22.851 11.474 -16.488 1.00 94.12 366 ARG A C 1
ATOM 2836 O O . ARG A 1 366 ? 21.768 11.429 -17.069 1.00 94.12 366 ARG A O 1
ATOM 2843 N N . ARG A 1 367 ? 23.934 12.044 -17.029 1.00 93.81 367 ARG A N 1
ATOM 2844 C CA . ARG A 1 367 ? 23.934 12.618 -18.384 1.00 93.81 367 ARG A CA 1
ATOM 2845 C C . ARG A 1 367 ? 23.631 11.553 -19.428 1.00 93.81 367 ARG A C 1
ATOM 2847 O O . ARG A 1 367 ? 22.834 11.815 -20.322 1.00 93.81 367 ARG A O 1
ATOM 2854 N N . GLU A 1 368 ? 24.207 10.362 -19.278 1.00 93.94 368 GLU A N 1
ATOM 2855 C CA . GLU A 1 368 ? 23.929 9.233 -20.160 1.00 93.94 368 GLU A CA 1
ATOM 2856 C C . GLU A 1 368 ? 22.442 8.866 -20.139 1.00 93.94 368 GLU A C 1
ATOM 2858 O O . GLU A 1 368 ? 21.843 8.794 -21.207 1.00 93.94 368 GLU A O 1
ATOM 2863 N N . LEU A 1 369 ? 21.822 8.707 -18.961 1.00 94.06 369 LEU A N 1
ATOM 2864 C CA . LEU A 1 369 ? 20.390 8.402 -18.844 1.00 94.06 369 LEU A CA 1
ATOM 2865 C C . LEU A 1 369 ? 19.531 9.445 -19.575 1.00 94.06 369 LEU A C 1
ATOM 2867 O O . LEU A 1 369 ? 18.704 9.089 -20.411 1.00 94.06 369 LEU A O 1
ATOM 2871 N N . LEU A 1 370 ? 19.757 10.732 -19.290 1.00 91.88 370 LEU A N 1
ATOM 2872 C CA . LEU A 1 370 ? 18.965 11.836 -19.843 1.00 91.88 370 LEU A CA 1
ATOM 2873 C C . LEU A 1 370 ? 19.126 11.995 -21.363 1.00 91.88 370 LEU A C 1
ATOM 2875 O O . LEU A 1 370 ? 18.239 12.543 -22.023 1.00 91.88 370 LEU A O 1
ATOM 2879 N N . GLN A 1 371 ? 20.250 11.545 -21.925 1.00 92.88 371 GLN A N 1
ATOM 2880 C CA . GLN A 1 371 ? 20.575 11.691 -23.346 1.00 92.88 371 GLN A CA 1
ATOM 2881 C C . GLN A 1 371 ? 20.408 10.395 -24.146 1.00 92.88 371 GLN A C 1
ATOM 2883 O O . GLN A 1 371 ? 20.421 10.452 -25.375 1.00 92.88 371 GLN A O 1
ATOM 2888 N N . ASN A 1 372 ? 20.234 9.237 -23.498 1.00 94.06 372 ASN A N 1
ATOM 2889 C CA . ASN A 1 372 ? 20.162 7.954 -24.187 1.00 94.06 372 ASN A CA 1
ATOM 2890 C C . ASN A 1 372 ? 18.875 7.854 -25.035 1.00 94.06 372 ASN A C 1
ATOM 2892 O O . ASN A 1 372 ? 17.776 7.817 -24.475 1.00 94.06 372 ASN A O 1
ATOM 2896 N N . PRO A 1 373 ? 18.972 7.739 -26.375 1.00 92.00 373 PRO A N 1
ATOM 2897 C CA . PRO A 1 373 ? 17.789 7.721 -27.237 1.00 92.00 373 PRO A CA 1
ATOM 2898 C C . PRO A 1 373 ? 16.866 6.522 -26.995 1.00 92.00 373 PRO A C 1
ATOM 2900 O O . PRO A 1 373 ? 15.656 6.640 -27.167 1.00 92.00 373 PRO A O 1
ATOM 2903 N N . LYS A 1 374 ? 17.423 5.371 -26.591 1.00 89.12 374 LYS A N 1
ATOM 2904 C CA . LYS A 1 374 ? 16.642 4.168 -26.287 1.00 89.12 374 LYS A CA 1
ATOM 2905 C C . LYS A 1 374 ? 15.817 4.373 -25.017 1.00 89.12 374 LYS A C 1
ATOM 2907 O O . LYS A 1 374 ? 14.615 4.147 -25.056 1.00 89.12 374 LYS A O 1
ATOM 2912 N N . GLU A 1 375 ? 16.449 4.820 -23.931 1.00 90.56 375 GLU A N 1
ATOM 2913 C CA . GLU A 1 375 ? 15.763 5.038 -22.645 1.00 90.56 375 GLU A CA 1
ATOM 2914 C C . GLU A 1 375 ? 14.684 6.118 -22.779 1.00 90.56 375 GLU A C 1
ATOM 2916 O O . GLU A 1 375 ? 13.571 5.939 -22.302 1.00 90.56 375 GLU A O 1
ATOM 2921 N N . ARG A 1 376 ? 14.973 7.207 -23.507 1.00 90.56 376 ARG A N 1
ATOM 2922 C CA . ARG A 1 376 ? 13.982 8.254 -23.789 1.00 90.56 376 ARG A CA 1
ATOM 2923 C C . ARG A 1 376 ? 12.793 7.727 -24.586 1.00 90.56 376 ARG A C 1
ATOM 2925 O O . ARG A 1 376 ? 11.667 8.075 -24.265 1.00 90.56 376 ARG A O 1
ATOM 2932 N N . ARG A 1 377 ? 13.030 6.885 -25.600 1.00 88.94 377 ARG A N 1
ATOM 2933 C CA . ARG A 1 377 ? 11.948 6.259 -26.375 1.00 88.94 377 ARG A CA 1
ATOM 2934 C C . ARG A 1 377 ? 11.081 5.368 -25.483 1.00 88.94 377 ARG A C 1
ATOM 2936 O O . ARG A 1 377 ? 9.864 5.455 -25.559 1.00 88.94 377 ARG A O 1
ATOM 2943 N N . GLU A 1 378 ? 11.702 4.537 -24.647 1.00 87.56 378 GLU A N 1
ATOM 2944 C CA . GLU A 1 378 ? 10.994 3.684 -23.684 1.00 87.56 378 GLU A CA 1
ATOM 2945 C C . GLU A 1 378 ? 10.166 4.510 -22.692 1.00 87.56 378 GLU A C 1
ATOM 2947 O O . GLU A 1 378 ? 9.011 4.185 -22.435 1.00 87.56 378 GLU A O 1
ATOM 2952 N N . HIS A 1 379 ? 10.717 5.623 -22.209 1.00 91.88 379 HIS A N 1
ATOM 2953 C CA . HIS A 1 379 ? 10.016 6.554 -21.330 1.00 91.88 379 HIS A CA 1
ATOM 2954 C C . HIS A 1 379 ? 8.828 7.240 -21.997 1.00 91.88 379 HIS A C 1
ATOM 2956 O O . HIS A 1 379 ? 7.753 7.296 -21.408 1.00 91.88 379 HIS A O 1
ATOM 2962 N N . THR A 1 380 ? 8.986 7.713 -23.235 1.00 91.31 380 THR A N 1
ATOM 2963 C CA . THR A 1 380 ? 7.884 8.315 -23.997 1.00 91.31 380 THR A CA 1
ATOM 2964 C C . THR A 1 380 ? 6.730 7.335 -24.192 1.00 91.31 380 THR A C 1
ATOM 2966 O O . THR A 1 380 ? 5.586 7.742 -24.038 1.00 91.31 380 THR A O 1
ATOM 2969 N N . PHE A 1 381 ? 6.999 6.044 -24.433 1.00 89.56 381 PHE A N 1
ATOM 2970 C CA . PHE A 1 381 ? 5.932 5.039 -24.506 1.00 89.56 381 PHE A CA 1
ATOM 2971 C C . PHE A 1 381 ? 5.124 4.936 -23.208 1.00 89.56 381 PHE A C 1
ATOM 2973 O O . PHE A 1 381 ? 3.901 4.865 -23.263 1.00 89.56 381 PHE A O 1
ATOM 2980 N N . VAL A 1 382 ? 5.791 4.944 -22.049 1.00 92.19 382 VAL A N 1
ATOM 2981 C CA . VAL A 1 382 ? 5.112 4.901 -20.744 1.00 92.19 382 VAL A CA 1
ATOM 2982 C C . VAL A 1 382 ? 4.326 6.191 -20.498 1.00 92.19 382 VAL A C 1
ATOM 2984 O O . VAL A 1 382 ? 3.176 6.134 -20.073 1.00 92.19 382 VAL A O 1
ATOM 2987 N N . GLU A 1 383 ? 4.913 7.351 -20.803 1.00 93.94 383 GLU A N 1
ATOM 2988 C CA . GLU A 1 383 ? 4.250 8.648 -20.638 1.00 93.94 383 GLU A CA 1
ATOM 2989 C C . GLU A 1 383 ? 3.002 8.791 -21.518 1.00 93.94 383 GLU A C 1
ATOM 2991 O O . GLU A 1 383 ? 1.955 9.212 -21.024 1.00 93.94 383 GLU A O 1
ATOM 2996 N N . ASP A 1 384 ? 3.093 8.432 -22.799 1.00 93.31 384 ASP A N 1
ATOM 2997 C CA . ASP A 1 384 ? 1.974 8.550 -23.734 1.00 93.31 384 ASP A CA 1
ATOM 2998 C C . ASP A 1 384 ? 0.855 7.550 -23.413 1.00 93.31 384 ASP A C 1
ATOM 3000 O O . ASP A 1 384 ? -0.317 7.907 -23.518 1.00 93.31 384 ASP A O 1
ATOM 3004 N N . ALA A 1 385 ? 1.192 6.340 -22.955 1.00 93.69 385 ALA A N 1
ATOM 3005 C CA . ALA A 1 385 ? 0.202 5.365 -22.501 1.00 93.69 385 ALA A CA 1
ATOM 3006 C C . ALA A 1 385 ? -0.564 5.868 -21.264 1.00 93.69 385 ALA A C 1
ATOM 3008 O O . ALA A 1 385 ? -1.785 5.969 -21.316 1.00 93.69 385 ALA A O 1
ATOM 3009 N N . ILE A 1 386 ? 0.133 6.322 -20.210 1.00 95.75 386 ILE A N 1
ATOM 3010 C CA . ILE A 1 386 ? -0.527 6.883 -19.014 1.00 95.75 386 ILE A CA 1
ATOM 3011 C C . ILE A 1 386 ? -1.361 8.125 -19.369 1.00 95.75 386 ILE A C 1
ATOM 3013 O O . ILE A 1 386 ? -2.442 8.332 -18.815 1.00 95.75 386 ILE A O 1
ATOM 3017 N N . ARG A 1 387 ? -0.884 8.973 -20.293 1.00 95.75 387 ARG A N 1
ATOM 3018 C CA . ARG A 1 387 ? -1.659 10.125 -20.778 1.00 95.75 387 ARG A CA 1
ATOM 3019 C C . ARG A 1 387 ? -2.947 9.670 -21.463 1.00 95.75 387 ARG A C 1
ATOM 3021 O O . ARG A 1 387 ? -4.006 10.188 -21.118 1.00 95.75 387 ARG A O 1
ATOM 3028 N N . SER A 1 388 ? -2.851 8.720 -22.391 1.00 96.12 388 SER A N 1
ATOM 3029 C CA . SER A 1 388 ? -3.998 8.158 -23.112 1.00 96.12 388 SER A CA 1
ATOM 3030 C C . SER A 1 388 ? -5.012 7.531 -22.156 1.00 96.12 388 SER A C 1
ATOM 3032 O O . SER A 1 388 ? -6.214 7.721 -22.321 1.00 96.12 388 SER A O 1
ATOM 3034 N N . ASP A 1 389 ? -4.541 6.827 -21.129 1.00 96.50 389 ASP A N 1
ATOM 3035 C CA . ASP A 1 389 ? -5.380 6.251 -20.080 1.00 96.50 389 ASP A CA 1
ATOM 3036 C C . ASP A 1 389 ? -6.126 7.357 -19.317 1.00 96.50 389 ASP A C 1
ATOM 3038 O O . ASP A 1 389 ? -7.356 7.366 -19.254 1.00 96.50 389 ASP A O 1
ATOM 3042 N N . LEU A 1 390 ? -5.419 8.387 -18.841 1.00 97.38 390 LEU A N 1
ATOM 3043 C CA . LEU A 1 390 ? -6.051 9.516 -18.151 1.00 97.38 390 LEU A CA 1
ATOM 3044 C C . LEU A 1 390 ? -7.041 10.300 -19.029 1.00 97.38 390 LEU A C 1
ATOM 3046 O O . LEU A 1 390 ? -8.045 10.783 -18.511 1.00 97.38 390 LEU A O 1
ATOM 3050 N N . GLU A 1 391 ? -6.813 10.435 -20.337 1.00 97.25 391 GLU A N 1
ATOM 3051 C CA . GLU A 1 391 ? -7.718 11.151 -21.255 1.00 97.25 391 GLU A CA 1
ATOM 3052 C C . GLU A 1 391 ? -9.120 10.516 -21.347 1.00 97.25 391 GLU A C 1
ATOM 3054 O O . GLU A 1 391 ? -10.106 11.216 -21.612 1.00 97.25 391 GLU A O 1
ATOM 3059 N N . GLN A 1 392 ? -9.246 9.220 -21.041 1.00 96.94 392 GLN A N 1
ATOM 3060 C CA . GLN A 1 392 ? -10.541 8.535 -20.974 1.00 96.94 392 GLN A CA 1
ATOM 3061 C C . GLN A 1 392 ? -11.412 9.103 -19.840 1.00 96.94 392 GLN A C 1
ATOM 3063 O O . GLN A 1 392 ? -12.614 9.318 -20.011 1.00 96.94 392 GLN A O 1
ATOM 3068 N N . VAL A 1 393 ? -10.796 9.456 -18.709 1.00 97.50 393 VAL A N 1
ATOM 3069 C CA . VAL A 1 393 ? -11.486 9.827 -17.459 1.00 97.50 393 VAL A CA 1
ATOM 3070 C C . VAL A 1 393 ? -11.280 11.289 -17.036 1.00 97.50 393 VAL A C 1
ATOM 3072 O O . VAL A 1 393 ? -11.919 11.780 -16.105 1.00 97.50 393 VAL A O 1
ATOM 3075 N N . CYS A 1 394 ? -10.424 12.034 -17.732 1.00 98.25 394 CYS A N 1
ATOM 3076 C CA . CYS A 1 394 ? -10.159 13.448 -17.485 1.00 98.25 394 CYS A CA 1
ATOM 3077 C C . CYS A 1 394 ? -10.759 14.358 -18.568 1.00 98.25 394 CYS A C 1
ATOM 3079 O O . CYS A 1 394 ? -10.870 14.002 -19.736 1.00 98.25 394 CYS A O 1
ATOM 3081 N N . THR A 1 395 ? -11.099 15.590 -18.184 1.00 98.00 395 THR A N 1
ATOM 3082 C CA . THR A 1 395 ? -11.433 16.680 -19.115 1.00 98.00 395 THR A CA 1
ATOM 3083 C C . THR A 1 395 ? -10.192 17.383 -19.666 1.00 98.00 395 THR A C 1
ATOM 3085 O O . THR A 1 395 ? -10.279 18.071 -20.678 1.00 98.00 395 THR A O 1
ATOM 3088 N N . ALA A 1 396 ? -9.053 17.269 -18.979 1.00 97.06 396 ALA A N 1
ATOM 3089 C CA . ALA A 1 396 ? -7.767 17.819 -19.398 1.00 97.06 396 ALA A CA 1
ATOM 3090 C C . ALA A 1 396 ? -6.623 17.014 -18.772 1.00 97.06 396 ALA A C 1
ATOM 3092 O O . ALA A 1 396 ? -6.714 16.665 -17.593 1.00 97.06 396 ALA A O 1
ATOM 3093 N N . VAL A 1 397 ? -5.552 16.774 -19.534 1.00 97.38 397 VAL A N 1
ATOM 3094 C CA . VAL A 1 397 ? -4.325 16.093 -19.090 1.00 97.38 397 VAL A CA 1
ATOM 3095 C C . VAL A 1 397 ? -3.108 16.906 -19.538 1.00 97.38 397 VAL A C 1
ATOM 3097 O O . VAL A 1 397 ? -3.092 17.469 -20.631 1.00 97.38 397 VAL A O 1
ATOM 3100 N N . GLN A 1 398 ? -2.102 17.026 -18.673 1.00 94.62 398 GLN A N 1
ATOM 3101 C CA . GLN A 1 398 ? -0.909 17.848 -18.882 1.00 94.62 398 GLN A CA 1
ATOM 3102 C C . GLN A 1 398 ? 0.347 17.149 -18.341 1.00 94.62 398 GLN A C 1
ATOM 3104 O O . GLN A 1 398 ? 0.295 16.496 -17.301 1.00 94.62 398 GLN A O 1
ATOM 3109 N N . SER A 1 399 ? 1.488 17.371 -19.000 1.00 91.38 399 SER A N 1
ATOM 3110 C CA . SER A 1 399 ? 2.828 16.975 -18.533 1.00 91.38 399 SER A CA 1
ATOM 3111 C C . SER A 1 399 ? 3.674 18.230 -18.251 1.00 91.38 399 SER A C 1
ATOM 3113 O O . SER A 1 399 ? 4.465 18.641 -19.102 1.00 91.38 399 SER A O 1
ATOM 3115 N N . PRO A 1 400 ? 3.499 18.908 -17.101 1.00 82.31 400 PRO A N 1
ATOM 3116 C CA . PRO A 1 400 ? 3.963 20.290 -16.916 1.00 82.31 400 PRO A CA 1
ATOM 3117 C C . PRO A 1 400 ? 5.489 20.479 -16.911 1.00 82.31 400 PRO A C 1
ATOM 3119 O O . PRO A 1 400 ? 5.962 21.551 -17.275 1.00 82.31 400 PRO A O 1
ATOM 3122 N N . ASN A 1 401 ? 6.264 19.464 -16.512 1.00 80.62 401 ASN A N 1
ATOM 3123 C CA . ASN A 1 401 ? 7.702 19.615 -16.235 1.00 80.62 401 ASN A CA 1
ATOM 3124 C C . ASN A 1 401 ? 8.619 18.905 -17.248 1.00 80.62 401 ASN A C 1
ATOM 3126 O O . ASN A 1 401 ? 9.839 18.937 -17.087 1.00 80.62 401 ASN A O 1
ATOM 3130 N N . GLY A 1 402 ? 8.053 18.265 -18.279 1.00 81.00 402 GLY A N 1
ATOM 3131 C CA . GLY A 1 402 ? 8.800 17.385 -19.181 1.00 81.00 402 GLY A CA 1
ATOM 3132 C C . GLY A 1 402 ? 9.523 16.245 -18.448 1.00 81.00 402 GLY A C 1
ATOM 3133 O O . GLY A 1 402 ? 9.258 15.964 -17.278 1.00 81.00 402 GLY A O 1
ATOM 3134 N N . THR A 1 403 ? 10.447 15.583 -19.147 1.00 88.44 403 THR A N 1
ATOM 3135 C CA . THR A 1 403 ? 11.226 14.469 -18.591 1.00 88.44 403 THR A CA 1
ATOM 3136 C C . THR A 1 403 ? 12.375 14.972 -17.713 1.00 88.44 403 THR A C 1
ATOM 3138 O O . THR A 1 403 ? 13.310 15.615 -18.197 1.00 88.44 403 THR A O 1
ATOM 3141 N N . GLY A 1 404 ? 12.321 14.634 -16.429 1.00 89.69 404 GLY A N 1
ATOM 3142 C CA . GLY A 1 404 ? 13.362 14.837 -15.430 1.00 89.69 404 GLY A CA 1
ATOM 3143 C C . GLY A 1 404 ? 13.998 13.529 -14.955 1.00 89.69 404 GLY A C 1
ATOM 3144 O O . GLY A 1 404 ? 13.953 12.499 -15.628 1.00 89.69 404 GLY A O 1
ATOM 3145 N N . GLU A 1 405 ? 14.616 13.593 -13.778 1.00 91.31 405 GLU A N 1
ATOM 3146 C CA . GLU A 1 405 ? 15.250 12.461 -13.103 1.00 91.31 405 GLU A CA 1
ATOM 3147 C C . GLU A 1 405 ? 14.556 12.191 -11.766 1.00 91.31 405 GLU A C 1
ATOM 3149 O O . GLU A 1 405 ? 14.342 13.114 -10.981 1.00 91.31 405 GLU A O 1
ATOM 3154 N N . LEU A 1 406 ? 14.307 10.913 -11.479 1.00 91.38 406 LEU A N 1
ATOM 3155 C CA . LEU A 1 406 ? 14.028 10.415 -10.137 1.00 91.38 406 LEU A CA 1
ATOM 3156 C C . LEU A 1 406 ? 15.283 9.720 -9.598 1.00 91.38 406 LEU A C 1
ATOM 3158 O O . LEU A 1 406 ? 15.630 8.622 -10.037 1.00 91.38 406 LEU A O 1
ATOM 3162 N N . ALA A 1 407 ? 15.981 10.372 -8.667 1.00 88.75 407 ALA A N 1
ATOM 3163 C CA . ALA A 1 407 ? 17.186 9.836 -8.041 1.00 88.75 407 ALA A CA 1
ATOM 3164 C C . ALA A 1 407 ? 16.834 8.999 -6.801 1.00 88.75 407 ALA A C 1
ATOM 3166 O O . ALA A 1 407 ? 16.136 9.468 -5.906 1.00 88.75 407 ALA A O 1
ATOM 3167 N N . LEU A 1 408 ? 17.357 7.774 -6.733 1.00 89.88 408 LEU A N 1
ATOM 3168 C CA . LEU A 1 408 ? 17.156 6.830 -5.633 1.00 89.88 408 LEU A CA 1
ATOM 3169 C C . LEU A 1 408 ? 18.505 6.407 -5.031 1.00 89.88 408 LEU A C 1
ATOM 3171 O O . LEU A 1 408 ? 19.582 6.666 -5.580 1.00 89.88 408 LEU A O 1
ATOM 3175 N N . ALA A 1 409 ? 18.460 5.704 -3.898 1.00 86.88 409 ALA A N 1
ATOM 3176 C CA . ALA A 1 409 ? 19.663 5.247 -3.197 1.00 86.88 409 ALA A CA 1
ATOM 3177 C C . ALA A 1 409 ? 20.548 4.302 -4.033 1.00 86.88 409 ALA A C 1
ATOM 3179 O O . ALA A 1 409 ? 21.768 4.334 -3.911 1.00 86.88 409 ALA A O 1
ATOM 3180 N N . ARG A 1 410 ? 19.952 3.460 -4.890 1.00 84.69 410 ARG A N 1
ATOM 3181 C CA . ARG A 1 410 ? 20.672 2.439 -5.684 1.00 84.69 410 ARG A CA 1
ATOM 3182 C C . ARG A 1 410 ? 20.602 2.642 -7.196 1.00 84.69 410 ARG A C 1
ATOM 3184 O O . ARG A 1 410 ? 21.220 1.888 -7.941 1.00 84.69 410 ARG A O 1
ATOM 3191 N N . GLY A 1 411 ? 19.873 3.650 -7.656 1.00 89.38 411 GLY A N 1
ATOM 3192 C CA . GLY A 1 411 ? 19.715 3.919 -9.077 1.00 89.38 411 GLY A CA 1
ATOM 3193 C C . GLY A 1 411 ? 19.037 5.250 -9.338 1.00 89.38 411 GLY A C 1
ATOM 3194 O O . GLY A 1 411 ? 18.830 6.050 -8.429 1.00 89.38 411 GLY A O 1
ATOM 3195 N N . ARG A 1 412 ? 18.717 5.481 -10.601 1.00 91.94 412 ARG A N 1
ATOM 3196 C CA . ARG A 1 412 ? 18.007 6.658 -11.088 1.00 91.94 412 ARG A CA 1
ATOM 3197 C C . ARG A 1 412 ? 17.135 6.269 -12.274 1.00 91.94 412 ARG A C 1
ATOM 3199 O O . ARG A 1 412 ? 17.502 5.354 -13.021 1.00 91.94 412 ARG A O 1
ATOM 3206 N N . HIS A 1 413 ? 16.045 7.000 -12.462 1.00 93.62 413 HIS A N 1
ATOM 3207 C CA . HIS A 1 413 ? 15.085 6.774 -13.539 1.00 93.62 413 HIS A CA 1
ATOM 3208 C C . HIS A 1 413 ? 14.753 8.066 -14.277 1.00 93.62 413 HIS A C 1
ATOM 3210 O O . HIS A 1 413 ? 14.881 9.151 -13.701 1.00 93.62 413 HIS A O 1
ATOM 3216 N N . LEU A 1 414 ? 14.329 7.961 -15.541 1.00 93.94 414 LEU A N 1
ATOM 3217 C CA . LEU A 1 414 ? 13.622 9.073 -16.170 1.00 93.94 414 LEU A CA 1
ATOM 3218 C C . LEU A 1 414 ? 12.248 9.182 -15.510 1.00 93.94 414 LEU A C 1
ATOM 3220 O O . LEU A 1 414 ? 11.629 8.180 -15.147 1.00 93.94 414 LEU A O 1
ATOM 3224 N N . HIS A 1 415 ? 11.800 10.415 -15.316 1.00 95.00 415 HIS A N 1
ATOM 3225 C CA . HIS A 1 415 ? 10.568 10.720 -14.600 1.00 95.00 415 HIS A CA 1
ATOM 3226 C C . HIS A 1 415 ? 9.807 11.824 -15.320 1.00 95.00 415 HIS A C 1
ATOM 3228 O O . HIS A 1 415 ? 10.385 12.863 -15.624 1.00 95.00 415 HIS A O 1
ATOM 3234 N N . SER A 1 416 ? 8.517 11.619 -15.570 1.00 94.75 416 SER A N 1
ATOM 3235 C CA . SER A 1 416 ? 7.609 12.684 -16.004 1.00 94.75 416 SER A CA 1
ATOM 3236 C C . SER A 1 416 ? 6.397 12.694 -15.084 1.00 94.75 416 SER A C 1
ATOM 3238 O O . SER A 1 416 ? 5.711 11.683 -14.943 1.00 94.75 416 SER A O 1
ATOM 3240 N N . ARG A 1 417 ? 6.092 13.848 -14.482 1.00 95.19 417 ARG A N 1
ATOM 3241 C CA . ARG A 1 417 ? 4.824 14.051 -13.766 1.00 95.19 417 ARG A CA 1
ATOM 3242 C C . ARG A 1 417 ? 3.706 14.301 -14.777 1.00 95.19 417 ARG A C 1
ATOM 3244 O O . ARG A 1 417 ? 3.855 15.171 -15.634 1.00 95.19 417 ARG A O 1
ATOM 3251 N N . ILE A 1 418 ? 2.582 13.608 -14.607 1.00 96.50 418 ILE A N 1
ATOM 3252 C CA . ILE A 1 418 ? 1.377 13.767 -15.426 1.00 96.50 418 ILE A CA 1
ATOM 3253 C C . ILE A 1 418 ? 0.233 14.196 -14.504 1.00 96.50 418 ILE A C 1
ATOM 3255 O O . ILE A 1 418 ? 0.010 13.601 -13.450 1.00 96.50 418 ILE A O 1
ATOM 3259 N N . THR A 1 419 ? -0.473 15.260 -14.870 1.00 97.38 419 THR A N 1
ATOM 3260 C CA . THR A 1 419 ? -1.569 15.833 -14.080 1.00 97.38 419 THR A CA 1
ATOM 3261 C C . THR A 1 419 ? -2.844 15.889 -14.902 1.00 97.38 419 THR A C 1
ATOM 3263 O O . THR A 1 419 ? -2.804 16.317 -16.053 1.00 97.38 419 THR A O 1
ATOM 3266 N N . GLY A 1 420 ? -3.974 15.518 -14.307 1.00 97.44 420 GLY A N 1
ATOM 3267 C CA . GLY A 1 420 ? -5.278 15.536 -14.957 1.00 97.44 420 GLY A CA 1
ATOM 3268 C C . GLY A 1 420 ? -6.358 16.202 -14.110 1.00 97.44 420 GLY A C 1
ATOM 3269 O O . GLY A 1 420 ? -6.274 16.244 -12.881 1.00 97.44 420 GLY A O 1
ATOM 3270 N N . THR A 1 421 ? -7.390 16.718 -14.775 1.00 98.38 421 THR A N 1
ATOM 3271 C CA . THR A 1 421 ? -8.652 17.127 -14.140 1.00 98.38 421 THR A CA 1
ATOM 3272 C C . THR A 1 421 ? -9.712 16.087 -14.471 1.00 98.38 421 THR A C 1
ATOM 3274 O O . THR A 1 421 ? -10.124 15.989 -15.623 1.00 98.38 421 THR A O 1
ATOM 3277 N N . LEU A 1 422 ? -10.141 15.303 -13.484 1.00 98.31 422 LEU A N 1
ATOM 3278 C CA . LEU A 1 422 ? -11.165 14.262 -13.623 1.00 98.31 422 LEU A CA 1
ATOM 3279 C C . LEU A 1 422 ? -12.488 14.849 -14.114 1.00 98.31 422 LEU A C 1
ATOM 3281 O O . LEU A 1 422 ? -12.802 16.001 -13.786 1.00 98.31 422 LEU A O 1
ATOM 3285 N N . ARG A 1 423 ? -13.274 14.062 -14.855 1.00 98.00 423 ARG A N 1
ATOM 3286 C CA . ARG A 1 423 ? -14.682 14.375 -15.141 1.00 98.00 423 ARG A CA 1
ATOM 3287 C C . ARG A 1 423 ? -15.503 14.331 -13.842 1.00 98.00 423 ARG A C 1
ATOM 3289 O O . ARG A 1 423 ? -15.018 13.917 -12.791 1.00 98.00 423 ARG A O 1
ATOM 3296 N N . SER A 1 424 ? -16.718 14.867 -13.875 1.00 94.06 424 SER A N 1
ATOM 3297 C CA . SER A 1 424 ? -17.579 14.991 -12.683 1.00 94.06 424 SER A CA 1
ATOM 3298 C C . SER A 1 424 ? -17.999 13.646 -12.097 1.00 94.06 424 SER A C 1
ATOM 3300 O O . SER A 1 424 ? -18.125 13.520 -10.886 1.00 94.06 424 SER A O 1
ATOM 3302 N N . GLU A 1 425 ? -18.224 12.686 -12.977 1.00 92.62 425 GLU A N 1
ATOM 3303 C CA . GLU A 1 425 ? -18.747 11.349 -12.737 1.00 92.62 425 GLU A CA 1
ATOM 3304 C C . GLU A 1 425 ? -17.652 10.333 -12.405 1.00 92.62 425 GLU A C 1
ATOM 3306 O O . GLU A 1 425 ? -17.961 9.223 -11.999 1.00 92.62 425 GLU A O 1
ATOM 3311 N N . THR A 1 426 ? -16.378 10.712 -12.549 1.00 95.56 426 THR A N 1
ATOM 3312 C CA . THR A 1 426 ? -15.258 9.787 -12.382 1.00 95.56 426 THR A CA 1
ATOM 3313 C C . THR A 1 426 ? -15.011 9.445 -10.912 1.00 95.56 426 THR A C 1
ATOM 3315 O O . THR A 1 426 ? -14.654 10.298 -10.077 1.00 95.56 426 THR A O 1
ATOM 3318 N N . SER A 1 427 ? -15.138 8.158 -10.615 1.00 94.69 427 SER A N 1
ATOM 3319 C CA . SER A 1 427 ? -14.871 7.557 -9.318 1.00 94.69 427 SER A CA 1
ATOM 3320 C C . SER A 1 427 ? -13.369 7.287 -9.118 1.00 94.69 427 SER A C 1
ATOM 3322 O O . SER A 1 427 ? -12.533 7.483 -10.001 1.00 94.69 427 SER A O 1
ATOM 3324 N N . THR A 1 428 ? -12.977 6.903 -7.902 1.00 94.88 428 THR A N 1
ATOM 3325 C CA . THR A 1 428 ? -11.582 6.504 -7.636 1.00 94.88 428 THR A CA 1
ATOM 3326 C C . THR A 1 428 ? -11.294 5.101 -8.173 1.00 94.88 428 THR A C 1
ATOM 3328 O O . THR A 1 428 ? -10.147 4.800 -8.497 1.00 94.88 428 THR A O 1
ATOM 3331 N N . THR A 1 429 ? -12.313 4.247 -8.289 1.00 95.44 429 THR A N 1
ATOM 3332 C CA . THR A 1 429 ? -12.175 2.908 -8.865 1.00 95.44 429 THR A CA 1
ATOM 3333 C C . THR A 1 429 ? -12.048 2.950 -10.384 1.00 95.44 429 THR A C 1
ATOM 3335 O O . THR A 1 429 ? -11.267 2.161 -10.903 1.00 95.44 429 THR A O 1
ATOM 3338 N N . ASP A 1 430 ? -12.637 3.935 -11.069 1.00 95.94 430 ASP A N 1
ATOM 3339 C CA . ASP A 1 430 ? -12.417 4.162 -12.510 1.00 95.94 430 ASP A CA 1
ATOM 3340 C C . ASP A 1 430 ? -10.934 4.443 -12.802 1.00 95.94 430 ASP A C 1
ATOM 3342 O O . ASP A 1 430 ? -10.358 3.936 -13.759 1.00 95.94 430 ASP A O 1
ATOM 3346 N N . LEU A 1 431 ? -10.275 5.228 -11.938 1.00 96.81 431 LEU A N 1
ATOM 3347 C CA . LEU A 1 431 ? -8.833 5.471 -12.040 1.00 96.81 431 LEU A CA 1
ATOM 3348 C C . LEU A 1 431 ? -8.015 4.197 -11.828 1.00 96.81 431 LEU A C 1
ATOM 3350 O O . LEU A 1 431 ? -6.991 4.019 -12.483 1.00 96.81 431 LEU A O 1
ATOM 3354 N N . LEU A 1 432 ? -8.437 3.328 -10.905 1.00 94.81 432 LEU A N 1
ATOM 3355 C CA . LEU A 1 432 ? -7.779 2.041 -10.685 1.00 94.81 432 LEU A CA 1
ATOM 3356 C C . LEU A 1 432 ? -7.957 1.105 -11.883 1.00 94.81 432 LEU A C 1
ATOM 3358 O O . LEU A 1 432 ? -7.010 0.410 -12.226 1.00 94.81 432 LEU A O 1
ATOM 3362 N N . GLU A 1 433 ? -9.138 1.074 -12.496 1.00 94.38 433 GLU A N 1
ATOM 3363 C CA . GLU A 1 433 ? -9.422 0.259 -13.680 1.00 94.38 433 GLU A CA 1
ATOM 3364 C C . GLU A 1 433 ? -8.576 0.692 -14.877 1.00 94.38 433 GLU A C 1
ATOM 3366 O O . GLU A 1 433 ? -7.979 -0.138 -15.555 1.00 94.38 433 GLU A O 1
ATOM 3371 N N . VAL A 1 434 ? -8.492 2.002 -15.102 1.00 95.12 434 VAL A N 1
ATOM 3372 C CA . VAL A 1 434 ? -7.846 2.564 -16.288 1.00 95.12 434 VAL A CA 1
ATOM 3373 C C . VAL A 1 434 ? -6.319 2.583 -16.173 1.00 95.12 434 VAL A C 1
ATOM 3375 O O . VAL A 1 434 ? -5.640 2.400 -17.175 1.00 95.12 434 VAL A O 1
ATOM 3378 N N . LEU A 1 435 ? -5.756 2.778 -14.973 1.00 95.19 435 LEU A N 1
ATOM 3379 C CA . LEU A 1 435 ? -4.300 2.898 -14.792 1.00 95.19 435 LEU A CA 1
ATOM 3380 C C . LEU A 1 435 ? -3.593 1.594 -14.394 1.00 95.19 435 LEU A C 1
ATOM 3382 O O . LEU A 1 435 ? -2.363 1.545 -14.436 1.00 95.19 435 LEU A O 1
ATOM 3386 N N . HIS A 1 436 ? -4.316 0.559 -13.950 1.00 93.12 436 HIS A N 1
ATOM 3387 C CA . HIS A 1 436 ? -3.711 -0.704 -13.510 1.00 93.12 436 HIS A CA 1
ATOM 3388 C C . HIS A 1 436 ? -4.135 -1.884 -14.400 1.00 93.12 436 HIS A C 1
ATOM 3390 O O . HIS A 1 436 ? -5.327 -2.175 -14.490 1.00 93.12 436 HIS A O 1
ATOM 3396 N N . PRO A 1 437 ? -3.185 -2.664 -14.955 1.00 91.50 437 PRO A N 1
ATOM 3397 C CA . PRO A 1 437 ? -1.734 -2.581 -14.761 1.00 91.50 437 PRO A CA 1
ATOM 3398 C C . PRO A 1 437 ? -1.071 -1.478 -15.598 1.00 91.50 437 PRO A C 1
ATOM 3400 O O . PRO A 1 437 ? -1.506 -1.184 -16.706 1.00 91.50 437 PRO A O 1
ATOM 3403 N N . THR A 1 438 ? 0.033 -0.925 -15.092 1.00 88.25 438 THR A N 1
ATOM 3404 C CA . THR A 1 438 ? 0.809 0.080 -15.828 1.00 88.25 438 THR A CA 1
ATOM 3405 C C . THR A 1 438 ? 1.590 -0.551 -16.992 1.00 88.25 438 THR A C 1
ATOM 3407 O O . THR A 1 438 ? 1.922 -1.742 -16.959 1.00 88.25 438 THR A O 1
ATOM 3410 N N . PRO A 1 439 ? 1.948 0.237 -18.023 1.00 83.62 439 PRO A N 1
ATOM 3411 C CA . PRO A 1 439 ? 2.823 -0.205 -19.116 1.00 83.62 439 PRO A CA 1
ATOM 3412 C C . PRO A 1 439 ? 4.316 -0.277 -18.728 1.00 83.62 439 PRO A C 1
ATOM 3414 O O . PRO A 1 439 ? 5.155 -0.622 -19.575 1.00 83.62 439 PRO A O 1
ATOM 3417 N N . ALA A 1 440 ? 4.669 0.119 -17.498 1.00 81.62 440 ALA A N 1
ATOM 3418 C CA . ALA A 1 440 ? 6.042 0.268 -17.012 1.00 81.62 440 ALA A CA 1
ATOM 3419 C C . ALA A 1 440 ? 6.748 -1.077 -16.815 1.00 81.62 440 ALA A C 1
ATOM 3421 O O . ALA A 1 440 ? 6.176 -1.990 -16.177 1.00 81.62 440 ALA A O 1
#

Mean predicted aligned error: 10.27 Å

pLDDT: mean 83.71, std 21.38, range [23.86, 98.38]